Protein AF-A0A850QYX5-F1 (afdb_monomer_lite)

Sequence (648 aa):
SGANASVDVILFKRDSNINGYANWIDTQPAFTATGEQYQINNYFVANPDHVLGEMISTGNFCGKGIQCTNNSNDLIGDIQAAVNSMFPADIYQESNIVCDVQQNYVDAVFPIFTDVSTTDYIEVNGFTVNAKGQVCRRLADNENNEFMFEVCQEIKGKRADRIKAMIPIKQNLAKLLEQERRNSITDAELDVTRLELNNAYDAFVSKFGFISESTNKRAFGCDPAYPNITALESGFEAGVTKDQAKRLGIEPVSPKAEKAAIFSVRVVEPFKLPDVADTALDALWITYSATHTIDLNKISSMCRKPLTEVKSELLGSVIFKDPTSNLYVFADSYLSGDVKTKLEIATEYAKIDDHFLANIEALKKVQPQEIQAVDIKVDMNAGWLPKDVVCQFIGETLNANTVEAEYALGLWNINIYGVPYVNDTQRFGIDKYPSTKIIKRMMQGKNLIVTYTIDGERFVDKDATVQVEGIAAEIRTLWDEWIWKCETRRQELQELYNERFNRFVKPSYDGSMLELPDMNMSIKLRKHQLTCVRRALEQPTLLADISVGGGKTFIIATTCHEWHRLGLKKRTAVVIPNHLVEQMAREWLLLYPTEKLLVLSPDDMSAKNRIATLNRIKTGASIVIIPQSTFKAIPLPLNKEKELLEDE

Foldseek 3Di:
DDDDADDDDDDDDDDPDDDPDDQQVDWDWDAAPVGHIDIDGVVCVVVVVLQQAGFDWDQDPVGTDTHGDHPDPCPVVSVVVSCPVVDPPPPDDDDPDPCDDPPDPDPPPPQPPFQFDPPFDADAQAWGAGPVRFIKGWHQADPVRHITIDGPPVQDDPLSVLSHLCVQLLRLLVVLVVLLQDPPHDVVNSLVSLVSNVVSLVVNCVPPNQCPAPSNCVSGVSHLCSLLSNLQWAPWDYWQDPVNCVVVVHDTGDIDTDGFCSSPDRQAHNDDQQQADQDLVLLQQSVCLQAVFGDLVSSCNRNVHPSVVSCVVCDLNQWHQQPVVRGIDGPLVLLFFQLPVSLVSLVVCCVPPVSSVSVNVSSVVSQFDQDALVNDDDQLLDLLDDQVLNFVLCCVQQVFPGKGWDDDPNFIDIDTHRGDPCSFDPQLHNPQATNRNLSRQSNRVHQQWGWDDDPRDIDTPVVRSVVNVVSSVVSRVSCRCVCCVDPVSSVVVSVSCCVPPSRGGDRDFWQPSHDQHLWGPVDDQDRVLSRLLRCLSPDVDDDDDDDVVNCPLVSVLSNQVSCVSNVVAQADEAEDAQVCQSVSSSVSCSTRVPFNEARDHLCCCPPVNNVVSVVCVVPHHRYYYAHNNRVVSDDDDPVVVVVVVVVD

Structure (mmCIF, N/CA/C/O backbone):
data_AF-A0A850QYX5-F1
#
_entry.id   AF-A0A850QYX5-F1
#
loop_
_atom_site.group_PDB
_atom_site.id
_atom_site.type_symbol
_atom_site.label_atom_id
_atom_site.label_alt_id
_atom_site.label_comp_id
_atom_site.label_asym_id
_atom_site.label_entity_id
_atom_site.label_seq_id
_atom_site.pdbx_PDB_ins_code
_atom_site.Cartn_x
_atom_site.Cartn_y
_atom_site.Cartn_z
_atom_site.occupancy
_atom_site.B_iso_or_equiv
_atom_site.auth_seq_id
_atom_site.auth_comp_id
_atom_site.auth_asym_id
_atom_site.auth_atom_id
_atom_site.pdbx_PDB_model_num
ATOM 1 N N . SER A 1 1 ? 4.759 51.452 11.515 1.00 35.28 1 SER A N 1
ATOM 2 C CA . SER A 1 1 ? 4.327 51.821 12.877 1.00 35.28 1 SER A CA 1
ATOM 3 C C . SER A 1 1 ? 4.301 50.568 13.735 1.00 35.28 1 SER A C 1
ATOM 5 O O . SER A 1 1 ? 3.359 49.793 13.645 1.00 35.28 1 SER A O 1
ATOM 7 N N . GLY A 1 2 ? 5.362 50.328 14.510 1.00 41.62 2 GLY A N 1
ATOM 8 C CA . GLY A 1 2 ? 5.305 49.346 15.597 1.00 41.62 2 GLY A CA 1
ATOM 9 C C . GLY A 1 2 ? 4.534 49.922 16.787 1.00 41.62 2 GLY A C 1
ATOM 10 O O . GLY A 1 2 ? 4.405 51.141 16.896 1.00 41.62 2 GLY A O 1
ATOM 11 N N . ALA A 1 3 ? 4.018 49.061 17.661 1.00 46.19 3 ALA A N 1
ATOM 12 C CA . ALA A 1 3 ? 3.532 49.487 18.968 1.00 46.19 3 ALA A CA 1
ATOM 13 C C . ALA A 1 3 ? 4.720 49.519 19.939 1.00 46.19 3 ALA A C 1
ATOM 15 O O . ALA A 1 3 ? 5.355 48.488 20.160 1.00 46.19 3 ALA A O 1
ATOM 16 N N . ASN A 1 4 ? 5.024 50.686 20.510 1.00 58.16 4 ASN A N 1
ATOM 17 C CA . ASN A 1 4 ? 6.067 50.809 21.526 1.00 58.16 4 ASN A CA 1
ATOM 18 C C . ASN A 1 4 ? 5.534 50.221 22.840 1.00 58.16 4 ASN A C 1
ATOM 20 O O . ASN A 1 4 ? 4.744 50.872 23.519 1.00 58.16 4 ASN A O 1
ATOM 24 N N . ALA A 1 5 ? 5.955 49.007 23.190 1.00 62.72 5 ALA A N 1
ATOM 25 C CA . ALA A 1 5 ? 5.605 48.344 24.444 1.00 62.72 5 ALA A CA 1
ATOM 26 C C . ALA A 1 5 ? 6.845 48.218 25.340 1.00 62.72 5 ALA A C 1
ATOM 28 O O . ALA A 1 5 ? 7.908 47.821 24.866 1.00 62.72 5 ALA A O 1
ATOM 29 N N . SER A 1 6 ? 6.708 48.538 26.628 1.00 72.62 6 SER A N 1
ATOM 30 C CA . SER A 1 6 ? 7.716 48.189 27.638 1.00 72.62 6 SER A CA 1
ATOM 31 C C . SER A 1 6 ? 7.659 46.684 27.926 1.00 72.62 6 SER A C 1
ATOM 33 O O . SER A 1 6 ? 6.582 46.087 27.872 1.00 72.62 6 SER A O 1
ATOM 35 N N . VAL A 1 7 ? 8.810 46.069 28.207 1.00 78.50 7 VAL A N 1
ATOM 36 C CA . VAL A 1 7 ? 8.942 44.623 28.437 1.00 78.50 7 VAL A CA 1
ATOM 37 C C . VAL A 1 7 ? 9.850 44.379 29.638 1.00 78.50 7 VAL A C 1
ATOM 39 O O . VAL A 1 7 ? 11.014 44.773 29.620 1.00 78.50 7 VAL A O 1
ATOM 42 N N . ASP A 1 8 ? 9.325 43.684 30.643 1.00 82.44 8 ASP A N 1
ATOM 43 C CA . ASP A 1 8 ? 10.088 43.209 31.795 1.00 82.44 8 ASP A CA 1
ATOM 44 C C . ASP A 1 8 ? 10.855 41.933 31.409 1.00 82.44 8 ASP A C 1
ATOM 46 O O . ASP A 1 8 ? 10.264 40.963 30.925 1.00 82.44 8 ASP A O 1
ATOM 50 N N . VAL A 1 9 ? 12.171 41.910 31.638 1.00 81.38 9 VAL A N 1
ATOM 51 C CA . VAL A 1 9 ? 13.029 40.738 31.398 1.00 81.38 9 VAL A CA 1
ATOM 52 C C . VAL A 1 9 ? 13.836 40.444 32.658 1.00 81.38 9 VAL A C 1
ATOM 54 O O . VAL A 1 9 ? 14.585 41.294 33.127 1.00 81.38 9 VAL A O 1
ATOM 57 N N . ILE A 1 10 ? 13.707 39.225 33.187 1.00 80.19 10 ILE A N 1
ATOM 58 C CA . ILE A 1 10 ? 14.526 38.724 34.297 1.00 80.19 10 ILE A CA 1
ATOM 59 C C . ILE A 1 10 ? 15.158 37.403 33.851 1.00 80.19 10 ILE A C 1
ATOM 61 O O . ILE A 1 10 ? 14.471 36.514 33.346 1.00 80.19 10 ILE A O 1
ATOM 65 N N . LEU A 1 11 ? 16.478 37.293 34.003 1.00 77.38 11 LEU A N 1
ATOM 66 C CA . LEU A 1 11 ? 17.273 36.145 33.569 1.00 77.38 11 LEU A CA 1
ATOM 67 C C . LEU A 1 11 ? 17.808 35.391 34.791 1.00 77.38 11 LEU A C 1
ATOM 69 O O . LEU A 1 11 ? 18.361 35.993 35.709 1.00 77.38 11 LEU A O 1
ATOM 73 N N . PHE A 1 12 ? 17.668 34.065 34.789 1.00 72.75 12 PHE A N 1
ATOM 74 C CA . PHE A 1 12 ? 18.037 33.205 35.915 1.00 72.75 12 PHE A CA 1
ATOM 75 C C . PHE A 1 12 ? 19.064 32.153 35.499 1.00 72.75 12 PHE A C 1
ATOM 77 O O . PHE A 1 12 ? 18.903 31.486 34.474 1.00 72.75 12 PHE A O 1
ATOM 84 N N . LYS A 1 13 ? 20.083 31.932 36.337 1.00 70.00 13 LYS A N 1
ATOM 85 C CA . LYS A 1 13 ? 20.914 30.727 36.242 1.00 70.00 13 LYS A CA 1
ATOM 86 C C . LYS A 1 13 ? 20.093 29.523 36.711 1.00 70.00 13 LYS A C 1
ATOM 88 O O . LYS A 1 13 ? 19.442 29.582 37.751 1.00 70.00 13 LYS A O 1
ATOM 93 N N . ARG A 1 14 ? 20.153 28.417 35.966 1.00 64.44 14 ARG A N 1
ATOM 94 C CA . ARG A 1 14 ? 19.590 27.133 36.399 1.00 64.44 14 ARG A CA 1
ATOM 95 C C . ARG A 1 14 ? 20.465 26.543 37.509 1.00 64.44 14 ARG A C 1
ATOM 97 O O . ARG A 1 14 ? 21.620 26.208 37.258 1.00 64.44 14 ARG A O 1
ATOM 104 N N . ASP A 1 15 ? 19.893 26.402 38.697 1.00 63.09 15 ASP A N 1
ATOM 105 C CA . ASP A 1 15 ? 20.485 25.751 39.871 1.00 63.09 15 ASP A CA 1
ATOM 106 C C . ASP A 1 15 ? 19.560 24.606 40.330 1.00 63.09 15 ASP A C 1
ATOM 108 O O . ASP A 1 15 ? 18.374 24.589 39.986 1.00 63.09 15 ASP A O 1
ATOM 112 N N . SER A 1 16 ? 20.089 23.634 41.069 1.00 55.94 16 SER A N 1
ATOM 113 C CA . SER A 1 16 ? 19.309 22.555 41.685 1.00 55.94 16 SER A CA 1
ATOM 114 C C . SER A 1 16 ? 18.667 22.968 43.017 1.00 55.94 16 SER A C 1
ATOM 116 O O . SER A 1 16 ? 17.674 22.365 43.419 1.00 55.94 16 SER A O 1
ATOM 118 N N . ASN A 1 17 ? 19.177 24.008 43.685 1.00 57.28 17 ASN A N 1
ATOM 119 C CA . ASN A 1 17 ? 18.678 24.488 44.977 1.00 57.28 17 ASN A CA 1
ATOM 120 C C . ASN A 1 17 ? 17.653 25.628 44.826 1.00 57.28 17 ASN A C 1
ATOM 122 O O . ASN A 1 17 ? 17.931 26.785 45.145 1.00 57.28 17 ASN A O 1
ATOM 126 N N . ILE A 1 18 ? 16.442 25.310 44.359 1.00 56.66 18 ILE A N 1
ATOM 127 C CA . ILE A 1 18 ? 15.343 26.285 44.242 1.00 56.66 18 ILE A CA 1
ATOM 128 C C . ILE A 1 18 ? 14.484 26.268 45.517 1.00 56.66 18 ILE A C 1
ATOM 130 O O . ILE A 1 18 ? 13.719 25.334 45.746 1.00 56.66 18 ILE A O 1
ATOM 134 N N . ASN A 1 19 ? 14.569 27.326 46.332 1.00 54.03 19 ASN A N 1
ATOM 135 C CA . ASN A 1 19 ? 13.659 27.536 47.465 1.00 54.03 19 ASN A CA 1
ATOM 136 C C . ASN A 1 19 ? 12.323 28.146 46.997 1.00 54.03 19 ASN A C 1
ATOM 138 O O . ASN A 1 19 ? 12.292 29.191 46.348 1.00 54.03 19 ASN A O 1
ATOM 142 N N . GLY A 1 20 ? 11.214 27.492 47.349 1.00 57.84 20 GLY A N 1
ATOM 143 C CA . GLY A 1 20 ? 9.881 27.715 46.774 1.00 57.84 20 GLY A CA 1
ATOM 144 C C . GLY A 1 20 ? 9.069 28.915 47.285 1.00 57.84 20 GLY A C 1
ATOM 145 O O . GLY A 1 20 ? 7.918 28.728 47.663 1.00 57.84 20 GLY A O 1
ATOM 146 N N . TYR A 1 21 ? 9.620 30.132 47.262 1.00 57.84 21 TYR A N 1
ATOM 147 C CA . TYR A 1 21 ? 8.849 31.365 47.004 1.00 57.84 21 TYR A CA 1
ATOM 148 C C . TYR A 1 21 ? 9.812 32.482 46.597 1.00 57.84 21 TYR A C 1
ATOM 150 O O . TYR A 1 21 ? 10.815 32.706 47.276 1.00 57.84 21 TYR A O 1
ATOM 158 N N . ALA A 1 22 ? 9.516 33.204 45.517 1.00 68.06 22 ALA A N 1
ATOM 159 C CA . ALA A 1 22 ? 10.407 34.231 44.994 1.00 68.06 22 ALA A CA 1
ATOM 160 C C . ALA A 1 22 ? 9.688 35.576 44.846 1.00 68.06 22 ALA A C 1
ATOM 162 O O . ALA A 1 22 ? 8.731 35.700 44.089 1.00 68.06 22 ALA A O 1
ATOM 163 N N . ASN A 1 23 ? 10.185 36.597 45.550 1.00 72.38 23 ASN A N 1
ATOM 164 C CA . ASN A 1 23 ? 9.556 37.922 45.645 1.00 72.38 23 ASN A CA 1
ATOM 165 C C . ASN A 1 23 ? 9.334 38.606 44.277 1.00 72.38 23 ASN A C 1
ATOM 167 O O . ASN A 1 23 ? 8.427 39.415 44.141 1.00 72.38 23 ASN A O 1
ATOM 171 N N . TRP A 1 24 ? 10.128 38.262 43.255 1.00 75.50 24 TRP A N 1
ATOM 172 C CA . TRP A 1 24 ? 9.989 38.772 41.883 1.00 75.50 24 TRP A CA 1
ATOM 173 C C . TRP A 1 24 ? 8.766 38.234 41.121 1.00 75.50 24 TRP A C 1
ATOM 175 O O . TRP A 1 24 ? 8.535 38.638 39.987 1.00 75.50 24 TRP A O 1
ATOM 185 N N . ILE A 1 25 ? 7.977 37.323 41.694 1.00 79.31 25 ILE A N 1
ATOM 186 C CA . ILE A 1 25 ? 6.693 36.903 41.107 1.00 79.31 25 ILE A CA 1
ATOM 187 C C . ILE A 1 25 ? 5.621 37.991 41.315 1.00 79.31 25 ILE A C 1
ATOM 189 O O . ILE A 1 25 ? 4.713 38.129 40.496 1.00 79.31 25 ILE A O 1
ATOM 193 N N . ASP A 1 26 ? 5.752 38.784 42.380 1.00 83.81 26 ASP A N 1
ATOM 194 C CA . ASP A 1 26 ? 4.789 39.804 42.789 1.00 83.81 26 ASP A CA 1
ATOM 195 C C . ASP A 1 26 ? 5.132 41.208 42.244 1.00 83.81 26 ASP A C 1
ATOM 197 O O . ASP A 1 26 ? 6.279 41.527 41.906 1.00 83.81 26 ASP A O 1
ATOM 201 N N . THR A 1 27 ? 4.121 42.079 42.197 1.00 87.06 27 THR A N 1
ATOM 202 C CA . THR A 1 27 ? 4.248 43.501 41.829 1.00 87.06 27 THR A CA 1
ATOM 203 C C . THR A 1 27 ? 3.850 44.413 42.984 1.00 87.06 27 THR A C 1
ATOM 205 O O . THR A 1 27 ? 2.954 44.073 43.761 1.00 87.06 27 THR A O 1
ATOM 208 N N . GLN A 1 28 ? 4.432 45.610 43.040 1.00 87.00 28 GLN A N 1
ATOM 209 C CA . GLN A 1 28 ? 4.084 46.648 44.009 1.00 87.00 28 GLN A CA 1
ATOM 210 C C . GLN A 1 28 ? 3.777 47.996 43.338 1.00 87.00 28 GLN A C 1
ATOM 212 O O . GLN A 1 28 ? 4.275 48.280 42.242 1.00 87.00 28 GLN A O 1
ATOM 217 N N . PRO A 1 29 ? 2.957 48.842 43.994 1.00 88.69 29 PRO A N 1
ATOM 218 C CA . PRO A 1 29 ? 2.624 50.160 43.485 1.00 88.69 29 PRO A CA 1
ATOM 219 C C . PRO A 1 29 ? 3.806 51.127 43.620 1.00 88.69 29 PRO A C 1
ATOM 221 O O . PRO A 1 29 ? 4.304 51.364 44.720 1.00 88.69 29 PRO A O 1
ATOM 224 N N . ALA A 1 30 ? 4.192 51.741 42.507 1.00 87.19 30 ALA A N 1
ATOM 225 C CA . ALA A 1 30 ? 5.182 52.811 42.431 1.00 87.19 30 ALA A CA 1
ATOM 226 C C . ALA A 1 30 ? 4.556 54.082 41.831 1.00 87.19 30 ALA A C 1
ATOM 228 O O . ALA A 1 30 ? 3.433 54.053 41.325 1.00 87.19 30 ALA A O 1
ATOM 229 N N . PHE A 1 31 ? 5.276 55.204 41.892 1.00 87.75 31 PHE A N 1
ATOM 230 C CA . PHE A 1 31 ? 4.822 56.500 41.381 1.00 87.75 31 PHE A CA 1
ATOM 231 C C . PHE A 1 31 ? 5.844 57.091 40.407 1.00 87.75 31 PHE A C 1
ATOM 233 O O . PHE A 1 31 ? 7.050 56.940 40.599 1.00 87.75 31 PHE A O 1
ATOM 240 N N . THR A 1 32 ? 5.375 57.752 39.348 1.00 83.94 32 THR A N 1
ATOM 241 C CA . THR A 1 32 ? 6.236 58.529 38.442 1.00 83.94 32 THR A CA 1
ATOM 242 C C . THR A 1 32 ? 6.742 59.796 39.139 1.00 83.94 32 THR A C 1
ATOM 244 O O . THR A 1 32 ? 6.165 60.246 40.131 1.00 83.94 32 THR A O 1
ATOM 247 N N . ALA A 1 33 ? 7.751 60.462 38.567 1.00 79.38 33 ALA A N 1
ATOM 248 C CA . ALA A 1 33 ? 8.179 61.792 39.022 1.00 79.38 33 ALA A CA 1
ATOM 249 C C . ALA A 1 33 ? 7.057 62.859 38.961 1.00 79.38 33 ALA A C 1
ATOM 251 O O . ALA A 1 33 ? 7.135 63.882 39.637 1.00 79.38 33 ALA A O 1
ATOM 252 N N . THR A 1 34 ? 5.992 62.614 38.185 1.00 78.31 34 THR A N 1
ATOM 253 C CA . THR A 1 34 ? 4.782 63.455 38.110 1.00 78.31 34 THR A CA 1
ATOM 254 C C . THR A 1 34 ? 3.672 63.038 39.087 1.00 78.31 34 THR A C 1
ATOM 256 O O . THR A 1 34 ? 2.594 63.627 39.059 1.00 78.31 34 THR A O 1
ATOM 259 N N . GLY A 1 35 ? 3.917 62.047 39.953 1.00 80.50 35 GLY A N 1
ATOM 260 C CA . GLY A 1 35 ? 2.984 61.588 40.987 1.00 80.50 35 GLY A CA 1
ATOM 261 C C . GLY A 1 35 ? 1.919 60.591 40.519 1.00 80.50 35 GLY A C 1
ATOM 262 O O . GLY A 1 35 ? 0.931 60.393 41.223 1.00 80.50 35 GLY A O 1
ATOM 263 N N . GLU A 1 36 ? 2.080 59.964 39.351 1.00 83.94 36 GLU A N 1
ATOM 264 C CA . GLU A 1 36 ? 1.091 59.025 38.801 1.00 83.94 36 GLU A CA 1
ATOM 265 C C . GLU A 1 36 ? 1.438 57.575 39.145 1.00 83.94 36 GLU A C 1
ATOM 267 O O . GLU A 1 36 ? 2.587 57.156 39.018 1.00 83.94 36 GLU A O 1
ATOM 272 N N . GLN A 1 37 ? 0.447 56.808 39.605 1.00 85.88 37 GLN A N 1
ATOM 273 C CA . GLN A 1 37 ? 0.655 55.469 40.154 1.00 85.88 37 GLN A CA 1
ATOM 274 C C . GLN A 1 37 ? 0.676 54.386 39.063 1.00 85.88 37 GLN A C 1
ATOM 276 O O . GLN A 1 37 ? -0.237 54.311 38.240 1.00 85.88 37 GLN A O 1
ATOM 281 N N . TYR A 1 38 ? 1.665 53.494 39.115 1.00 86.81 38 TYR A N 1
ATOM 282 C CA . TYR A 1 38 ? 1.759 52.277 38.303 1.00 86.81 38 TYR A CA 1
ATOM 283 C C . TYR A 1 38 ? 2.046 51.048 39.176 1.00 86.81 38 TYR A C 1
ATOM 285 O O . TYR A 1 38 ? 2.323 51.172 40.366 1.00 86.81 38 TYR A O 1
ATOM 293 N N . GLN A 1 39 ? 1.952 49.854 38.589 1.00 87.56 39 GLN A N 1
ATOM 294 C CA . GLN A 1 39 ? 2.444 48.607 39.182 1.00 87.56 39 GLN A CA 1
ATOM 295 C C . GLN A 1 39 ? 3.748 48.222 38.483 1.00 87.56 39 GLN A C 1
ATOM 297 O O . GLN A 1 39 ? 3.847 48.359 37.264 1.00 87.56 39 GLN A O 1
ATOM 302 N N . ILE A 1 40 ? 4.725 47.735 39.240 1.00 88.56 40 ILE A N 1
ATOM 303 C CA . ILE A 1 40 ? 6.023 47.279 38.729 1.00 88.56 40 ILE A CA 1
ATOM 304 C C . ILE A 1 40 ? 6.471 46.035 39.501 1.00 88.56 40 ILE A C 1
ATOM 306 O O . ILE A 1 40 ? 6.112 45.856 40.666 1.00 88.56 40 ILE A O 1
ATOM 310 N N . ASN A 1 41 ? 7.223 45.150 38.844 1.00 89.50 41 ASN A N 1
ATOM 311 C CA . ASN A 1 41 ? 7.758 43.941 39.460 1.00 89.50 41 ASN A CA 1
ATOM 312 C C . ASN A 1 41 ? 8.650 44.267 40.673 1.00 89.50 41 ASN A C 1
ATOM 314 O O . ASN A 1 41 ? 9.523 45.137 40.590 1.00 89.50 41 ASN A O 1
ATOM 318 N N . ASN A 1 42 ? 8.488 43.530 41.776 1.00 89.19 42 ASN A N 1
ATOM 319 C CA . ASN A 1 42 ? 9.263 43.739 43.005 1.00 89.19 42 ASN A CA 1
ATOM 320 C C . ASN A 1 42 ? 10.786 43.633 42.787 1.00 89.19 42 ASN A C 1
ATOM 322 O O . ASN A 1 42 ? 11.550 44.225 43.549 1.00 89.19 42 ASN A O 1
ATOM 326 N N . TYR A 1 43 ? 11.241 42.922 41.748 1.00 87.31 43 TYR A N 1
ATOM 327 C CA . TYR A 1 43 ? 12.648 42.890 41.349 1.00 87.31 43 TYR A CA 1
ATOM 328 C C . TYR A 1 43 ? 13.186 44.278 40.982 1.00 87.31 43 TYR A C 1
ATOM 330 O O . TYR A 1 43 ? 14.232 44.670 41.492 1.00 87.31 43 TYR A O 1
ATOM 338 N N . PHE A 1 44 ? 12.467 45.043 40.156 1.00 89.19 44 PHE A N 1
ATOM 339 C CA . PHE A 1 44 ? 12.887 46.384 39.734 1.00 89.19 44 PHE A CA 1
ATOM 340 C C . PHE A 1 44 ? 12.647 47.444 40.819 1.00 89.19 44 PHE A C 1
ATOM 342 O O . PHE A 1 44 ? 13.376 48.426 40.878 1.00 89.19 44 PHE A O 1
ATOM 349 N N . VAL A 1 45 ? 11.702 47.217 41.743 1.00 86.56 45 VAL A N 1
ATOM 350 C CA . VAL A 1 45 ? 11.590 48.026 42.976 1.00 86.56 45 VAL A CA 1
ATOM 351 C C . VAL A 1 45 ? 12.836 47.860 43.855 1.00 86.56 45 VAL A C 1
ATOM 353 O O . VAL A 1 45 ? 13.327 48.833 44.421 1.00 86.56 45 VAL A O 1
ATOM 356 N N . ALA A 1 46 ? 13.362 46.635 43.959 1.00 85.06 46 ALA A N 1
ATOM 357 C CA . ALA A 1 46 ? 14.574 46.337 44.723 1.00 85.06 46 ALA A CA 1
ATOM 358 C C . ALA A 1 46 ? 15.881 46.680 43.979 1.00 85.06 46 ALA A C 1
ATOM 360 O O . ALA A 1 46 ? 16.908 46.857 44.629 1.00 85.06 46 ALA A O 1
ATOM 361 N N . ASN A 1 47 ? 15.849 46.780 42.645 1.00 86.88 47 ASN A N 1
ATOM 362 C CA . ASN A 1 47 ? 16.998 47.091 41.789 1.00 86.88 47 ASN A CA 1
ATOM 363 C C . ASN A 1 47 ? 16.619 48.181 40.755 1.00 86.88 47 ASN A C 1
ATOM 365 O O . ASN A 1 47 ? 16.481 47.863 39.569 1.00 86.88 47 ASN A O 1
ATOM 369 N N . PRO A 1 48 ? 16.423 49.455 41.160 1.00 86.19 48 PRO A N 1
ATOM 370 C CA . PRO A 1 48 ? 15.989 50.515 40.241 1.00 86.19 48 PRO A CA 1
ATOM 371 C C . PRO A 1 48 ? 16.967 50.751 39.085 1.00 86.19 48 PRO A C 1
ATOM 373 O O . PRO A 1 48 ? 16.541 50.980 37.956 1.00 86.19 48 PRO A O 1
ATOM 376 N N . ASP A 1 49 ? 18.269 50.596 39.343 1.00 83.94 49 ASP A N 1
ATOM 377 C CA . ASP A 1 49 ? 19.347 50.753 38.356 1.00 83.94 49 ASP A CA 1
ATOM 378 C C . ASP A 1 49 ? 19.306 49.701 37.226 1.00 83.94 49 ASP A C 1
ATOM 380 O O . ASP A 1 49 ? 20.037 49.809 36.244 1.00 83.94 49 ASP A O 1
ATOM 384 N N . HIS A 1 50 ? 18.459 48.670 37.344 1.00 85.06 50 HIS A N 1
ATOM 385 C CA . HIS A 1 50 ? 18.242 47.657 36.305 1.00 85.06 50 HIS A CA 1
ATOM 386 C C . HIS A 1 50 ? 17.103 48.034 35.333 1.00 85.06 50 HIS A C 1
ATOM 388 O O . HIS A 1 50 ? 16.819 47.280 34.401 1.00 85.06 50 HIS A O 1
ATOM 394 N N . VAL A 1 51 ? 16.448 49.188 35.520 1.00 88.12 51 VAL A N 1
ATOM 395 C CA . VAL A 1 51 ? 15.435 49.720 34.597 1.00 88.12 51 VAL A CA 1
ATOM 396 C C . VAL A 1 51 ? 16.114 50.617 33.558 1.00 88.12 51 VAL A C 1
ATOM 398 O O . VAL A 1 51 ? 16.564 51.717 33.863 1.00 88.12 51 VAL A O 1
ATOM 401 N N . LEU A 1 52 ? 16.169 50.162 32.303 1.00 85.75 52 LEU A N 1
ATOM 402 C CA . LEU A 1 52 ? 16.868 50.851 31.205 1.00 85.75 52 LEU A CA 1
ATOM 403 C C . LEU A 1 52 ? 16.049 52.010 30.597 1.00 85.75 52 LEU A C 1
ATOM 405 O O . LEU A 1 52 ? 15.846 52.067 29.385 1.00 85.75 52 LEU A O 1
ATOM 409 N N . GLY A 1 53 ? 15.534 52.911 31.437 1.00 86.88 53 GLY A N 1
ATOM 410 C CA . GLY A 1 53 ? 14.740 54.075 31.035 1.00 86.88 53 GLY A CA 1
ATOM 411 C C . GLY A 1 53 ? 13.905 54.667 32.176 1.00 86.88 53 GLY A C 1
ATOM 412 O O . GLY A 1 53 ? 13.800 54.094 33.257 1.00 86.88 53 GLY A O 1
ATOM 413 N N . GLU A 1 54 ? 13.281 55.819 31.932 1.00 86.50 54 GLU A N 1
ATOM 414 C CA . GLU A 1 54 ? 12.430 56.499 32.917 1.00 86.50 54 GLU A CA 1
ATOM 415 C C . GLU A 1 54 ? 10.950 56.131 32.741 1.00 86.50 54 GLU A C 1
ATOM 417 O O . GLU A 1 54 ? 10.435 56.089 31.623 1.00 86.50 54 GLU A O 1
ATOM 422 N N . MET A 1 55 ? 10.237 55.907 33.850 1.00 86.94 55 MET A N 1
ATOM 423 C CA . MET A 1 55 ? 8.785 55.678 33.856 1.00 86.94 55 MET A CA 1
ATOM 424 C C . MET A 1 55 ? 8.023 57.008 33.765 1.00 86.94 55 MET A C 1
ATOM 426 O O . MET A 1 55 ? 7.865 57.716 34.764 1.00 86.94 55 MET A O 1
ATOM 430 N N . ILE A 1 56 ? 7.516 57.332 32.572 1.00 84.94 56 ILE A N 1
ATOM 431 C CA . ILE A 1 56 ? 6.781 58.573 32.292 1.00 84.94 56 ILE A CA 1
ATOM 432 C C . ILE A 1 56 ? 5.302 58.314 31.977 1.00 84.94 56 ILE A C 1
ATOM 434 O O . ILE A 1 56 ? 4.934 57.279 31.424 1.00 84.94 56 ILE A O 1
ATOM 438 N N . SER A 1 57 ? 4.432 59.281 32.286 1.00 82.31 57 SER A N 1
ATOM 439 C CA . SER A 1 57 ? 3.038 59.275 31.820 1.00 82.31 57 SER A CA 1
ATOM 440 C C . SER A 1 57 ? 2.959 59.810 30.386 1.00 82.31 57 SER A C 1
ATOM 442 O O . SER A 1 57 ? 3.194 60.997 30.153 1.00 82.31 57 SER A O 1
ATOM 444 N N . THR A 1 58 ? 2.514 58.976 29.448 1.00 72.50 58 THR A N 1
ATOM 445 C CA . THR A 1 58 ? 2.198 59.371 28.067 1.00 72.50 58 THR A CA 1
ATOM 446 C C . THR A 1 58 ? 0.686 59.543 27.879 1.00 72.50 58 THR A C 1
ATOM 448 O O . THR A 1 58 ? -0.116 58.756 28.382 1.00 72.50 58 THR A O 1
ATOM 451 N N . GLY A 1 59 ? 0.264 60.595 27.172 1.00 67.00 59 GLY A N 1
ATOM 452 C CA . GLY A 1 59 ? -1.148 60.844 26.865 1.00 67.00 59 GLY A CA 1
ATOM 453 C C . GLY A 1 59 ? -1.554 60.200 25.541 1.00 67.00 59 GLY A C 1
ATOM 454 O O . GLY A 1 59 ? -1.143 60.679 24.489 1.00 67.00 59 GLY A O 1
ATOM 455 N N . ASN A 1 60 ? -2.380 59.153 25.585 1.00 58.09 60 ASN A N 1
ATOM 456 C CA . ASN A 1 60 ? -2.873 58.437 24.408 1.00 58.09 60 ASN A CA 1
ATOM 457 C C . ASN A 1 60 ? -4.391 58.622 24.221 1.00 58.09 60 ASN A C 1
ATOM 459 O O . ASN A 1 60 ? -5.101 59.099 25.105 1.00 58.09 60 ASN A O 1
ATOM 463 N N . PHE A 1 61 ? -4.917 58.219 23.058 1.00 50.09 61 PHE A N 1
ATOM 464 C CA . PHE A 1 61 ? -6.321 58.448 22.667 1.00 50.09 61 PHE A CA 1
ATOM 465 C C . PHE A 1 61 ? -7.364 57.782 23.596 1.00 50.09 61 PHE A C 1
ATOM 467 O O . PHE A 1 61 ? -8.522 58.186 23.609 1.00 50.09 61 PHE A O 1
ATOM 474 N N . CYS A 1 62 ? -6.953 56.794 24.399 1.00 49.59 62 CYS A N 1
ATOM 475 C CA . CYS A 1 62 ? -7.796 56.119 25.396 1.00 49.59 62 CYS A CA 1
ATOM 476 C C . CYS A 1 62 ? -7.546 56.586 26.848 1.00 49.59 62 CYS A C 1
ATOM 478 O O . CYS A 1 62 ? -8.101 55.996 27.771 1.00 49.59 62 CYS A O 1
ATOM 480 N N . GLY A 1 63 ? -6.712 57.610 27.064 1.00 60.34 63 GLY A N 1
ATOM 481 C CA . GLY A 1 63 ? -6.314 58.105 28.386 1.00 60.34 63 GLY A CA 1
ATOM 482 C C . GLY A 1 63 ? -4.795 58.152 28.583 1.00 60.34 63 GLY A C 1
ATOM 483 O O . GLY A 1 63 ? -4.017 57.899 27.660 1.00 60.34 63 GLY A O 1
ATOM 484 N N . LYS A 1 64 ? -4.362 58.484 29.803 1.00 65.56 64 LYS A N 1
ATOM 485 C CA . LYS A 1 64 ? -2.946 58.406 30.187 1.00 65.56 64 LYS A CA 1
ATOM 486 C C . LYS A 1 64 ? -2.512 56.948 30.353 1.00 65.56 64 LYS A C 1
ATOM 488 O O . LYS A 1 64 ? -3.250 56.152 30.928 1.00 65.56 64 LYS A O 1
ATOM 493 N N . GLY A 1 65 ? -1.312 56.622 29.884 1.00 72.75 65 GLY A N 1
ATOM 494 C CA . GLY A 1 65 ? -0.655 55.334 30.092 1.00 72.75 65 GLY A CA 1
ATOM 495 C C . GLY A 1 65 ? 0.805 55.543 30.476 1.00 72.75 65 GLY A C 1
ATOM 496 O O . GLY A 1 65 ? 1.500 56.353 29.860 1.00 72.75 65 GLY A O 1
ATOM 497 N N . ILE A 1 66 ? 1.265 54.833 31.504 1.00 79.62 66 ILE A N 1
ATOM 498 C CA . ILE A 1 66 ? 2.651 54.918 31.974 1.00 79.62 66 ILE A CA 1
ATOM 499 C C . ILE A 1 66 ? 3.519 53.969 31.145 1.00 79.62 66 ILE A C 1
ATOM 501 O O . ILE A 1 66 ? 3.127 52.833 30.879 1.00 79.62 66 ILE A O 1
ATOM 505 N N . GLN A 1 67 ? 4.672 54.464 30.705 1.00 83.31 67 GLN A N 1
ATOM 506 C CA . GLN A 1 67 ? 5.603 53.765 29.828 1.00 83.31 67 GLN A CA 1
ATOM 507 C C . GLN A 1 67 ? 7.038 54.010 30.298 1.00 83.31 67 GLN A C 1
ATOM 509 O O . GLN A 1 67 ? 7.396 55.143 30.617 1.00 83.31 67 GLN A O 1
ATOM 514 N N . CYS A 1 68 ? 7.864 52.963 30.293 1.00 85.50 68 CYS A N 1
ATOM 515 C CA . CYS A 1 68 ? 9.309 53.117 30.426 1.00 85.50 68 CYS A CA 1
ATOM 516 C C . CYS A 1 68 ? 9.881 53.592 29.084 1.00 85.50 68 CYS A C 1
ATOM 518 O O . CYS A 1 68 ? 9.717 52.907 28.067 1.00 85.50 68 CYS A O 1
ATOM 520 N N . THR A 1 69 ? 10.521 54.762 29.077 1.00 82.62 69 THR A N 1
ATOM 521 C CA . THR A 1 69 ? 11.153 55.364 27.898 1.00 82.62 69 THR A CA 1
ATOM 522 C C . THR A 1 69 ? 12.640 55.584 28.126 1.00 82.62 69 THR A C 1
ATOM 524 O O . THR A 1 69 ? 13.037 56.284 29.057 1.00 82.62 69 THR A O 1
ATOM 527 N N . ASN A 1 70 ? 13.458 55.026 27.238 1.00 81.62 70 ASN A N 1
ATOM 528 C CA . ASN A 1 70 ? 14.882 55.319 27.155 1.00 81.62 70 ASN A CA 1
ATOM 529 C C . ASN A 1 70 ? 15.111 56.505 26.197 1.00 81.62 70 ASN A C 1
ATOM 531 O O . ASN A 1 70 ? 14.499 56.559 25.131 1.00 81.62 70 ASN A O 1
ATOM 535 N N . ASN A 1 71 ? 15.994 57.432 26.577 1.00 76.81 71 ASN A N 1
ATOM 536 C CA . ASN A 1 71 ? 16.389 58.594 25.771 1.00 76.81 71 ASN A CA 1
ATOM 537 C C . ASN A 1 71 ? 17.702 58.368 24.984 1.00 76.81 71 ASN A C 1
ATOM 539 O O . ASN A 1 71 ? 18.187 59.283 24.319 1.00 76.81 71 ASN A O 1
ATOM 543 N N . SER A 1 72 ? 18.295 57.174 25.074 1.00 79.56 72 SER A N 1
ATOM 544 C CA . SER A 1 72 ? 19.498 56.774 24.341 1.00 79.56 72 SER A CA 1
ATOM 545 C C . SER A 1 72 ? 19.233 56.555 22.850 1.00 79.56 72 SER A C 1
ATOM 547 O O . SER A 1 72 ? 18.183 56.056 22.444 1.00 79.56 72 SER A O 1
ATOM 549 N N . ASN A 1 73 ? 20.236 56.878 22.032 1.00 77.88 73 ASN A N 1
ATOM 550 C CA . ASN A 1 73 ? 20.243 56.582 20.598 1.00 77.88 73 ASN A CA 1
ATOM 551 C C . ASN A 1 73 ? 20.803 55.180 20.276 1.00 77.88 73 ASN A C 1
ATOM 553 O O . ASN A 1 73 ? 20.734 54.767 19.120 1.00 77.88 73 ASN A O 1
ATOM 557 N N . ASP A 1 74 ? 21.346 54.454 21.262 1.00 83.31 74 ASP A N 1
ATOM 558 C CA . ASP A 1 74 ? 21.861 53.088 21.101 1.00 83.31 74 ASP A CA 1
ATOM 559 C C . ASP A 1 74 ? 21.329 52.150 22.197 1.00 83.31 74 ASP A C 1
ATOM 561 O O . ASP A 1 74 ? 22.029 51.730 23.118 1.00 83.31 74 ASP A O 1
ATOM 565 N N . LEU A 1 75 ? 20.057 51.777 22.051 1.00 81.06 75 LEU A N 1
ATOM 566 C CA . LEU A 1 75 ? 19.398 50.796 22.915 1.00 81.06 75 LEU A CA 1
ATOM 567 C C . LEU A 1 75 ? 20.096 49.417 22.898 1.00 81.06 75 LEU A C 1
ATOM 569 O O . LEU A 1 75 ? 19.946 48.647 23.843 1.00 81.06 75 LEU A O 1
ATOM 573 N N . ILE A 1 76 ? 20.849 49.082 21.842 1.00 82.62 76 ILE A N 1
ATOM 574 C CA . ILE A 1 76 ? 21.575 47.806 21.755 1.00 82.62 76 ILE A CA 1
ATOM 575 C C . ILE A 1 76 ? 22.825 47.868 22.638 1.00 82.62 76 ILE A C 1
ATOM 577 O O . ILE A 1 76 ? 23.058 46.940 23.414 1.00 82.62 76 ILE A O 1
ATOM 581 N N . GLY A 1 77 ? 23.580 48.966 22.569 1.00 85.62 77 GLY A N 1
ATOM 582 C CA . GLY A 1 77 ? 24.697 49.261 23.464 1.00 85.62 77 GLY A CA 1
ATOM 583 C C . GLY A 1 77 ? 24.278 49.287 24.936 1.00 85.62 77 GLY A C 1
ATOM 584 O O . GLY A 1 77 ? 24.927 48.641 25.758 1.00 85.62 77 GLY A O 1
ATOM 585 N N . ASP A 1 78 ? 23.153 49.931 25.263 1.00 83.06 78 ASP A N 1
ATOM 586 C CA . ASP A 1 78 ? 22.618 49.971 26.634 1.00 83.06 78 ASP A CA 1
ATOM 587 C C . ASP A 1 78 ? 22.286 48.568 27.169 1.00 83.06 78 ASP A C 1
ATOM 589 O O . ASP A 1 78 ? 22.677 48.209 28.281 1.00 83.06 78 ASP A O 1
ATOM 593 N N . ILE A 1 79 ? 21.600 47.741 26.367 1.00 83.69 79 ILE A N 1
ATOM 594 C CA . ILE A 1 79 ? 21.270 46.355 26.734 1.00 83.69 79 ILE A CA 1
ATOM 595 C C . ILE A 1 79 ? 22.547 45.520 26.900 1.00 83.69 79 ILE A C 1
ATOM 597 O O . ILE A 1 79 ? 22.642 44.737 27.844 1.00 83.69 79 ILE A O 1
ATOM 601 N N . GLN A 1 80 ? 23.549 45.690 26.031 1.00 83.69 80 GLN A N 1
ATOM 602 C CA . GLN A 1 80 ? 24.834 44.998 26.169 1.00 83.69 80 GLN A CA 1
ATOM 603 C C . GLN A 1 80 ? 25.583 45.429 27.436 1.00 83.69 80 GLN A C 1
ATOM 605 O O . GLN A 1 80 ? 26.104 44.573 28.149 1.00 83.69 80 GLN A O 1
ATOM 610 N N . ALA A 1 81 ? 25.604 46.723 27.761 1.00 83.94 81 ALA A N 1
ATOM 611 C CA . ALA A 1 81 ? 26.216 47.232 28.987 1.00 83.94 81 ALA A CA 1
ATOM 612 C C . ALA A 1 81 ? 25.524 46.677 30.245 1.00 83.94 81 ALA A C 1
ATOM 614 O O . ALA A 1 81 ? 26.205 46.245 31.173 1.00 83.94 81 ALA A O 1
ATOM 615 N N . ALA A 1 82 ? 24.189 46.618 30.245 1.00 83.56 82 ALA A N 1
ATOM 616 C CA . ALA A 1 82 ? 23.390 46.061 31.334 1.00 83.56 82 ALA A CA 1
ATOM 617 C C . ALA A 1 82 ? 23.589 44.544 31.509 1.00 83.56 82 ALA A C 1
ATOM 619 O O . ALA A 1 82 ? 23.753 44.057 32.624 1.00 83.56 82 ALA A O 1
ATOM 620 N N . VAL A 1 83 ? 23.639 43.778 30.414 1.00 81.88 83 VAL A N 1
ATOM 621 C CA . VAL A 1 83 ? 23.938 42.337 30.471 1.00 81.88 83 VAL A CA 1
ATOM 622 C C . VAL A 1 83 ? 25.365 42.103 30.983 1.00 81.88 83 VAL A C 1
ATOM 624 O O . VAL A 1 83 ? 25.565 41.262 31.856 1.00 81.88 83 VAL A O 1
ATOM 627 N N . ASN A 1 84 ? 26.344 42.881 30.518 1.00 81.38 84 ASN A N 1
ATOM 628 C CA . ASN A 1 84 ? 27.743 42.751 30.935 1.00 81.38 84 ASN A CA 1
ATOM 629 C C . ASN A 1 84 ? 28.005 43.204 32.386 1.00 81.38 84 ASN A C 1
ATOM 631 O O . ASN A 1 84 ? 29.009 42.796 32.967 1.00 81.38 84 ASN A O 1
ATOM 635 N N . SER A 1 85 ? 27.143 44.038 32.983 1.00 81.31 85 SER A N 1
ATOM 636 C CA . SER A 1 85 ? 27.234 44.392 34.408 1.00 81.31 85 SER A CA 1
ATOM 637 C C . SER A 1 85 ? 26.529 43.379 35.317 1.00 81.31 85 SER A C 1
ATOM 639 O O . SER A 1 85 ? 26.999 43.131 36.426 1.00 81.31 85 SER A O 1
ATOM 641 N N . MET A 1 86 ? 25.442 42.755 34.848 1.00 75.06 86 MET A N 1
ATOM 642 C CA . MET A 1 86 ? 24.700 41.727 35.593 1.00 75.06 86 MET A CA 1
ATOM 643 C C . MET A 1 86 ? 25.362 40.341 35.550 1.00 75.06 86 MET A C 1
ATOM 645 O O . MET A 1 86 ? 25.222 39.568 36.500 1.00 75.06 86 MET A O 1
ATOM 649 N N . PHE A 1 87 ? 26.070 40.008 34.466 1.00 73.81 87 PHE A N 1
ATOM 650 C CA . PHE A 1 87 ? 26.628 38.674 34.231 1.00 73.81 87 PHE A CA 1
ATOM 651 C C . PHE A 1 87 ? 28.150 38.724 34.033 1.00 73.81 87 PHE A C 1
ATOM 653 O O . PHE A 1 87 ? 28.618 39.309 33.056 1.00 73.81 87 PHE A O 1
ATOM 660 N N . PRO A 1 88 ? 28.943 38.076 34.911 1.00 72.75 88 PRO A N 1
ATOM 661 C CA . PRO A 1 88 ? 30.372 37.898 34.679 1.00 72.75 88 PRO A CA 1
ATOM 662 C C . PRO A 1 88 ? 30.649 37.128 33.380 1.00 72.75 88 PRO A C 1
ATOM 664 O O . PRO A 1 88 ? 29.849 36.293 32.953 1.00 72.75 88 PRO A O 1
ATOM 667 N N . ALA A 1 89 ? 31.824 37.358 32.791 1.00 69.06 89 ALA A N 1
ATOM 668 C CA . ALA A 1 89 ? 32.326 36.531 31.697 1.00 69.06 89 ALA A CA 1
ATOM 669 C C . ALA A 1 89 ? 32.500 35.059 32.132 1.00 69.06 89 ALA A C 1
ATOM 671 O O . ALA A 1 89 ? 32.635 34.755 33.318 1.00 69.06 89 ALA A O 1
ATOM 672 N N . ASP A 1 90 ? 32.493 34.150 31.155 1.00 67.81 90 ASP A N 1
ATOM 673 C CA . ASP A 1 90 ? 32.819 32.722 31.306 1.00 67.81 90 ASP A CA 1
ATOM 674 C C . ASP A 1 90 ? 31.973 31.929 32.331 1.00 67.81 90 ASP A C 1
ATOM 676 O O . ASP A 1 90 ? 32.343 30.838 32.765 1.00 67.81 90 ASP A O 1
ATOM 680 N N . ILE A 1 91 ? 30.771 32.415 32.672 1.00 65.81 91 ILE A N 1
ATOM 681 C CA . ILE A 1 91 ? 29.819 31.721 33.566 1.00 65.81 91 ILE A CA 1
ATOM 682 C C . ILE A 1 91 ? 29.183 30.450 32.972 1.00 65.81 91 ILE A C 1
ATOM 684 O O . ILE A 1 91 ? 28.473 29.732 33.685 1.00 65.81 91 ILE A O 1
ATOM 688 N N . TYR A 1 92 ? 29.409 30.161 31.686 1.00 58.06 92 TYR A N 1
ATOM 689 C CA . TYR A 1 92 ? 28.940 28.935 31.042 1.00 58.06 92 TYR A CA 1
ATOM 690 C C . TYR A 1 92 ? 29.888 27.771 31.350 1.00 58.06 92 TYR A C 1
ATOM 692 O O . TYR A 1 92 ? 30.940 27.619 30.736 1.00 58.06 92 TYR A O 1
ATOM 700 N N . GLN A 1 93 ? 29.485 26.920 32.292 1.00 60.50 93 GLN A N 1
ATOM 701 C CA . GLN A 1 93 ? 30.115 25.621 32.511 1.00 60.50 93 GLN A CA 1
ATOM 702 C C . GLN A 1 93 ? 29.356 24.563 31.710 1.00 60.50 93 GLN A C 1
ATOM 704 O O . GLN A 1 93 ? 28.154 24.375 31.908 1.00 60.50 93 GLN A O 1
ATOM 709 N N . GLU A 1 94 ? 30.060 23.877 30.809 1.00 45.91 94 GLU A N 1
ATOM 710 C CA . GLU A 1 94 ? 29.497 22.786 30.015 1.00 45.91 94 GLU A CA 1
ATOM 711 C C . GLU A 1 94 ? 29.029 21.657 30.945 1.00 45.91 94 GLU A C 1
ATOM 713 O O . GLU A 1 94 ? 29.785 21.122 31.762 1.00 45.91 94 GLU A O 1
ATOM 718 N N . SER A 1 95 ? 27.735 21.342 30.890 1.00 44.38 95 SER A N 1
ATOM 719 C CA . SER A 1 95 ? 27.117 20.475 31.886 1.00 44.38 95 SER A CA 1
ATOM 720 C C . SER A 1 95 ? 27.429 19.007 31.602 1.00 44.38 95 SER A C 1
ATOM 722 O O . SER A 1 95 ? 26.825 18.420 30.703 1.00 44.38 95 SER A O 1
ATOM 724 N N . ASN A 1 96 ? 28.286 18.395 32.428 1.00 40.19 96 ASN A N 1
ATOM 725 C CA . ASN A 1 96 ? 28.542 16.944 32.483 1.00 40.19 96 ASN A CA 1
ATOM 726 C C . ASN A 1 96 ? 27.330 16.142 33.012 1.00 40.19 96 ASN A C 1
ATOM 728 O O . ASN A 1 96 ? 27.438 15.306 33.907 1.00 40.19 96 ASN A O 1
ATOM 732 N N . ILE A 1 97 ? 26.150 16.403 32.451 1.00 43.31 97 ILE A N 1
ATOM 733 C CA . ILE A 1 97 ? 24.941 15.616 32.657 1.00 43.31 97 ILE A CA 1
ATOM 734 C C . ILE A 1 97 ? 25.044 14.413 31.720 1.00 43.31 97 ILE A C 1
ATOM 736 O O . ILE A 1 97 ? 24.586 14.436 30.576 1.00 43.31 97 ILE A O 1
ATOM 740 N N . VAL A 1 98 ? 25.627 13.330 32.243 1.00 36.06 98 VAL A N 1
ATOM 741 C CA . VAL A 1 98 ? 25.225 11.983 31.820 1.00 36.06 98 VAL A CA 1
ATOM 742 C C . VAL A 1 98 ? 23.699 11.954 31.862 1.00 36.06 98 VAL A C 1
ATOM 744 O O . VAL A 1 98 ? 23.108 12.452 32.819 1.00 36.06 98 VAL A O 1
ATOM 747 N N . CYS A 1 99 ? 23.056 11.439 30.812 1.00 34.50 99 CYS A N 1
ATOM 748 C CA . CYS A 1 99 ? 21.598 11.423 30.701 1.00 34.50 99 CYS A CA 1
ATOM 749 C C . CYS A 1 99 ? 20.966 10.402 31.657 1.00 34.50 99 CYS A C 1
ATOM 751 O O . CYS A 1 99 ? 20.409 9.394 31.221 1.00 34.50 99 CYS A O 1
ATOM 753 N N . ASP A 1 100 ? 21.043 10.693 32.954 1.00 31.64 100 ASP A N 1
ATOM 754 C CA . ASP A 1 100 ? 20.173 10.105 33.955 1.00 31.64 100 ASP A CA 1
ATOM 755 C C . ASP A 1 100 ? 18.718 10.311 33.534 1.00 31.64 100 ASP A C 1
ATOM 757 O O . ASP A 1 100 ? 18.343 11.328 32.931 1.00 31.64 100 ASP A O 1
ATOM 761 N N . VAL A 1 101 ? 17.900 9.301 33.815 1.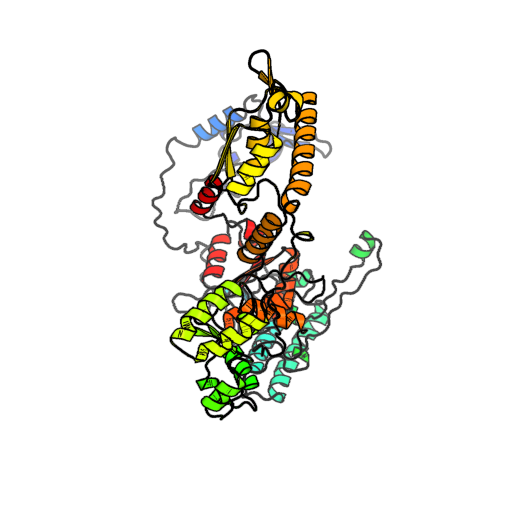00 35.25 101 VAL A N 1
ATOM 762 C CA . VAL A 1 101 ? 16.492 9.294 33.423 1.00 35.25 101 VAL A CA 1
ATOM 763 C C . VAL A 1 101 ? 15.823 10.529 34.017 1.00 35.25 101 VAL A C 1
ATOM 765 O O . VAL A 1 101 ? 15.955 10.788 35.211 1.00 35.25 101 VAL A O 1
ATOM 768 N N . GLN A 1 102 ? 15.084 11.284 33.196 1.00 35.25 102 GLN A N 1
ATOM 769 C CA . GLN A 1 102 ? 14.305 12.429 33.667 1.00 35.25 102 GLN A CA 1
ATOM 770 C C . GLN A 1 102 ? 13.153 11.956 34.565 1.00 35.25 102 GLN A C 1
ATOM 772 O O . GLN A 1 102 ? 11.995 11.894 34.148 1.00 35.25 102 GLN A O 1
ATOM 777 N N . GLN A 1 103 ? 13.474 11.655 35.825 1.00 33.62 103 GLN A N 1
ATOM 778 C CA . GLN A 1 103 ? 12.527 11.753 36.920 1.00 33.62 103 GLN A CA 1
ATOM 779 C C . GLN A 1 103 ? 12.004 13.185 36.903 1.00 33.62 103 GLN A C 1
ATOM 781 O O . GLN A 1 103 ? 12.740 14.150 37.123 1.00 33.62 103 GLN A O 1
ATOM 786 N N . ASN A 1 104 ? 10.731 13.325 36.546 1.00 32.66 104 ASN A N 1
ATOM 787 C CA . ASN A 1 104 ? 10.089 14.622 36.525 1.00 32.66 104 ASN A CA 1
ATOM 788 C C . ASN A 1 104 ? 10.035 15.140 37.962 1.00 32.66 104 ASN A C 1
ATOM 790 O O . ASN A 1 104 ? 9.211 14.671 38.747 1.00 32.66 104 ASN A O 1
ATOM 794 N N . TYR A 1 105 ? 10.826 16.170 38.265 1.00 31.94 105 TYR A N 1
ATOM 795 C CA . TYR A 1 105 ? 10.462 17.144 39.290 1.00 31.94 105 TYR A CA 1
ATOM 796 C C . TYR A 1 105 ? 9.253 17.948 38.787 1.00 31.94 105 TYR A C 1
ATOM 798 O O . TYR A 1 105 ? 9.337 19.119 38.422 1.00 31.94 105 TYR A O 1
ATOM 806 N N . VAL A 1 106 ? 8.112 17.259 38.743 1.00 31.41 106 VAL A N 1
ATOM 807 C CA . VAL A 1 106 ? 6.838 17.847 39.145 1.00 31.41 106 VAL A CA 1
ATOM 808 C C . VAL A 1 106 ? 7.016 18.312 40.595 1.00 31.41 106 VAL A C 1
ATOM 810 O O . VAL A 1 106 ? 7.826 17.737 41.331 1.00 31.41 106 VAL A O 1
ATOM 813 N N . ASP A 1 107 ? 6.242 19.299 41.042 1.00 30.69 107 ASP A N 1
ATOM 814 C CA . ASP A 1 107 ? 6.009 19.470 42.478 1.00 30.69 107 ASP A CA 1
ATOM 815 C C . ASP A 1 107 ? 5.674 18.113 43.113 1.00 30.69 107 ASP A C 1
ATOM 817 O O . ASP A 1 107 ? 5.021 17.284 42.474 1.00 30.69 107 ASP A O 1
ATOM 821 N N . ALA A 1 108 ? 6.103 17.882 44.358 1.00 30.53 108 ALA A N 1
ATOM 822 C CA . ALA A 1 108 ? 6.009 16.586 45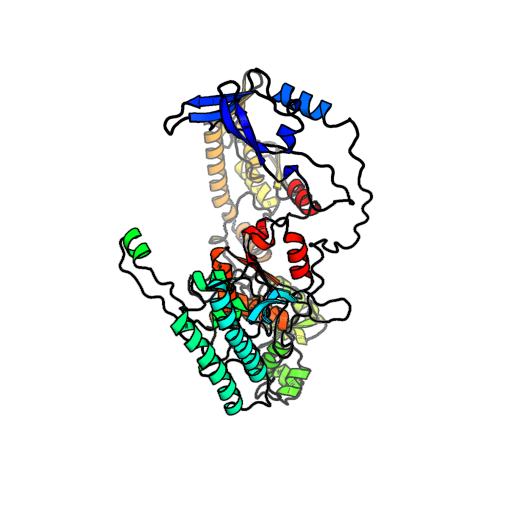.040 1.00 30.53 108 ALA A CA 1
ATOM 823 C C . ALA A 1 108 ? 4.574 16.210 45.477 1.00 30.53 108 ALA A C 1
ATOM 825 O O . ALA A 1 108 ? 4.309 15.831 46.620 1.00 30.53 108 ALA A O 1
ATOM 826 N N . VAL A 1 109 ? 3.639 16.259 44.529 1.00 32.16 109 VAL A N 1
ATOM 827 C CA . VAL A 1 109 ? 2.464 15.401 44.478 1.00 32.16 109 VAL A CA 1
ATOM 828 C C . VAL A 1 109 ? 2.984 13.968 44.398 1.00 32.16 109 VAL A C 1
ATOM 830 O O . VAL A 1 109 ? 3.206 13.423 43.317 1.00 32.16 109 VAL A O 1
ATOM 833 N N . PHE A 1 110 ? 3.187 13.360 45.571 1.00 30.83 110 PHE A N 1
ATOM 834 C CA . PHE A 1 110 ? 3.259 11.908 45.716 1.00 30.83 110 PHE A CA 1
ATOM 835 C C . PHE A 1 110 ? 2.185 11.273 44.825 1.00 30.83 110 PHE A C 1
ATOM 837 O O . PHE A 1 110 ? 1.077 11.821 44.779 1.00 30.83 110 PHE A O 1
ATOM 844 N N . PRO A 1 111 ? 2.458 10.140 44.148 1.00 38.00 111 PRO A N 1
ATOM 845 C CA . PRO A 1 111 ? 1.431 9.448 43.388 1.00 38.00 111 PRO A CA 1
ATOM 846 C C . PRO A 1 111 ? 0.276 9.146 44.336 1.00 38.00 111 PRO A C 1
ATOM 848 O O . PRO A 1 111 ? 0.390 8.324 45.247 1.00 38.00 111 PRO A O 1
ATOM 851 N N . ILE A 1 112 ? -0.815 9.894 44.176 1.00 38.06 112 ILE A N 1
ATOM 852 C CA . ILE A 1 112 ? -1.966 9.756 45.048 1.00 38.06 112 ILE A CA 1
ATOM 853 C C . ILE A 1 112 ? -2.513 8.372 44.733 1.00 38.06 112 ILE A C 1
ATOM 855 O O . ILE A 1 112 ? -2.979 8.144 43.613 1.00 38.06 112 ILE A O 1
ATOM 859 N N . PHE A 1 113 ? -2.473 7.477 45.723 1.00 45.59 113 PHE A N 1
ATOM 860 C CA . PHE A 1 113 ? -3.323 6.294 45.764 1.00 45.59 113 PHE A CA 1
ATOM 861 C C . PHE A 1 113 ? -4.765 6.796 45.696 1.00 45.59 113 PHE A C 1
ATOM 863 O O . PHE A 1 113 ? -5.387 7.167 46.690 1.00 45.59 113 PHE A O 1
ATOM 870 N N . THR A 1 114 ? -5.234 6.963 44.466 1.00 53.75 114 THR A N 1
ATOM 871 C CA . THR A 1 114 ? -6.571 7.417 44.145 1.00 53.75 114 THR A CA 1
ATOM 872 C C . THR A 1 114 ? -7.435 6.180 44.128 1.00 53.75 114 THR A C 1
ATOM 874 O O . THR A 1 114 ? -7.073 5.179 43.516 1.00 53.75 114 THR A O 1
ATOM 877 N N . ASP A 1 115 ? -8.577 6.260 44.802 1.00 67.19 115 ASP A N 1
ATOM 878 C CA . ASP A 1 115 ? -9.546 5.172 44.897 1.00 67.19 115 ASP A CA 1
ATOM 879 C C . ASP A 1 115 ? -10.247 4.966 43.535 1.00 67.19 115 ASP A C 1
ATOM 881 O O . ASP A 1 115 ? -11.413 5.310 43.353 1.00 67.19 115 ASP A O 1
ATOM 885 N N . VAL A 1 116 ? -9.501 4.507 42.532 1.00 72.38 116 VAL A N 1
ATOM 886 C CA . VAL A 1 116 ? -9.942 4.184 41.173 1.00 72.38 116 VAL A CA 1
ATOM 887 C C . VAL A 1 116 ? -10.136 2.676 41.105 1.00 72.38 116 VAL A C 1
ATOM 889 O O . VAL A 1 116 ? -9.237 1.924 41.478 1.00 72.38 116 VAL A O 1
ATOM 892 N N . SER A 1 117 ? -11.286 2.217 40.605 1.00 71.44 117 SER A N 1
ATOM 893 C CA . SER A 1 117 ? -11.478 0.782 40.393 1.00 71.44 117 SER A CA 1
ATOM 894 C C . SER A 1 117 ? -10.585 0.299 39.251 1.00 71.44 117 SER A C 1
ATOM 896 O O . SER A 1 117 ? -10.709 0.755 38.115 1.00 71.44 117 SER A O 1
ATOM 898 N N . THR A 1 118 ? -9.687 -0.637 39.548 1.00 66.19 118 THR A N 1
ATOM 899 C CA . THR A 1 118 ? -8.799 -1.281 38.566 1.00 66.19 118 THR A CA 1
ATOM 900 C C . THR A 1 118 ? -9.440 -2.502 37.894 1.00 66.19 118 THR A C 1
ATOM 902 O O . THR A 1 118 ? -8.791 -3.184 37.106 1.00 66.19 118 THR A O 1
ATOM 905 N N . THR A 1 119 ? -10.724 -2.759 38.173 1.00 62.84 119 THR A N 1
ATOM 906 C CA . THR A 1 119 ? -11.559 -3.791 37.529 1.00 62.84 119 THR A CA 1
ATOM 907 C C . THR A 1 119 ? -11.811 -3.535 36.046 1.00 62.84 119 THR A C 1
ATOM 909 O O . THR A 1 119 ? -12.122 -4.468 35.307 1.00 62.84 119 THR A O 1
ATOM 912 N N . ASP A 1 120 ? -11.711 -2.277 35.621 1.00 68.75 120 ASP A N 1
ATOM 913 C CA . ASP A 1 120 ? -12.207 -1.819 34.330 1.00 68.75 120 ASP A CA 1
ATOM 914 C C . ASP A 1 120 ? -11.053 -1.628 33.336 1.00 68.75 120 ASP A C 1
ATOM 916 O O . ASP A 1 120 ? -9.941 -1.244 33.706 1.00 68.75 120 ASP A O 1
ATOM 920 N N . TYR A 1 121 ? -11.314 -1.832 32.042 1.00 68.38 121 TYR A N 1
ATOM 921 C CA . TYR A 1 121 ? -10.303 -1.621 31.004 1.00 68.38 121 TYR A CA 1
ATOM 922 C C . TYR A 1 121 ? -9.992 -0.122 30.828 1.00 68.38 121 TYR A C 1
ATOM 924 O O . TYR A 1 121 ? -10.761 0.626 30.219 1.00 68.38 121 TYR A O 1
ATOM 932 N N . ILE A 1 122 ? -8.852 0.321 31.367 1.00 82.50 122 ILE A N 1
ATOM 933 C CA . ILE A 1 122 ? -8.361 1.703 31.280 1.00 82.50 122 ILE A CA 1
ATOM 934 C C . ILE A 1 122 ? -6.994 1.695 30.589 1.00 82.50 122 ILE A C 1
ATOM 936 O O . ILE A 1 122 ? -6.026 1.174 31.136 1.00 82.50 122 ILE A O 1
ATOM 940 N N . GLU A 1 123 ? -6.883 2.288 29.402 1.00 81.62 123 GLU A N 1
ATOM 941 C CA . GLU A 1 123 ? -5.609 2.390 28.670 1.00 81.62 123 GLU A CA 1
ATOM 942 C C . GLU A 1 123 ? -4.699 3.508 29.208 1.00 81.62 123 GLU A C 1
ATOM 944 O O . GLU A 1 123 ? -5.158 4.445 29.858 1.00 81.62 123 GLU A O 1
ATOM 949 N N . VAL A 1 124 ? -3.394 3.432 28.927 1.00 82.00 124 VAL A N 1
ATOM 950 C CA . VAL A 1 124 ? -2.404 4.446 29.338 1.00 82.00 124 VAL A CA 1
ATOM 951 C C . VAL A 1 124 ? -2.670 5.775 28.614 1.00 82.00 124 VAL A C 1
ATOM 953 O O . VAL A 1 124 ? -2.699 5.824 27.387 1.00 82.00 124 VAL A O 1
ATOM 956 N N . ASN A 1 125 ? -2.795 6.868 29.373 1.00 83.31 125 ASN A N 1
ATOM 957 C CA . ASN A 1 125 ? -3.378 8.178 29.022 1.00 83.31 125 ASN A CA 1
ATOM 958 C C . ASN A 1 125 ? -4.916 8.241 28.941 1.00 83.31 125 ASN A C 1
ATOM 960 O O . ASN A 1 125 ? -5.455 9.317 28.693 1.00 83.31 125 ASN A O 1
ATOM 964 N N . GLY A 1 126 ? -5.636 7.146 29.187 1.00 87.69 126 GLY A N 1
ATOM 965 C CA . GLY A 1 126 ? -7.097 7.149 29.249 1.00 87.69 126 GLY A CA 1
ATOM 966 C C . GLY A 1 126 ? -7.641 7.800 30.521 1.00 87.69 126 GLY A C 1
ATOM 967 O O . GLY A 1 126 ? -7.067 7.668 31.604 1.00 87.69 126 GLY A O 1
ATOM 968 N N . PHE A 1 127 ? -8.785 8.473 30.394 1.00 92.25 127 PHE A N 1
ATOM 969 C CA . PHE A 1 127 ? -9.541 9.016 31.517 1.00 92.25 127 PHE A CA 1
ATOM 970 C C . PHE A 1 127 ? -10.287 7.921 32.287 1.00 92.25 127 PHE A C 1
ATOM 972 O O . PHE A 1 127 ? -10.758 6.937 31.710 1.00 92.25 127 PHE A O 1
ATOM 979 N N . THR A 1 128 ? -10.434 8.141 33.588 1.00 92.62 128 THR A N 1
ATOM 980 C CA . THR A 1 128 ? -11.224 7.350 34.536 1.00 92.62 128 THR A CA 1
ATOM 981 C C . THR A 1 128 ? -11.784 8.274 35.634 1.00 92.62 128 THR A C 1
ATOM 983 O O . THR A 1 128 ? -11.593 9.494 35.581 1.00 92.62 128 THR A O 1
ATOM 986 N N . VAL A 1 129 ? -12.494 7.729 36.624 1.00 91.00 129 VAL A N 1
ATOM 987 C CA . VAL A 1 129 ? -13.031 8.476 37.773 1.00 91.00 129 VAL A CA 1
ATOM 988 C C . VAL A 1 129 ? -12.625 7.783 39.076 1.00 91.00 129 VAL A C 1
ATOM 990 O O . VAL A 1 129 ? -12.713 6.564 39.175 1.00 91.00 129 VAL A O 1
ATOM 993 N N . ASN A 1 130 ? -12.199 8.551 40.083 1.00 88.75 130 ASN A N 1
ATOM 994 C CA . ASN A 1 130 ? -11.982 8.023 41.437 1.00 88.75 130 ASN A CA 1
ATOM 995 C C . ASN A 1 130 ? -13.288 8.006 42.264 1.00 88.75 130 ASN A C 1
ATOM 997 O O . ASN A 1 130 ? -14.277 8.645 41.898 1.00 88.75 130 ASN A O 1
ATOM 1001 N N . ALA A 1 131 ? -13.284 7.351 43.428 1.00 84.62 131 ALA A N 1
ATOM 1002 C CA . ALA A 1 131 ? -14.439 7.254 44.331 1.00 84.62 131 ALA A CA 1
ATOM 1003 C C . ALA A 1 131 ? -14.972 8.615 44.833 1.00 84.62 131 ALA A C 1
ATOM 1005 O O . ALA A 1 131 ? -16.111 8.711 45.281 1.00 84.62 131 ALA A O 1
ATOM 1006 N N . LYS A 1 132 ? -14.177 9.689 44.723 1.00 84.75 132 LYS A N 1
ATOM 1007 C CA . LYS A 1 132 ? -14.568 11.078 45.039 1.00 84.75 132 LYS A CA 1
ATOM 1008 C C . LYS A 1 132 ? -15.219 11.795 43.846 1.00 84.75 132 LYS A C 1
ATOM 1010 O O . LYS A 1 132 ? -15.497 12.990 43.916 1.00 84.75 132 LYS A O 1
ATOM 1015 N N . GLY A 1 133 ? -15.454 11.095 42.734 1.00 86.19 133 GLY A N 1
ATOM 1016 C CA . GLY A 1 133 ? -16.071 11.646 41.532 1.00 86.19 133 GLY A CA 1
ATOM 1017 C C . GLY A 1 133 ? -15.168 12.611 40.756 1.00 86.19 133 GLY A C 1
ATOM 1018 O O . GLY A 1 133 ? -15.685 13.464 40.029 1.00 86.19 133 GLY A O 1
ATOM 1019 N N . GLN A 1 134 ? -13.844 12.528 40.907 1.00 90.19 134 GLN A N 1
ATOM 1020 C CA . GLN A 1 134 ? -12.878 13.378 40.201 1.00 90.19 134 GLN A CA 1
ATOM 1021 C C . GLN A 1 134 ? -12.347 12.664 38.952 1.00 90.19 134 GLN A C 1
ATOM 1023 O O . GLN A 1 134 ? -12.070 11.466 38.997 1.00 90.19 134 GLN A O 1
ATOM 1028 N N . VAL A 1 135 ? -12.188 13.398 37.845 1.00 91.62 135 VAL A N 1
ATOM 1029 C CA . VAL A 1 135 ? -11.577 12.853 36.621 1.00 91.62 135 VAL A CA 1
ATOM 1030 C C . VAL A 1 135 ? -10.088 12.627 36.867 1.00 91.62 135 VAL A C 1
ATOM 1032 O O . VAL A 1 135 ? -9.383 13.532 37.314 1.00 91.62 135 VAL A O 1
ATOM 1035 N N . CYS A 1 136 ? -9.630 11.418 36.564 1.00 90.94 136 CYS A N 1
ATOM 1036 C CA . CYS A 1 136 ? -8.232 11.014 36.654 1.00 90.94 136 CYS A CA 1
ATOM 1037 C C . CYS A 1 136 ? -7.748 10.516 35.285 1.00 90.94 136 CYS A C 1
ATOM 1039 O O . CYS A 1 136 ? -8.565 10.082 34.471 1.00 90.94 136 CYS A O 1
ATOM 1041 N N . ARG A 1 137 ? -6.438 10.543 35.033 1.00 88.75 137 ARG A N 1
ATOM 1042 C CA . ARG A 1 137 ? -5.802 9.968 33.835 1.00 88.75 137 ARG A CA 1
ATOM 1043 C C . ARG A 1 137 ? -4.837 8.860 34.252 1.00 88.75 137 ARG A C 1
ATOM 1045 O O . ARG A 1 137 ? -4.051 9.059 35.175 1.00 88.75 137 ARG A O 1
ATOM 1052 N N . ARG A 1 138 ? -4.888 7.701 33.584 1.00 86.44 138 ARG A N 1
ATOM 1053 C CA . ARG A 1 138 ? -3.904 6.623 33.785 1.00 86.44 138 ARG A CA 1
ATOM 1054 C C . ARG A 1 138 ? -2.551 7.039 33.205 1.00 86.44 138 ARG A C 1
ATOM 1056 O O . ARG A 1 138 ? -2.488 7.512 32.070 1.00 86.44 138 ARG A O 1
ATOM 1063 N N . LEU A 1 139 ? -1.482 6.838 33.961 1.00 83.38 139 LEU A N 1
ATOM 1064 C CA . LEU A 1 139 ? -0.097 7.057 33.541 1.00 83.38 139 LEU A CA 1
ATOM 1065 C C . LEU A 1 139 ? 0.536 5.744 33.049 1.00 83.38 139 LEU A C 1
ATOM 1067 O O . LEU A 1 139 ? -0.146 4.731 32.911 1.00 83.38 139 LEU A O 1
ATOM 1071 N N . ALA A 1 140 ? 1.829 5.763 32.720 1.00 78.94 140 ALA A N 1
ATOM 1072 C CA . ALA A 1 140 ? 2.573 4.515 32.573 1.00 78.94 140 ALA A CA 1
ATOM 1073 C C . ALA A 1 140 ? 2.645 3.796 33.931 1.00 78.94 140 ALA A C 1
ATOM 1075 O O . ALA A 1 140 ? 2.635 4.450 34.974 1.00 78.94 140 ALA A O 1
ATOM 1076 N N . ASP A 1 141 ? 2.707 2.469 33.907 1.00 80.25 141 ASP A N 1
ATOM 1077 C CA . ASP A 1 141 ? 2.815 1.668 35.126 1.00 80.25 141 ASP A CA 1
ATOM 1078 C C . ASP A 1 141 ? 4.209 1.835 35.749 1.00 80.25 141 ASP A C 1
ATOM 1080 O O . ASP A 1 141 ? 5.178 2.145 35.047 1.00 80.25 141 ASP A O 1
ATOM 1084 N N . ASN A 1 142 ? 4.313 1.667 37.069 1.00 77.50 142 ASN A N 1
ATOM 1085 C CA . ASN A 1 142 ? 5.596 1.799 37.764 1.00 77.50 142 ASN A CA 1
ATOM 1086 C C . ASN A 1 142 ? 6.501 0.566 37.548 1.00 77.50 142 ASN A C 1
ATOM 1088 O O . ASN A 1 142 ? 6.125 -0.405 36.893 1.00 77.50 142 ASN A O 1
ATOM 1092 N N . GLU A 1 143 ? 7.698 0.577 38.140 1.00 76.81 143 GLU A N 1
ATOM 1093 C CA . GLU A 1 143 ? 8.678 -0.518 38.026 1.00 76.81 143 GLU A CA 1
ATOM 1094 C C . GLU A 1 143 ? 8.172 -1.868 38.588 1.00 76.81 143 GLU A C 1
ATOM 1096 O O . GLU A 1 143 ? 8.673 -2.922 38.198 1.00 76.81 143 GLU A O 1
ATOM 1101 N N . ASN A 1 144 ? 7.130 -1.853 39.430 1.00 77.50 144 ASN A N 1
ATOM 1102 C CA . ASN A 1 144 ? 6.445 -3.044 39.946 1.00 77.50 144 ASN A CA 1
ATOM 1103 C C . ASN A 1 144 ? 5.278 -3.517 39.046 1.00 77.50 144 ASN A C 1
ATOM 1105 O O . ASN A 1 144 ? 4.660 -4.539 39.338 1.00 77.50 144 ASN A O 1
ATOM 1109 N N . ASN A 1 145 ? 4.987 -2.815 37.942 1.00 75.94 145 ASN A N 1
ATOM 1110 C CA . ASN A 1 145 ? 3.797 -2.951 37.084 1.00 75.94 145 ASN A CA 1
ATOM 1111 C C . ASN A 1 145 ? 2.465 -2.544 37.755 1.00 75.94 145 ASN A C 1
ATOM 1113 O O . ASN A 1 145 ? 1.394 -2.997 37.348 1.00 75.94 145 ASN A O 1
ATOM 1117 N N . GLU A 1 146 ? 2.502 -1.678 38.770 1.00 78.31 146 GLU A N 1
ATOM 1118 C CA . GLU A 1 146 ? 1.299 -1.135 39.413 1.00 78.31 146 GLU A CA 1
ATOM 1119 C C . GLU A 1 146 ? 0.732 0.045 38.602 1.00 78.31 146 GLU A C 1
ATOM 1121 O O . GLU A 1 146 ? 1.475 0.920 38.142 1.00 78.31 146 GLU A O 1
ATOM 1126 N N . PHE A 1 147 ? -0.596 0.091 38.440 1.00 81.38 147 PHE A N 1
ATOM 1127 C CA . PHE A 1 147 ? -1.274 1.141 37.674 1.00 81.38 147 PHE A CA 1
ATOM 1128 C C . PHE A 1 147 ? -1.182 2.501 38.379 1.00 81.38 147 PHE A C 1
ATOM 1130 O O . PHE A 1 147 ? -1.763 2.705 39.446 1.00 81.38 147 PHE A O 1
ATOM 1137 N N . MET A 1 148 ? -0.510 3.463 37.746 1.00 81.12 148 MET A N 1
ATOM 1138 C CA . MET A 1 148 ? -0.426 4.840 38.235 1.00 81.12 148 MET A CA 1
ATOM 1139 C C . MET A 1 148 ? -1.544 5.722 37.659 1.00 81.12 148 MET A C 1
ATOM 1141 O O . MET A 1 148 ? -1.905 5.608 36.485 1.00 81.12 148 MET A O 1
ATOM 1145 N N . PHE A 1 149 ? -2.045 6.663 38.463 1.00 85.62 149 PHE A N 1
ATOM 1146 C CA . PHE A 1 149 ? -3.071 7.631 38.064 1.00 85.62 149 PHE A CA 1
ATOM 1147 C C . PHE A 1 149 ? -2.751 9.036 38.593 1.00 85.62 149 PHE A C 1
ATOM 1149 O O . PHE A 1 149 ? -2.271 9.196 39.713 1.00 85.62 149 PHE A O 1
ATOM 1156 N N . GLU A 1 150 ? -3.077 10.061 37.808 1.00 86.44 150 GLU A N 1
ATOM 1157 C CA . GLU A 1 150 ? -3.063 11.472 38.218 1.00 86.44 150 GLU A CA 1
ATOM 1158 C C . GLU A 1 150 ? -4.492 12.040 38.258 1.00 86.44 150 GLU A C 1
ATOM 1160 O O . GLU A 1 150 ? -5.342 11.649 37.456 1.00 86.44 150 GLU A O 1
ATOM 1165 N N . VAL A 1 151 ? -4.770 12.988 39.160 1.00 87.44 151 VAL A N 1
ATOM 1166 C CA . VAL A 1 151 ? -6.049 13.725 39.181 1.00 87.44 151 VAL A CA 1
ATOM 1167 C C . VAL A 1 151 ? -5.942 14.930 38.250 1.00 87.44 151 VAL A C 1
ATOM 1169 O O . VAL A 1 151 ? -5.135 15.827 38.495 1.00 87.44 151 VAL A O 1
ATOM 1172 N N . CYS A 1 152 ? -6.790 14.998 37.223 1.00 86.56 152 CYS A N 1
ATOM 1173 C CA . CYS A 1 152 ? -6.803 16.093 36.250 1.00 86.56 152 CYS A CA 1
ATOM 1174 C C . CYS A 1 152 ? -7.488 17.332 36.851 1.00 86.56 152 CYS A C 1
ATOM 1176 O O . CYS A 1 152 ? -8.671 17.596 36.615 1.00 86.56 152 CYS A O 1
ATOM 1178 N N . GLN A 1 153 ? -6.766 18.069 37.700 1.00 85.62 153 GLN A N 1
ATOM 1179 C CA . GLN A 1 153 ? -7.310 19.192 38.472 1.00 85.62 153 GLN A CA 1
ATOM 1180 C C . GLN A 1 153 ? -7.873 20.322 37.595 1.00 85.62 153 GLN A C 1
ATOM 1182 O O . GLN A 1 153 ? -8.733 21.077 38.046 1.00 85.62 153 GLN A O 1
ATOM 1187 N N . GLU A 1 154 ? -7.429 20.442 36.347 1.00 85.50 154 GLU A N 1
ATOM 1188 C CA . GLU A 1 154 ? -7.904 21.402 35.350 1.00 85.50 154 GLU A CA 1
ATOM 1189 C C . GLU A 1 154 ? -9.253 21.010 34.710 1.00 85.50 154 GLU A C 1
ATOM 1191 O O . GLU A 1 154 ? -9.917 21.835 34.074 1.00 85.50 154 GLU A O 1
ATOM 1196 N N . ILE A 1 155 ? -9.708 19.766 34.895 1.00 89.25 155 ILE A N 1
ATOM 1197 C CA . ILE A 1 155 ? -10.961 19.241 34.340 1.00 89.25 155 ILE A CA 1
ATOM 1198 C C . ILE A 1 155 ? -12.111 19.471 35.331 1.00 89.25 155 ILE A C 1
ATOM 1200 O O . ILE A 1 155 ? -12.407 18.649 36.198 1.00 89.25 155 ILE A O 1
ATOM 1204 N N . LYS A 1 156 ? -12.797 20.613 35.183 1.00 89.19 156 LYS A N 1
ATOM 1205 C CA . LYS A 1 156 ? -13.925 21.030 36.041 1.00 89.19 156 LYS A CA 1
ATOM 1206 C C . LYS A 1 156 ? -15.219 21.283 35.249 1.00 89.19 156 LYS A C 1
ATOM 1208 O O . LYS A 1 156 ? -15.201 21.493 34.033 1.00 89.19 156 LYS A O 1
ATOM 1213 N N . GLY A 1 157 ? -16.355 21.273 35.954 1.00 93.12 157 GLY A N 1
ATOM 1214 C CA . GLY A 1 157 ? -17.686 21.601 35.421 1.00 93.12 157 GLY A CA 1
ATOM 1215 C C . GLY A 1 157 ? -18.083 20.789 34.181 1.00 93.12 157 GLY A C 1
ATOM 1216 O O . GLY A 1 157 ? -17.736 19.616 34.061 1.00 93.12 157 GLY A O 1
ATOM 1217 N N . LYS A 1 158 ? -18.740 21.442 33.210 1.00 92.94 158 LYS A N 1
ATOM 1218 C CA . LYS A 1 158 ? -19.296 20.799 31.999 1.00 92.94 158 LYS A CA 1
ATOM 1219 C C . LYS A 1 158 ? -18.291 19.970 31.179 1.00 92.94 158 LYS A C 1
ATOM 1221 O O . LYS A 1 158 ? -18.723 19.098 30.429 1.00 92.94 158 LYS A O 1
ATOM 1226 N N . ARG A 1 159 ? -16.974 20.219 31.286 1.00 93.69 159 ARG A N 1
ATOM 1227 C CA . ARG A 1 159 ? -15.942 19.365 30.662 1.00 93.69 159 ARG A CA 1
ATOM 1228 C C . ARG A 1 159 ? -15.839 18.023 31.391 1.00 93.69 159 ARG A C 1
ATOM 1230 O O . ARG A 1 159 ? -15.882 16.982 30.742 1.00 93.69 159 ARG A O 1
ATOM 1237 N N . ALA A 1 160 ? -15.765 18.056 32.722 1.00 94.12 160 ALA A N 1
ATOM 1238 C CA . ALA A 1 160 ? -15.764 16.862 33.562 1.00 94.12 160 ALA A CA 1
ATOM 1239 C C . ALA A 1 160 ? -17.049 16.043 33.378 1.00 94.12 160 ALA A C 1
ATOM 1241 O O . ALA A 1 160 ? -16.976 14.825 33.260 1.00 94.12 160 ALA A O 1
ATOM 1242 N N . ASP A 1 161 ? -18.210 16.699 33.288 1.00 95.44 161 ASP A N 1
ATOM 1243 C CA . ASP A 1 161 ? -19.501 16.013 33.138 1.00 95.44 161 ASP A CA 1
ATOM 1244 C C . ASP A 1 161 ? -19.610 15.234 31.814 1.00 95.44 161 ASP A C 1
ATOM 1246 O O . ASP A 1 161 ? -20.131 14.119 31.805 1.00 95.44 161 ASP A O 1
ATOM 1250 N N . ARG A 1 162 ? -19.078 15.787 30.710 1.00 96.31 162 ARG A N 1
ATOM 1251 C CA . ARG A 1 162 ? -18.986 15.090 29.413 1.00 96.31 162 ARG A CA 1
ATOM 1252 C C . ARG A 1 162 ? -18.033 13.893 29.487 1.00 96.31 162 ARG A C 1
ATOM 1254 O O . ARG A 1 162 ? -18.401 12.806 29.061 1.00 96.31 162 ARG A O 1
ATOM 1261 N N . ILE A 1 163 ? -16.845 14.067 30.078 1.00 95.19 163 ILE A N 1
ATOM 1262 C CA . ILE A 1 163 ? -15.848 12.988 30.226 1.00 95.19 163 ILE A CA 1
ATOM 1263 C C . ILE A 1 163 ? -16.405 11.833 31.068 1.00 95.19 163 ILE A C 1
ATOM 1265 O O . ILE A 1 163 ? -16.352 10.682 30.643 1.00 95.19 163 ILE A O 1
ATOM 1269 N N . LYS A 1 164 ? -17.013 12.139 32.221 1.00 94.81 164 LYS A N 1
ATOM 1270 C CA . LYS A 1 164 ? -17.661 11.153 33.102 1.00 94.81 164 LYS A CA 1
ATOM 1271 C C . LYS A 1 164 ? -18.730 10.330 32.390 1.00 94.81 164 LYS A C 1
ATOM 1273 O O . LYS A 1 164 ? -18.849 9.146 32.666 1.00 94.81 164 LYS A O 1
ATOM 1278 N N . ALA A 1 165 ? -19.493 10.942 31.486 1.00 95.88 165 ALA A N 1
ATOM 1279 C CA . ALA A 1 165 ? -20.544 10.252 30.747 1.00 95.88 165 ALA A CA 1
ATOM 1280 C C . ALA A 1 165 ? -20.018 9.426 29.553 1.00 95.88 165 ALA A C 1
ATOM 1282 O O . ALA A 1 165 ? -20.686 8.484 29.143 1.00 95.88 165 ALA A O 1
ATOM 1283 N N . MET A 1 166 ? -18.819 9.718 29.028 1.00 95.88 166 MET A N 1
ATOM 1284 C CA . MET A 1 166 ? -18.160 8.882 28.010 1.00 95.88 166 MET A CA 1
ATOM 1285 C C . MET A 1 166 ? -17.422 7.666 28.586 1.00 95.88 166 MET A C 1
ATOM 1287 O O . MET A 1 166 ? -17.239 6.678 27.875 1.00 95.88 166 MET A O 1
ATOM 1291 N N . ILE A 1 167 ? -16.999 7.710 29.854 1.00 94.19 167 ILE A N 1
ATOM 1292 C CA . ILE A 1 167 ? -16.246 6.614 30.489 1.00 94.19 167 ILE A C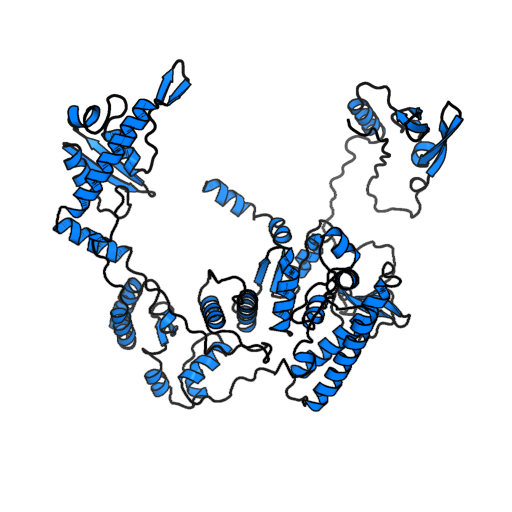A 1
ATOM 1293 C C . ILE A 1 167 ? -17.028 5.280 30.463 1.00 94.19 167 ILE A C 1
ATOM 1295 O O . ILE A 1 167 ? -16.481 4.321 29.915 1.00 94.19 167 ILE A O 1
ATOM 1299 N N . PRO A 1 168 ? -18.312 5.211 30.882 1.00 94.12 168 PRO A N 1
ATOM 1300 C CA . PRO A 1 168 ? -19.123 3.999 30.740 1.00 94.12 168 PRO A CA 1
ATOM 1301 C C . PRO A 1 168 ? -19.285 3.521 29.291 1.00 94.12 168 PRO A C 1
ATOM 1303 O O . PRO A 1 168 ? -19.321 2.320 29.049 1.00 94.12 168 PRO A O 1
ATOM 1306 N N . ILE A 1 169 ? -19.337 4.433 28.310 1.00 95.88 169 ILE A N 1
ATOM 1307 C CA . ILE A 1 169 ? -19.457 4.060 26.890 1.00 95.88 169 ILE A CA 1
ATOM 1308 C C . ILE A 1 169 ? -18.207 3.304 26.436 1.00 95.88 169 ILE A C 1
ATOM 1310 O O . ILE A 1 169 ? -18.333 2.219 25.875 1.00 95.88 169 ILE A O 1
ATOM 1314 N N . LYS A 1 170 ? -16.998 3.824 26.708 1.00 93.12 170 LYS A N 1
ATOM 1315 C CA . LYS A 1 170 ? -15.764 3.116 26.318 1.00 93.12 170 LYS A CA 1
ATOM 1316 C C . LYS A 1 170 ? -15.551 1.818 27.104 1.00 93.12 170 LYS A C 1
ATOM 1318 O O . LYS A 1 170 ? -15.035 0.861 26.538 1.00 93.12 170 LYS A O 1
ATOM 1323 N N . GLN A 1 171 ? -15.976 1.763 28.369 1.00 92.50 171 GLN A N 1
ATOM 1324 C CA . GLN A 1 171 ? -15.893 0.556 29.198 1.00 92.50 171 GLN A CA 1
ATOM 1325 C C . GLN A 1 171 ? -16.830 -0.542 28.676 1.00 92.50 171 GLN A C 1
ATOM 1327 O O . GLN A 1 171 ? -16.377 -1.659 28.428 1.00 92.50 171 GLN A O 1
ATOM 1332 N N . ASN A 1 172 ? -18.101 -0.215 28.417 1.00 94.44 172 ASN A N 1
ATOM 1333 C CA . ASN A 1 172 ? -19.078 -1.158 27.868 1.00 94.44 172 ASN A CA 1
ATOM 1334 C C . ASN A 1 172 ? -18.711 -1.583 26.437 1.00 94.44 172 ASN A C 1
ATOM 1336 O O . ASN A 1 172 ? -18.868 -2.751 26.095 1.00 94.44 172 ASN A O 1
ATOM 1340 N N . LEU A 1 173 ? -18.152 -0.678 25.623 1.00 94.06 173 LEU A N 1
ATOM 1341 C CA . LEU A 1 173 ? -17.633 -0.999 24.289 1.00 94.06 173 LEU A CA 1
ATOM 1342 C C . LEU A 1 173 ? -16.451 -1.978 24.353 1.00 94.06 173 LEU A C 1
ATOM 1344 O O . LEU A 1 173 ? -16.456 -2.980 23.645 1.00 94.06 173 LEU A O 1
ATOM 1348 N N . ALA A 1 174 ? -15.461 -1.730 25.217 1.00 91.12 174 ALA A N 1
ATOM 1349 C CA . ALA A 1 174 ? -14.322 -2.632 25.393 1.00 91.12 174 ALA A CA 1
ATOM 1350 C C . ALA A 1 174 ? -14.759 -4.012 25.922 1.00 91.12 174 ALA A C 1
ATOM 1352 O O . ALA A 1 174 ? -14.315 -5.036 25.405 1.00 91.12 174 ALA A O 1
ATOM 1353 N N . LYS A 1 175 ? -15.679 -4.039 26.899 1.00 91.62 175 LYS A N 1
ATOM 1354 C CA . LYS A 1 175 ? -16.299 -5.260 27.438 1.00 91.62 175 LYS A CA 1
ATOM 1355 C C . LYS A 1 175 ? -17.033 -6.051 26.348 1.00 91.62 175 LYS A C 1
ATOM 1357 O O . LYS A 1 175 ? -16.812 -7.253 26.236 1.00 91.62 175 LYS A O 1
ATOM 1362 N N . LEU A 1 176 ? -17.860 -5.389 25.534 1.00 92.88 176 LEU A N 1
ATOM 1363 C CA . LEU A 1 176 ? -18.614 -6.030 24.454 1.00 92.88 176 LEU A CA 1
ATOM 1364 C C . LEU A 1 176 ? -17.684 -6.587 23.371 1.00 92.88 176 LEU A C 1
ATOM 1366 O O . LEU A 1 176 ? -17.817 -7.749 23.010 1.00 92.88 176 LEU A O 1
ATOM 1370 N N . LEU A 1 177 ? -16.701 -5.810 22.906 1.00 90.75 177 LEU A N 1
ATOM 1371 C CA . LEU A 1 177 ? -15.735 -6.267 21.898 1.00 90.75 177 LEU A CA 1
ATOM 1372 C C . LEU A 1 177 ? -14.907 -7.469 22.379 1.00 90.75 177 LEU A C 1
ATOM 1374 O O . LEU A 1 177 ? -14.634 -8.376 21.598 1.00 90.75 177 LEU A O 1
ATOM 1378 N N . GLU A 1 178 ? -14.533 -7.512 23.659 1.00 88.56 178 GLU A N 1
ATOM 1379 C CA . GLU A 1 178 ? -13.832 -8.659 24.247 1.00 88.56 178 GLU A CA 1
ATOM 1380 C C . GLU A 1 178 ? -14.739 -9.892 24.419 1.00 88.56 178 GLU A C 1
ATOM 1382 O O . GLU A 1 178 ? -14.269 -11.023 24.301 1.00 88.56 178 GLU A O 1
ATOM 1387 N N . GLN A 1 179 ? -16.042 -9.709 24.653 1.00 89.94 179 GLN A N 1
ATOM 1388 C CA . GLN A 1 179 ? -17.009 -10.811 24.653 1.00 89.94 179 GLN A CA 1
ATOM 1389 C C . GLN A 1 179 ? -17.306 -11.320 23.233 1.00 89.94 179 GLN A C 1
ATOM 1391 O O . GLN A 1 179 ? -17.371 -12.529 23.024 1.00 89.94 179 GLN A O 1
ATOM 1396 N N . GLU A 1 180 ? -17.424 -10.431 22.243 1.00 88.06 180 GLU A N 1
ATOM 1397 C CA . GLU A 1 180 ? -17.621 -10.799 20.835 1.00 88.06 180 GLU A CA 1
ATOM 1398 C C . GLU A 1 180 ? -16.432 -11.610 20.279 1.00 88.06 180 GLU A C 1
ATOM 1400 O O . GLU A 1 180 ? -16.634 -12.532 19.487 1.00 88.06 180 GLU A O 1
ATOM 1405 N N . ARG A 1 181 ? -15.209 -11.396 20.794 1.00 84.31 181 ARG A N 1
ATOM 1406 C CA . ARG A 1 181 ? -14.028 -12.246 20.532 1.00 84.31 181 ARG A CA 1
ATOM 1407 C C . ARG A 1 181 ? -14.053 -13.644 21.187 1.00 84.31 181 ARG A C 1
ATOM 1409 O O . ARG A 1 181 ? -13.050 -14.357 21.116 1.00 84.31 181 ARG A O 1
ATOM 1416 N N . ARG A 1 182 ? -15.146 -14.091 21.817 1.00 84.88 182 ARG A N 1
ATOM 1417 C CA . ARG A 1 182 ? -15.191 -15.386 22.527 1.00 84.88 182 ARG A CA 1
ATOM 1418 C C . ARG A 1 182 ? -16.270 -16.322 21.975 1.00 84.88 182 ARG A C 1
ATOM 1420 O O . ARG A 1 182 ? -17.459 -16.017 22.004 1.00 84.88 182 ARG A O 1
ATOM 1427 N N . ASN A 1 183 ? -15.849 -17.521 21.563 1.00 77.06 183 ASN A N 1
ATOM 1428 C CA . ASN A 1 183 ? -16.739 -18.613 21.127 1.00 77.06 183 ASN A CA 1
ATOM 1429 C C . ASN A 1 183 ? -17.550 -19.239 22.277 1.00 77.06 183 ASN A C 1
ATOM 1431 O O . ASN A 1 183 ? -18.448 -20.036 22.035 1.00 77.06 183 ASN A O 1
ATOM 1435 N N . SER A 1 184 ? -17.213 -18.917 23.529 1.00 82.38 184 SER A N 1
ATOM 1436 C CA . SER A 1 184 ? -17.898 -19.415 24.726 1.00 82.38 184 SER A CA 1
ATOM 1437 C C . SER A 1 184 ? -19.040 -18.518 25.210 1.00 82.38 184 SER A C 1
ATOM 1439 O O . SER A 1 184 ? -19.651 -18.853 26.218 1.00 82.38 184 SER A O 1
ATOM 1441 N N . ILE A 1 185 ? -19.267 -17.364 24.573 1.00 84.81 185 ILE A N 1
ATOM 1442 C CA . ILE A 1 185 ? -20.306 -16.399 24.952 1.00 84.81 185 ILE A CA 1
ATOM 1443 C C . ILE A 1 185 ? -21.439 -16.484 23.930 1.00 84.81 185 ILE A C 1
ATOM 1445 O O . ILE A 1 185 ? -21.204 -16.391 22.722 1.00 84.81 185 ILE A O 1
ATOM 1449 N N . THR A 1 186 ? -22.660 -16.672 24.420 1.00 86.25 186 THR A N 1
ATOM 1450 C CA . THR A 1 186 ? -23.873 -16.741 23.598 1.00 86.25 186 THR A CA 1
ATOM 1451 C C . THR A 1 186 ? -24.371 -15.348 23.215 1.00 86.25 186 THR A C 1
ATOM 1453 O O . THR A 1 186 ? -24.145 -14.374 23.935 1.00 86.25 186 THR A O 1
ATOM 1456 N N . ASP A 1 187 ? -25.111 -15.232 22.110 1.00 85.31 187 ASP A N 1
ATOM 1457 C CA . ASP A 1 187 ? -25.639 -13.931 21.672 1.00 85.31 187 ASP A CA 1
ATOM 1458 C C . ASP A 1 187 ? -26.587 -13.297 22.708 1.00 85.31 187 ASP A C 1
ATOM 1460 O O . ASP A 1 187 ? -26.592 -12.080 22.865 1.00 85.31 187 ASP A O 1
ATOM 1464 N N . ALA A 1 188 ? -27.290 -14.112 23.504 1.00 87.94 188 ALA A N 1
ATOM 1465 C CA . ALA A 1 188 ? -28.119 -13.643 24.617 1.00 87.94 188 ALA A CA 1
ATOM 1466 C C . ALA A 1 188 ? -27.302 -13.011 25.765 1.00 87.94 188 ALA A C 1
ATOM 1468 O O . ALA A 1 188 ? -27.782 -12.095 26.430 1.00 87.94 188 ALA A O 1
ATOM 1469 N N . GLU A 1 189 ? -26.067 -13.464 25.999 1.00 89.12 189 GLU A N 1
ATOM 1470 C CA . GLU A 1 189 ? -25.142 -12.838 26.956 1.00 89.12 189 GLU A CA 1
ATOM 1471 C C . GLU A 1 189 ? -24.500 -11.571 26.370 1.00 89.12 189 GLU A C 1
ATOM 1473 O O . GLU A 1 189 ? -24.308 -10.591 27.094 1.00 89.12 189 GLU A O 1
ATOM 1478 N N . LEU A 1 190 ? -24.224 -11.555 25.057 1.00 91.12 190 LEU A N 1
ATOM 1479 C CA . LEU A 1 190 ? -23.796 -10.345 24.345 1.00 91.12 190 LEU A CA 1
ATOM 1480 C C . LEU A 1 190 ? -24.875 -9.258 24.399 1.00 91.12 190 LEU A C 1
ATOM 1482 O O . LEU A 1 190 ? -24.549 -8.095 24.629 1.00 91.12 190 LEU A O 1
ATOM 1486 N N . ASP A 1 191 ? -26.150 -9.622 24.240 1.00 92.62 191 ASP A N 1
ATOM 1487 C CA . ASP A 1 191 ? -27.274 -8.682 24.243 1.00 92.62 191 ASP A CA 1
ATOM 1488 C C . ASP A 1 191 ? -27.445 -7.941 25.577 1.00 92.62 191 ASP A C 1
ATOM 1490 O O . ASP A 1 191 ? -27.845 -6.775 25.576 1.00 92.62 191 ASP A O 1
ATOM 1494 N N . VAL A 1 192 ? -27.059 -8.542 26.709 1.00 94.06 192 VAL A N 1
ATOM 1495 C CA . VAL A 1 192 ? -27.029 -7.844 28.008 1.00 94.06 192 VAL A CA 1
ATOM 1496 C C . VAL A 1 192 ? -26.013 -6.696 27.979 1.00 94.06 192 VAL A C 1
ATOM 1498 O O . VAL A 1 192 ? -26.368 -5.550 28.260 1.00 94.06 192 VAL A O 1
ATOM 1501 N N . THR A 1 193 ? -24.767 -6.958 27.574 1.00 93.31 193 THR A N 1
ATOM 1502 C CA . THR A 1 193 ? -23.728 -5.915 27.473 1.00 93.31 193 THR A CA 1
ATOM 1503 C C . THR A 1 193 ? -24.023 -4.912 26.347 1.00 93.31 193 THR A C 1
ATOM 1505 O O . THR A 1 193 ? -23.751 -3.717 26.473 1.00 93.31 193 THR A O 1
ATOM 1508 N N . ARG A 1 194 ? -24.639 -5.360 25.249 1.00 95.88 194 ARG A N 1
ATOM 1509 C CA . ARG A 1 194 ? -25.108 -4.508 24.145 1.00 95.88 194 ARG A CA 1
ATOM 1510 C C . ARG A 1 194 ? -26.223 -3.564 24.599 1.00 95.88 194 ARG A C 1
ATOM 1512 O O . ARG A 1 194 ? -26.254 -2.411 24.165 1.00 95.88 194 ARG A O 1
ATOM 1519 N N . LEU A 1 195 ? -27.092 -3.995 25.514 1.00 96.69 195 LEU A N 1
ATOM 1520 C CA . LEU A 1 195 ? -28.095 -3.143 26.156 1.00 96.69 195 LEU A CA 1
ATOM 1521 C C . LEU A 1 195 ? -27.455 -2.138 27.132 1.00 96.69 195 LEU A C 1
ATOM 1523 O O . LEU A 1 195 ? -27.825 -0.965 27.116 1.00 96.69 195 LEU A O 1
ATOM 1527 N N . GLU A 1 196 ? -26.455 -2.543 27.923 1.00 96.25 196 GLU A N 1
ATOM 1528 C CA . GLU A 1 196 ? -25.660 -1.616 28.752 1.00 96.25 196 GLU A CA 1
ATOM 1529 C C . GLU A 1 196 ? -24.969 -0.529 27.901 1.00 96.25 196 GLU A C 1
ATOM 1531 O O . GLU A 1 196 ? -24.962 0.647 28.277 1.00 96.25 196 GLU A O 1
ATOM 1536 N N . LEU A 1 197 ? -24.410 -0.894 26.739 1.00 96.81 197 LEU A N 1
ATOM 1537 C CA . LEU A 1 197 ? -23.790 0.041 25.793 1.00 96.81 197 LEU A CA 1
ATOM 1538 C C . LEU A 1 197 ? -24.821 0.986 25.150 1.00 96.81 197 LEU A C 1
ATOM 1540 O O . LEU A 1 197 ? -24.590 2.195 25.117 1.00 96.81 197 LEU A O 1
ATOM 1544 N N . ASN A 1 198 ? -25.965 0.463 24.688 1.00 97.94 198 ASN A N 1
ATOM 1545 C CA . ASN A 1 198 ? -27.072 1.273 24.162 1.00 97.94 198 ASN A CA 1
ATOM 1546 C C . ASN A 1 198 ? -27.542 2.310 25.193 1.00 97.94 198 ASN A C 1
ATOM 1548 O O . ASN A 1 198 ? -27.563 3.503 24.897 1.00 97.94 198 ASN A O 1
ATOM 1552 N N . ASN A 1 199 ? -27.841 1.873 26.420 1.00 97.94 199 ASN A N 1
ATOM 1553 C CA . ASN A 1 199 ? -28.333 2.744 27.489 1.00 97.94 199 ASN A CA 1
ATOM 1554 C C . ASN A 1 199 ? -27.324 3.847 27.854 1.00 97.94 199 ASN A C 1
ATOM 1556 O O . ASN A 1 199 ? -27.716 5.000 28.034 1.00 97.94 199 ASN A O 1
ATOM 1560 N N . ALA A 1 200 ? -26.027 3.521 27.929 1.00 97.25 200 ALA A N 1
ATOM 1561 C CA . ALA A 1 200 ? -24.974 4.503 28.195 1.00 97.25 200 ALA A CA 1
ATOM 1562 C C . ALA A 1 200 ? -24.847 5.541 27.063 1.00 97.25 200 ALA A C 1
ATOM 1564 O O . ALA A 1 200 ? -24.714 6.737 27.332 1.00 97.25 200 ALA A O 1
ATOM 1565 N N . TYR A 1 201 ? -24.931 5.100 25.805 1.00 98.00 201 TYR A N 1
ATOM 1566 C CA . TYR A 1 201 ? -24.881 5.973 24.633 1.00 98.00 201 TYR A CA 1
ATOM 1567 C C . TYR A 1 201 ? -26.119 6.878 24.522 1.00 98.00 201 TYR A C 1
ATOM 1569 O O . TYR A 1 201 ? -25.979 8.090 24.366 1.00 98.00 201 TYR A O 1
ATOM 1577 N N . ASP A 1 202 ? -27.331 6.343 24.676 1.00 97.94 202 ASP A N 1
ATOM 1578 C CA . ASP A 1 202 ? -28.565 7.129 24.539 1.00 97.94 202 ASP A CA 1
ATOM 1579 C C . ASP A 1 202 ? -28.723 8.152 25.683 1.00 97.94 202 ASP A C 1
ATOM 1581 O O . ASP A 1 202 ? -29.138 9.295 25.454 1.00 97.94 202 ASP A O 1
ATOM 1585 N N . ALA A 1 203 ? -28.298 7.802 26.904 1.00 97.69 203 ALA A N 1
ATOM 1586 C CA . ALA A 1 203 ? -28.202 8.733 28.033 1.00 97.69 203 ALA A CA 1
ATOM 1587 C C . ALA A 1 203 ? -27.131 9.826 27.832 1.00 97.69 203 ALA A C 1
ATOM 1589 O O . ALA A 1 203 ? -27.251 10.924 28.384 1.00 97.69 203 ALA A O 1
ATOM 1590 N N . PHE A 1 204 ? -26.093 9.555 27.035 1.00 97.75 204 PHE A N 1
ATOM 1591 C CA . PHE A 1 204 ? -25.113 10.561 26.636 1.00 97.75 204 PHE A CA 1
ATOM 1592 C C . PHE A 1 204 ? -25.676 11.497 25.564 1.00 97.75 204 PHE A C 1
ATOM 1594 O O . PHE A 1 204 ? -25.713 12.710 25.782 1.00 97.75 204 PHE A O 1
ATOM 1601 N N . VAL A 1 205 ? -26.159 10.959 24.439 1.00 96.88 205 VAL A N 1
ATOM 1602 C CA . VAL A 1 205 ? -26.609 11.757 23.284 1.00 96.88 205 VAL A CA 1
ATOM 1603 C C . VAL A 1 205 ? -27.766 12.681 23.661 1.00 96.88 205 VAL A C 1
ATOM 1605 O O . VAL A 1 205 ? -27.724 13.871 23.348 1.00 96.88 205 VAL A O 1
ATOM 1608 N N . SER A 1 206 ? -28.742 12.184 24.429 1.00 96.44 206 SER A N 1
ATOM 1609 C CA . SER A 1 206 ? -29.875 12.983 24.926 1.00 96.44 206 SER A CA 1
ATOM 1610 C C . SER A 1 206 ? -29.475 14.166 25.825 1.00 96.44 206 SER A C 1
ATOM 1612 O O . SER A 1 206 ? -30.229 15.133 25.935 1.00 96.44 206 SER A O 1
ATOM 1614 N N . LYS A 1 207 ? -28.288 14.125 26.447 1.00 96.50 207 LYS A N 1
ATOM 1615 C CA . LYS A 1 207 ? -27.776 15.165 27.357 1.00 96.50 207 LYS A CA 1
ATOM 1616 C C . LYS A 1 207 ? -26.695 16.056 26.735 1.00 96.50 207 LYS A C 1
ATOM 1618 O O . LYS A 1 207 ? -26.540 17.208 27.148 1.00 96.50 207 LYS A O 1
ATOM 1623 N N . PHE A 1 208 ? -25.919 15.528 25.791 1.00 96.06 208 PHE A N 1
ATOM 1624 C CA . PHE A 1 208 ? -24.659 16.126 25.343 1.00 96.06 208 PHE A CA 1
ATOM 1625 C C . PHE A 1 208 ? -24.486 16.242 23.823 1.00 96.06 208 PHE A C 1
ATOM 1627 O O . PHE A 1 208 ? -23.495 16.856 23.412 1.00 96.06 208 PHE A O 1
ATOM 1634 N N . GLY A 1 209 ? -25.418 15.731 23.014 1.00 94.88 209 GLY A N 1
ATOM 1635 C CA . GLY A 1 209 ? -25.256 15.628 21.560 1.00 94.88 209 GLY A CA 1
ATOM 1636 C C . GLY A 1 209 ? -24.365 14.450 21.155 1.00 94.88 209 GLY A C 1
ATOM 1637 O O . GLY A 1 209 ? -23.931 13.673 22.006 1.00 94.88 209 GLY A O 1
ATOM 1638 N N . PHE A 1 210 ? -24.081 14.317 19.862 1.00 96.56 210 PHE A N 1
ATOM 1639 C CA . PHE A 1 210 ? -23.283 13.206 19.328 1.00 96.56 210 PHE A CA 1
ATOM 1640 C C . PHE A 1 210 ? -21.821 13.274 19.813 1.00 96.56 210 PHE A C 1
ATOM 1642 O O . PHE A 1 210 ? -21.238 14.356 19.933 1.00 96.56 210 PHE A O 1
ATOM 1649 N N . ILE A 1 211 ? -21.205 12.124 20.092 1.00 95.81 211 ILE A N 1
ATOM 1650 C CA . ILE A 1 211 ? -19.814 11.949 20.552 1.00 95.81 211 ILE A CA 1
ATOM 1651 C C . ILE A 1 211 ? -18.836 12.684 19.621 1.00 95.81 211 ILE A C 1
ATOM 1653 O O . ILE A 1 211 ? -17.907 13.343 20.091 1.00 95.81 211 ILE A O 1
ATOM 1657 N N . SER A 1 212 ? -19.099 12.637 18.315 1.00 93.06 212 SER A N 1
ATOM 1658 C CA . SER A 1 212 ? -18.329 13.286 17.249 1.00 93.06 212 SER A CA 1
ATOM 1659 C C . SER A 1 212 ? -18.381 14.817 17.240 1.00 93.06 212 SER A C 1
ATOM 1661 O O . SER A 1 212 ? -17.601 15.449 16.524 1.00 93.06 212 SER A O 1
ATOM 1663 N N . GLU A 1 213 ? -19.292 15.450 17.987 1.00 92.69 213 GLU A N 1
ATOM 1664 C CA . GLU A 1 213 ? -19.414 16.907 17.993 1.00 92.69 213 GLU A CA 1
ATOM 1665 C C . GLU A 1 213 ? -18.174 17.599 18.571 1.00 92.69 213 GLU A C 1
ATOM 1667 O O . GLU A 1 213 ? -17.573 17.168 19.555 1.00 92.69 213 GLU A O 1
ATOM 1672 N N . SER A 1 214 ? -17.836 18.768 18.021 1.00 89.50 214 SER A N 1
ATOM 1673 C CA . SER A 1 214 ? -16.630 19.526 18.394 1.00 89.50 214 SER A CA 1
ATOM 1674 C C . SER A 1 214 ? -16.500 19.854 19.894 1.00 89.50 214 SER A C 1
ATOM 1676 O O . SER A 1 214 ? -15.382 20.006 20.392 1.00 89.50 214 SER A O 1
ATOM 1678 N N . THR A 1 215 ? -17.613 19.943 20.634 1.00 92.31 215 THR A N 1
ATOM 1679 C CA . THR A 1 215 ? -17.600 20.177 22.092 1.00 92.31 215 THR A CA 1
ATOM 1680 C C . THR A 1 215 ? -17.307 18.911 22.900 1.00 92.31 215 THR A C 1
ATOM 1682 O O . THR A 1 215 ? -16.663 18.993 23.946 1.00 92.31 215 THR A O 1
ATOM 1685 N N . ASN A 1 216 ? -17.718 17.750 22.387 1.00 94.94 216 ASN A N 1
ATOM 1686 C CA . ASN A 1 216 ? -17.454 16.427 22.944 1.00 94.94 216 ASN A CA 1
ATOM 1687 C C . ASN A 1 216 ? -16.017 15.993 22.639 1.00 94.94 216 ASN A C 1
ATOM 1689 O O . ASN A 1 216 ? -15.257 15.698 23.564 1.00 94.94 216 ASN A O 1
ATOM 1693 N N . LYS A 1 217 ? -15.588 16.157 21.382 1.00 90.62 217 LYS A N 1
ATOM 1694 C CA . LYS A 1 217 ? -14.185 16.080 20.955 1.00 90.62 217 LYS A CA 1
ATOM 1695 C C . LYS A 1 217 ? -13.244 16.890 21.853 1.00 90.62 217 LYS A C 1
ATOM 1697 O O . LYS A 1 217 ? -12.237 16.371 22.314 1.00 90.62 217 LYS A O 1
ATOM 1702 N N . ARG A 1 218 ? -13.560 18.159 22.150 1.00 89.88 218 ARG A N 1
ATOM 1703 C CA . ARG A 1 218 ? -12.709 19.007 23.014 1.00 89.88 218 ARG A CA 1
ATOM 1704 C C . ARG A 1 218 ? -12.683 18.549 24.479 1.00 89.88 218 ARG A C 1
ATOM 1706 O O . ARG A 1 218 ? -11.756 18.891 25.209 1.00 89.88 218 ARG A O 1
ATOM 1713 N N . ALA A 1 219 ? -13.690 17.805 24.931 1.00 92.44 219 ALA A N 1
ATOM 1714 C CA . ALA A 1 219 ? -13.696 17.241 26.274 1.00 92.44 219 ALA A CA 1
ATOM 1715 C C . ALA A 1 219 ? -12.796 15.996 26.359 1.00 92.44 219 ALA A C 1
ATOM 1717 O O . ALA A 1 219 ? -11.923 15.960 27.226 1.00 92.44 219 ALA A O 1
ATOM 1718 N N . PHE A 1 220 ? -12.988 15.032 25.450 1.00 92.62 220 PHE A N 1
ATOM 1719 C CA . PHE A 1 220 ? -12.477 13.658 25.572 1.00 92.62 220 PHE A CA 1
ATOM 1720 C C . PHE A 1 220 ? -11.430 13.252 24.519 1.00 92.62 220 PHE A C 1
ATOM 1722 O O . PHE A 1 220 ? -10.804 12.213 24.667 1.00 92.62 220 PHE A O 1
ATOM 1729 N N . GLY A 1 221 ? -11.188 14.053 23.478 1.00 86.12 221 GLY A N 1
ATOM 1730 C CA . GLY A 1 221 ? -10.381 13.678 22.303 1.00 86.12 221 GLY A CA 1
ATOM 1731 C C . GLY A 1 221 ? -8.886 13.417 22.528 1.00 86.12 221 GLY A C 1
ATOM 1732 O O . GLY A 1 221 ? -8.185 13.107 21.572 1.00 86.12 221 GLY A O 1
ATOM 1733 N N . CYS A 1 222 ? -8.395 13.542 23.764 1.00 83.25 222 CYS A N 1
ATOM 1734 C CA . CYS A 1 222 ? -7.051 13.113 24.168 1.00 83.25 222 CYS A CA 1
ATOM 1735 C C . CYS A 1 222 ? -7.029 11.688 24.762 1.00 83.25 222 CYS A C 1
ATOM 1737 O O . CYS A 1 222 ? -5.953 11.182 25.071 1.00 83.25 222 CYS A O 1
ATOM 1739 N N . ASP A 1 223 ? -8.193 11.059 24.958 1.00 88.50 223 ASP A N 1
ATOM 1740 C CA . ASP A 1 223 ? -8.321 9.679 25.428 1.00 88.50 223 ASP A CA 1
ATOM 1741 C C . ASP A 1 223 ? -7.974 8.695 24.292 1.00 88.50 223 ASP A C 1
ATOM 1743 O O . ASP A 1 223 ? -8.518 8.846 23.193 1.00 88.50 223 ASP A O 1
ATOM 1747 N N . PRO A 1 224 ? -7.134 7.668 24.527 1.00 85.06 224 PRO A N 1
ATOM 1748 C CA . PRO A 1 224 ? -6.798 6.660 23.520 1.00 85.06 224 PRO A CA 1
ATOM 1749 C C . PRO A 1 224 ? -8.012 5.973 22.885 1.00 85.06 224 PRO A C 1
ATOM 1751 O O . PRO A 1 224 ? -7.971 5.665 21.699 1.00 85.06 224 PRO A O 1
ATOM 1754 N N . ALA A 1 225 ? -9.108 5.797 23.636 1.00 88.81 225 ALA A N 1
ATOM 1755 C CA . ALA A 1 225 ? -10.322 5.138 23.157 1.00 88.81 225 ALA A CA 1
ATOM 1756 C C . ALA A 1 225 ? -11.323 6.092 22.470 1.00 88.81 225 ALA A C 1
ATOM 1758 O O . ALA A 1 225 ? -12.393 5.648 22.043 1.00 88.81 225 ALA A O 1
ATOM 1759 N N . TYR A 1 226 ? -11.017 7.395 22.349 1.00 91.44 226 TYR A N 1
ATOM 1760 C CA . TYR A 1 226 ? -11.892 8.353 21.657 1.00 91.44 226 TYR A CA 1
ATOM 1761 C C . TYR A 1 226 ? -12.206 7.938 20.201 1.00 91.44 226 TYR A C 1
ATOM 1763 O O . TYR A 1 226 ? -13.385 7.959 19.837 1.00 91.44 226 TYR A O 1
ATOM 1771 N N . PRO A 1 227 ? -11.236 7.484 19.377 1.00 89.75 227 PRO A N 1
ATOM 1772 C CA . PRO A 1 227 ? -11.521 6.964 18.041 1.00 89.75 227 PRO A CA 1
ATOM 1773 C C . PRO A 1 227 ? -12.545 5.817 18.044 1.00 89.75 227 PRO A C 1
ATOM 1775 O O . PRO A 1 227 ? -13.511 5.882 17.282 1.00 89.75 227 PRO A O 1
ATOM 1778 N N . ASN A 1 228 ? -12.413 4.833 18.946 1.00 90.88 228 ASN A N 1
ATOM 1779 C CA . ASN A 1 228 ? -13.338 3.696 19.053 1.00 90.88 228 ASN A CA 1
ATOM 1780 C C . ASN A 1 228 ? -14.766 4.154 19.389 1.00 90.88 228 ASN A C 1
ATOM 1782 O O . ASN A 1 228 ? -15.709 3.729 18.725 1.00 90.88 228 ASN A O 1
ATOM 1786 N N . ILE A 1 229 ? -14.949 5.066 20.354 1.00 93.94 229 ILE A N 1
ATOM 1787 C CA . ILE A 1 229 ? -16.299 5.568 20.670 1.00 93.94 229 ILE A CA 1
ATOM 1788 C C . ILE A 1 229 ? -16.866 6.506 19.593 1.00 93.94 229 ILE A C 1
ATOM 1790 O O . ILE A 1 229 ? -18.082 6.596 19.476 1.00 93.94 229 ILE A O 1
ATOM 1794 N N . THR A 1 230 ? -16.045 7.147 18.749 1.00 93.62 230 THR A N 1
ATOM 1795 C CA . THR A 1 230 ? -16.564 7.837 17.545 1.00 93.62 230 THR A CA 1
ATOM 1796 C C . THR A 1 230 ? -16.941 6.883 16.409 1.00 93.62 230 THR A C 1
ATOM 1798 O O . THR A 1 230 ? -17.741 7.258 15.555 1.00 93.62 230 THR A O 1
ATOM 1801 N N . ALA A 1 231 ? -16.413 5.653 16.385 1.00 93.94 231 ALA A N 1
ATOM 1802 C CA . ALA A 1 231 ? -16.808 4.629 15.412 1.00 93.94 231 ALA A CA 1
ATOM 1803 C C . ALA A 1 231 ? -18.203 4.037 15.698 1.00 93.94 231 ALA A C 1
ATOM 1805 O O . ALA A 1 231 ? -18.777 3.382 14.833 1.00 93.94 231 ALA A O 1
ATOM 1806 N N . LEU A 1 232 ? -18.787 4.338 16.867 1.00 95.69 232 LEU A N 1
ATOM 1807 C CA . LEU A 1 232 ? -20.201 4.093 17.178 1.00 95.69 232 LEU A CA 1
ATOM 1808 C C . LEU A 1 232 ? -21.164 4.947 16.329 1.00 95.69 232 LEU A C 1
ATOM 1810 O O . LEU A 1 232 ? -22.347 4.620 16.239 1.00 95.69 232 LEU A O 1
ATOM 1814 N N . GLU A 1 233 ? -20.666 6.024 15.714 1.00 94.88 233 GLU A N 1
ATOM 1815 C CA . GLU A 1 233 ? -21.445 7.016 14.968 1.00 94.88 233 GLU A CA 1
ATOM 1816 C C . GLU A 1 233 ? -21.120 6.946 13.472 1.00 94.88 233 GLU A C 1
ATOM 1818 O O . GLU A 1 233 ? -20.222 7.627 12.957 1.00 94.88 233 GLU A O 1
ATOM 1823 N N . SER A 1 234 ? -21.880 6.102 12.773 1.00 87.50 234 SER A N 1
ATOM 1824 C CA . SER A 1 234 ? -21.845 5.977 11.318 1.00 87.50 234 SER A CA 1
ATOM 1825 C C . SER A 1 234 ? -22.429 7.231 10.659 1.00 87.50 234 SER A C 1
ATOM 1827 O O . SER A 1 234 ? -23.380 7.827 11.166 1.00 87.50 234 SER A O 1
ATOM 1829 N N . GLY A 1 235 ? -21.858 7.641 9.523 1.00 84.38 235 GLY A N 1
ATOM 1830 C CA . GLY A 1 235 ? -22.408 8.721 8.695 1.00 84.38 235 GLY A CA 1
ATOM 1831 C C . GLY A 1 235 ? -22.556 10.080 9.393 1.00 84.38 235 GLY A C 1
ATOM 1832 O O . GLY A 1 235 ? -23.480 10.815 9.058 1.00 84.38 235 GLY A O 1
ATOM 1833 N N . PHE A 1 236 ? -21.703 10.415 10.373 1.00 90.25 236 PHE A N 1
ATOM 1834 C CA . PHE A 1 236 ? -21.849 11.659 11.140 1.00 90.25 236 PHE A CA 1
ATOM 1835 C C . PHE A 1 236 ? -21.766 12.922 10.259 1.00 90.25 236 PHE A C 1
ATOM 1837 O O . PHE A 1 236 ? -20.696 13.285 9.763 1.00 90.25 236 PHE A O 1
ATOM 1844 N N . GLU A 1 237 ? -22.887 13.633 10.143 1.00 88.75 237 GLU A N 1
ATOM 1845 C CA . GLU A 1 237 ? -22.992 14.958 9.534 1.00 88.75 237 GLU A CA 1
ATOM 1846 C C . GLU A 1 237 ? -22.945 16.031 10.632 1.00 88.75 237 GLU A C 1
ATOM 1848 O O . GLU A 1 237 ? -23.818 16.102 11.504 1.00 88.75 237 GLU A O 1
ATOM 1853 N N . ALA A 1 238 ? -21.934 16.902 10.580 1.00 87.81 238 ALA A N 1
ATOM 1854 C CA . ALA A 1 238 ? -21.808 18.014 11.514 1.00 87.81 238 ALA A CA 1
ATOM 1855 C C . ALA A 1 238 ? -22.887 19.080 11.250 1.00 87.81 238 ALA A C 1
ATOM 1857 O O . ALA A 1 238 ? -22.935 19.685 10.180 1.00 87.81 238 ALA A O 1
ATOM 1858 N N . GLY A 1 239 ? -23.729 19.333 12.252 1.00 86.88 239 GLY A N 1
ATOM 1859 C CA . GLY A 1 239 ? -24.790 20.334 12.173 1.00 86.88 239 GLY A CA 1
ATOM 1860 C C . GLY A 1 239 ? -24.277 21.777 12.129 1.00 86.88 239 GLY A C 1
ATOM 1861 O O . GLY A 1 239 ? -23.233 22.106 12.694 1.00 86.88 239 GLY A O 1
ATOM 1862 N N . VAL A 1 240 ? -25.063 22.651 11.502 1.00 86.00 240 VAL A N 1
ATOM 1863 C CA . VAL A 1 240 ? -24.834 24.099 11.424 1.00 86.00 240 VAL A CA 1
ATOM 1864 C C . VAL A 1 240 ? -25.704 24.790 12.472 1.00 86.00 240 VAL A C 1
ATOM 1866 O O . VAL A 1 240 ? -26.933 24.789 12.370 1.00 86.00 240 VAL A O 1
ATOM 1869 N N . THR A 1 241 ? -25.089 25.408 13.484 1.00 86.38 241 THR A N 1
ATOM 1870 C CA . THR A 1 241 ? -25.843 26.118 14.535 1.00 86.38 241 THR A CA 1
ATOM 1871 C C . THR A 1 241 ? -26.522 27.377 13.988 1.00 86.38 241 THR A C 1
ATOM 1873 O O . THR A 1 241 ? -26.070 27.948 13.000 1.00 86.38 241 THR A O 1
ATOM 1876 N N . LYS A 1 242 ? -27.570 27.881 14.658 1.00 86.00 242 LYS A N 1
ATOM 1877 C CA . LYS A 1 242 ? -28.282 29.110 14.238 1.00 86.00 242 LYS A CA 1
ATOM 1878 C C . LYS A 1 242 ? -27.355 30.324 14.057 1.00 86.00 242 LYS A C 1
ATOM 1880 O O . LYS A 1 242 ? -27.565 31.122 13.147 1.00 86.00 242 LYS A O 1
ATOM 1885 N N . ASP A 1 243 ? -26.301 30.434 14.865 1.00 84.38 243 ASP A N 1
ATOM 1886 C CA . ASP A 1 243 ? -25.309 31.511 14.754 1.00 84.38 243 ASP A CA 1
ATOM 1887 C C . ASP A 1 243 ? -24.327 31.313 13.590 1.00 84.38 243 ASP A C 1
ATOM 1889 O O . ASP A 1 243 ? -23.877 32.290 12.995 1.00 84.38 243 ASP A O 1
ATOM 1893 N N . GLN A 1 244 ? -23.992 30.065 13.244 1.00 84.12 244 GLN A N 1
ATOM 1894 C CA . GLN A 1 244 ? -23.180 29.744 12.064 1.00 84.12 244 GLN A CA 1
ATOM 1895 C C . GLN A 1 244 ? -23.991 29.927 10.778 1.00 84.12 244 GLN A C 1
ATOM 1897 O O . GLN A 1 244 ? -23.533 30.603 9.864 1.00 84.12 244 GLN A O 1
ATOM 1902 N N . ALA A 1 245 ? -25.220 29.412 10.757 1.00 87.44 245 ALA A N 1
ATOM 1903 C CA . ALA A 1 245 ? -26.214 29.571 9.700 1.00 87.44 245 ALA A CA 1
ATOM 1904 C C . ALA A 1 245 ? -26.378 31.051 9.311 1.00 87.44 245 ALA A C 1
ATOM 1906 O O . ALA A 1 245 ? -26.116 31.441 8.173 1.00 87.44 245 ALA A O 1
ATOM 1907 N N . LYS A 1 246 ? -26.640 31.910 10.308 1.00 88.56 246 LYS A N 1
ATOM 1908 C CA . LYS A 1 246 ? -26.750 33.368 10.140 1.00 88.56 246 LYS A CA 1
ATOM 1909 C C . LYS A 1 246 ? -25.470 34.045 9.622 1.00 88.56 246 LYS A C 1
ATOM 1911 O O . LYS A 1 246 ? -25.569 35.076 8.964 1.00 88.56 246 LYS A O 1
ATOM 1916 N N . ARG A 1 247 ? -24.278 33.508 9.914 1.00 88.88 247 ARG A N 1
ATOM 1917 C CA . ARG A 1 247 ? -22.991 34.028 9.400 1.00 88.88 247 ARG A CA 1
ATOM 1918 C C . ARG A 1 247 ? -22.677 33.560 7.978 1.00 88.88 247 ARG A C 1
ATOM 1920 O O . ARG A 1 247 ? -21.961 34.257 7.271 1.00 88.88 247 ARG A O 1
ATOM 1927 N N . LEU A 1 248 ? -23.173 32.385 7.592 1.00 88.06 248 LEU A N 1
ATOM 1928 C CA . LEU A 1 248 ? -22.902 31.737 6.306 1.00 88.06 248 LEU A CA 1
ATOM 1929 C C . LEU A 1 248 ? -24.006 31.973 5.260 1.00 88.06 248 LEU A C 1
ATOM 1931 O O . LEU A 1 248 ? -23.808 31.640 4.098 1.00 88.06 248 LEU A O 1
ATOM 1935 N N . GLY A 1 249 ? -25.149 32.546 5.652 1.00 89.81 249 GLY A N 1
ATOM 1936 C CA . GLY A 1 249 ? -26.276 32.810 4.748 1.00 89.81 249 GLY A CA 1
ATOM 1937 C C . GLY A 1 249 ? -27.083 31.560 4.379 1.00 89.81 249 GLY A C 1
ATOM 1938 O O . GLY A 1 249 ? -27.701 31.528 3.320 1.00 89.81 249 GLY A O 1
ATOM 1939 N N . ILE A 1 250 ? -27.060 30.534 5.235 1.00 91.81 250 ILE A N 1
ATOM 1940 C CA . ILE A 1 250 ? -27.736 29.242 5.036 1.00 91.81 250 ILE A CA 1
ATOM 1941 C C . ILE A 1 250 ? -28.702 28.956 6.190 1.00 91.81 250 ILE A C 1
ATOM 1943 O O . ILE A 1 250 ? -28.579 29.551 7.259 1.00 91.81 250 ILE A O 1
ATOM 1947 N N . GLU A 1 251 ? -29.641 28.030 5.996 1.00 88.62 251 GLU A N 1
ATOM 1948 C CA . GLU A 1 251 ? -30.510 27.536 7.073 1.00 88.62 251 GLU A CA 1
ATOM 1949 C C . GLU A 1 251 ? -29.724 26.688 8.100 1.00 88.62 251 GLU A C 1
ATOM 1951 O O . GLU A 1 251 ? -28.726 26.050 7.747 1.00 88.62 251 GLU A O 1
ATOM 1956 N N . PRO A 1 252 ? -30.140 26.652 9.382 1.00 88.00 252 PRO A N 1
ATOM 1957 C CA . PRO A 1 252 ? -29.513 25.814 10.394 1.00 88.00 252 PRO A CA 1
ATOM 1958 C C . PRO A 1 252 ? -29.862 24.339 10.180 1.00 88.00 252 PRO A C 1
ATOM 1960 O O . PRO A 1 252 ? -31.025 23.970 10.020 1.00 88.00 252 PRO A O 1
ATOM 1963 N N . VAL A 1 253 ? -28.846 23.483 10.247 1.00 90.56 253 VAL A N 1
ATOM 1964 C CA . VAL A 1 253 ? -28.962 22.036 10.024 1.00 90.56 253 VAL A CA 1
ATOM 1965 C C . VAL A 1 253 ? -28.664 21.319 11.335 1.00 90.56 253 VAL A C 1
ATOM 1967 O O . VAL A 1 253 ? -27.595 21.511 11.909 1.00 90.56 253 VAL A O 1
ATOM 1970 N N . SER A 1 254 ? -29.585 20.489 11.827 1.00 88.88 254 SER A N 1
ATOM 1971 C CA . SER A 1 254 ? -29.311 19.628 12.987 1.00 88.88 254 SER A CA 1
ATOM 1972 C C . SER A 1 254 ? -28.225 18.597 12.652 1.00 88.88 254 SER A C 1
ATOM 1974 O O . SER A 1 254 ? -28.248 18.063 11.540 1.00 88.88 254 SER A O 1
ATOM 1976 N N . PRO A 1 255 ? -27.300 18.278 13.580 1.00 92.44 255 PRO A N 1
ATOM 1977 C CA . PRO A 1 255 ? -26.348 17.192 13.371 1.00 92.44 255 PRO A CA 1
ATOM 1978 C C . PRO A 1 255 ? -27.082 15.855 13.231 1.00 92.44 255 PRO A C 1
ATOM 1980 O O . PRO A 1 255 ? -28.184 15.686 13.764 1.00 92.44 255 PRO A O 1
ATOM 1983 N N . LYS A 1 256 ? -26.459 14.898 12.544 1.00 92.94 256 LYS A N 1
ATOM 1984 C CA . LYS A 1 256 ? -26.978 13.533 12.385 1.00 92.94 256 LYS A CA 1
ATOM 1985 C C . LYS A 1 256 ? -25.856 12.518 12.550 1.00 92.94 256 LYS A C 1
ATOM 1987 O O . LYS A 1 256 ? -24.729 12.798 12.162 1.00 92.94 256 LYS A O 1
ATOM 1992 N N . ALA A 1 257 ? -26.190 11.336 13.048 1.00 92.94 257 ALA A N 1
ATOM 1993 C CA . ALA A 1 257 ? -25.418 10.108 12.895 1.00 92.94 257 ALA A CA 1
ATOM 1994 C C . ALA A 1 257 ? -26.364 8.910 13.014 1.00 92.94 257 ALA A C 1
ATOM 1996 O O . ALA A 1 257 ? -27.441 9.016 13.606 1.00 92.94 257 ALA A O 1
ATOM 1997 N N . GLU A 1 258 ? -25.931 7.769 12.496 1.00 93.75 258 GLU A N 1
ATOM 1998 C CA . GLU A 1 258 ? -26.590 6.479 12.669 1.00 93.75 258 GLU A CA 1
ATOM 1999 C C . GLU A 1 258 ? -25.802 5.622 13.669 1.00 93.75 258 GLU A C 1
ATOM 2001 O O . GLU A 1 258 ? -24.569 5.653 13.702 1.00 93.75 258 GLU A O 1
ATOM 2006 N N . LYS A 1 259 ? -26.511 4.834 14.486 1.00 95.38 259 LYS A N 1
ATOM 2007 C CA . LYS A 1 259 ? -25.886 3.849 15.380 1.00 95.38 259 LYS A CA 1
ATOM 2008 C C . LYS A 1 259 ? -25.150 2.792 14.549 1.00 95.38 259 LYS A C 1
ATOM 2010 O O . LYS A 1 259 ? -25.749 2.166 13.678 1.00 95.38 259 LYS A O 1
ATOM 2015 N N . ALA A 1 260 ? -23.868 2.571 14.835 1.00 93.75 260 ALA A N 1
ATOM 2016 C CA . ALA A 1 260 ? -23.089 1.500 14.217 1.00 93.75 260 ALA A CA 1
ATOM 2017 C C . ALA A 1 260 ? -23.652 0.101 14.546 1.00 93.75 260 ALA A C 1
ATOM 2019 O O . ALA A 1 260 ? -24.286 -0.106 15.580 1.00 93.75 260 ALA A O 1
ATOM 2020 N N . ALA A 1 261 ? -23.370 -0.880 13.682 1.00 93.12 261 ALA A N 1
ATOM 2021 C CA . ALA A 1 261 ? -23.972 -2.218 13.733 1.00 93.12 261 ALA A CA 1
ATOM 2022 C C . ALA A 1 261 ? -23.830 -2.945 15.090 1.00 93.12 261 ALA A C 1
ATOM 2024 O O . ALA A 1 261 ? -24.735 -3.682 15.475 1.00 93.12 261 ALA A O 1
ATOM 2025 N N . ILE A 1 262 ? -22.762 -2.673 15.849 1.00 92.75 262 ILE A N 1
ATOM 2026 C CA . ILE A 1 262 ? -22.494 -3.249 17.180 1.00 92.75 262 ILE A CA 1
ATOM 2027 C C . ILE A 1 262 ? -23.622 -3.026 18.205 1.00 92.75 262 ILE A C 1
ATOM 2029 O O . ILE A 1 262 ? -23.788 -3.822 19.127 1.00 92.75 262 ILE A O 1
ATOM 2033 N N . PHE A 1 263 ? -24.438 -1.978 18.038 1.00 95.19 263 PHE A N 1
ATOM 2034 C CA . PHE A 1 263 ? -25.607 -1.732 18.888 1.00 95.19 263 PHE A CA 1
ATOM 2035 C C . PHE A 1 263 ? -26.766 -2.718 18.660 1.00 95.19 263 PHE A C 1
ATOM 2037 O O . PHE A 1 263 ? -27.677 -2.744 19.490 1.00 95.19 263 PHE A O 1
ATOM 2044 N N . SER A 1 264 ? -26.741 -3.508 17.579 1.00 92.94 264 SER A N 1
ATOM 2045 C CA . SER A 1 264 ? -27.869 -4.348 17.137 1.00 92.94 264 SER A CA 1
ATOM 2046 C C . SER A 1 264 ? -27.488 -5.767 16.699 1.00 92.94 264 SER A C 1
ATOM 2048 O O . SER A 1 264 ? -28.356 -6.633 16.671 1.00 92.94 264 SER A O 1
ATOM 2050 N N . VAL A 1 265 ? -26.229 -6.019 16.327 1.00 90.25 265 VAL A N 1
ATOM 2051 C CA . VAL A 1 265 ? -25.715 -7.340 15.926 1.00 90.25 265 VAL A CA 1
ATOM 2052 C C . VAL A 1 265 ? -24.296 -7.551 16.451 1.00 90.25 265 VAL A C 1
ATOM 2054 O O . VAL A 1 265 ? -23.595 -6.591 16.771 1.00 90.25 265 VAL A O 1
ATOM 2057 N N . ARG A 1 266 ? -23.860 -8.814 16.488 1.00 88.56 266 ARG A N 1
ATOM 2058 C CA . ARG A 1 266 ? -22.447 -9.181 16.631 1.00 88.56 266 ARG A CA 1
ATOM 2059 C C . ARG A 1 266 ? -21.675 -8.679 15.407 1.00 88.56 266 ARG A C 1
ATOM 2061 O O . ARG A 1 266 ? -22.034 -9.015 14.280 1.00 88.56 266 ARG A O 1
ATOM 2068 N N . VAL A 1 267 ? -20.647 -7.860 15.619 1.00 88.44 267 VAL A N 1
ATOM 2069 C CA . VAL A 1 267 ? -19.788 -7.324 14.547 1.00 88.44 267 VAL A CA 1
ATOM 2070 C C . VAL A 1 267 ? -18.466 -8.075 14.439 1.00 88.44 267 VAL A C 1
ATOM 2072 O O . VAL A 1 267 ? -17.908 -8.153 13.346 1.00 88.44 267 VAL A O 1
ATOM 2075 N N . VAL A 1 268 ? -17.994 -8.660 15.541 1.00 83.06 268 VAL A N 1
ATOM 2076 C CA . VAL A 1 268 ? -16.779 -9.479 15.605 1.00 83.06 268 VAL A CA 1
ATOM 2077 C C . VAL A 1 268 ? -17.151 -10.921 15.940 1.00 83.06 268 VAL A C 1
ATOM 2079 O O . VAL A 1 268 ? -17.825 -11.199 16.930 1.00 83.06 268 VAL A O 1
ATOM 2082 N N . GLU A 1 269 ? -16.668 -11.862 15.139 1.00 72.94 269 GLU A N 1
ATOM 2083 C CA . GLU A 1 269 ? -16.679 -13.284 15.474 1.00 72.94 269 GLU A CA 1
ATOM 2084 C C . GLU A 1 269 ? -15.240 -13.817 15.421 1.00 72.94 269 GLU A C 1
ATOM 2086 O O . GLU A 1 269 ? -14.458 -13.360 14.579 1.00 72.94 269 GLU A O 1
ATOM 2091 N N . PRO A 1 270 ? -14.831 -14.734 16.317 1.00 67.62 270 PRO A N 1
ATOM 2092 C CA . PRO A 1 270 ? -13.472 -15.259 16.317 1.00 67.62 270 PRO A CA 1
ATOM 2093 C C . PRO A 1 270 ? -13.225 -16.061 15.048 1.00 67.62 270 PRO A C 1
ATOM 2095 O O . PRO A 1 270 ? -13.793 -17.138 14.870 1.00 67.62 270 PRO A O 1
ATOM 2098 N N . PHE A 1 271 ? -12.357 -15.547 14.175 1.00 68.56 271 PHE A N 1
ATOM 2099 C CA . PHE A 1 271 ? -12.026 -16.213 12.922 1.00 68.56 271 PHE A CA 1
ATOM 2100 C C . PHE A 1 271 ? -11.423 -17.596 13.191 1.00 68.56 271 PHE A C 1
ATOM 2102 O O . PHE A 1 271 ? -10.244 -17.740 13.528 1.00 68.56 271 PHE A O 1
ATOM 2109 N N . LYS A 1 272 ? -12.253 -18.628 13.033 1.00 70.50 272 LYS A N 1
ATOM 2110 C CA . LYS A 1 272 ? -11.818 -20.014 13.046 1.00 70.50 272 LYS A CA 1
ATOM 2111 C C . LYS A 1 272 ? -11.562 -20.446 11.607 1.00 70.50 272 LYS A C 1
ATOM 2113 O O . LYS A 1 272 ? -12.496 -20.540 10.818 1.00 70.50 272 LYS A O 1
ATOM 2118 N N . LEU A 1 273 ? -10.306 -20.769 11.305 1.00 70.06 273 LEU A N 1
ATOM 2119 C CA . LEU A 1 273 ? -9.954 -21.449 10.060 1.00 70.06 273 LEU A CA 1
ATOM 2120 C C . LEU A 1 273 ? -10.811 -22.718 9.889 1.00 70.06 273 LEU A C 1
ATOM 2122 O O . LEU A 1 273 ? -10.879 -23.516 10.832 1.00 70.06 273 LEU A O 1
ATOM 2126 N N . PRO A 1 274 ? -11.431 -22.931 8.714 1.00 79.38 274 PRO A N 1
ATOM 2127 C CA . PRO A 1 274 ? -12.071 -24.196 8.380 1.00 79.38 274 PRO A CA 1
ATOM 2128 C C . PRO A 1 274 ? -11.099 -25.370 8.561 1.00 79.38 274 PRO A C 1
ATOM 2130 O O . PRO A 1 274 ? -9.988 -25.351 8.034 1.00 79.38 274 PRO A O 1
ATOM 2133 N N . ASP A 1 275 ? -11.506 -26.413 9.293 1.00 79.62 275 ASP A N 1
ATOM 2134 C CA . ASP A 1 275 ? -10.670 -27.614 9.480 1.00 79.62 275 ASP A CA 1
ATOM 2135 C C . ASP A 1 275 ? -10.633 -28.506 8.216 1.00 79.62 275 ASP A C 1
ATOM 2137 O O . ASP A 1 275 ? -9.889 -29.486 8.158 1.00 79.62 275 ASP A O 1
ATOM 2141 N N . VAL A 1 276 ? -11.487 -28.204 7.231 1.00 87.12 276 VAL A N 1
ATOM 2142 C CA . VAL A 1 276 ? -11.721 -28.951 5.986 1.00 87.12 276 VAL A CA 1
ATOM 2143 C C . VAL A 1 276 ? -12.131 -27.958 4.894 1.00 87.12 276 VAL A C 1
ATOM 2145 O O . VAL A 1 276 ? -12.775 -26.957 5.201 1.00 87.12 276 VAL A O 1
ATOM 2148 N N . ALA A 1 277 ? -11.820 -28.259 3.634 1.00 90.38 277 ALA A N 1
ATOM 2149 C CA . ALA A 1 277 ? -12.353 -27.554 2.468 1.00 90.38 277 ALA A CA 1
ATOM 2150 C C . ALA A 1 277 ? -12.788 -28.553 1.380 1.00 90.38 277 ALA A C 1
ATOM 2152 O O . ALA A 1 277 ? -12.207 -29.634 1.281 1.00 90.38 277 ALA A O 1
ATOM 2153 N N . ASP A 1 278 ? -13.784 -28.202 0.563 1.00 89.31 278 ASP A N 1
ATOM 2154 C CA . ASP A 1 278 ? -14.361 -29.129 -0.424 1.00 89.31 278 ASP A CA 1
ATOM 2155 C C . ASP A 1 278 ? -13.490 -29.302 -1.683 1.00 89.31 278 ASP A C 1
ATOM 2157 O O . ASP A 1 278 ? -13.488 -30.374 -2.293 1.00 89.31 278 ASP A O 1
ATOM 2161 N N . THR A 1 279 ? -12.707 -28.285 -2.067 1.00 93.38 279 THR A N 1
ATOM 2162 C CA . THR A 1 279 ? -11.779 -28.360 -3.209 1.00 93.38 279 THR A CA 1
ATOM 2163 C C . THR A 1 279 ? -10.344 -27.976 -2.839 1.00 93.38 279 THR A C 1
ATOM 2165 O O . THR A 1 279 ? -10.084 -27.305 -1.835 1.00 93.38 279 THR A O 1
ATOM 2168 N N . ALA A 1 280 ? -9.383 -28.367 -3.684 1.00 94.81 280 ALA A N 1
ATOM 2169 C CA . ALA A 1 280 ? -7.993 -27.933 -3.551 1.00 94.81 280 ALA A CA 1
ATOM 2170 C C . ALA A 1 280 ? -7.820 -26.414 -3.760 1.00 94.81 280 ALA A C 1
ATOM 2172 O O . ALA A 1 280 ? -6.884 -25.832 -3.212 1.00 94.81 280 ALA A O 1
ATOM 2173 N N . LEU A 1 281 ? -8.719 -25.763 -4.513 1.00 93.38 281 LEU A N 1
ATOM 2174 C CA . LEU A 1 281 ? -8.713 -24.312 -4.718 1.00 93.38 281 LEU A CA 1
ATOM 2175 C C . LEU A 1 281 ? -9.155 -23.571 -3.451 1.00 93.38 281 LEU A C 1
ATOM 2177 O O . LEU A 1 281 ? -8.496 -22.618 -3.045 1.00 93.38 281 LEU A O 1
ATOM 2181 N N . ASP A 1 282 ? -10.214 -24.037 -2.791 1.00 91.88 282 ASP A N 1
ATOM 2182 C CA . ASP A 1 282 ? -10.683 -23.441 -1.534 1.00 91.88 282 ASP A CA 1
ATOM 2183 C C . ASP A 1 282 ? -9.633 -23.642 -0.433 1.00 91.88 282 ASP A C 1
ATOM 2185 O O . ASP A 1 282 ? -9.246 -22.691 0.245 1.00 91.88 282 ASP A O 1
ATOM 2189 N N . ALA A 1 283 ? -9.065 -24.852 -0.333 1.00 93.31 283 ALA A N 1
ATOM 2190 C CA . ALA A 1 283 ? -7.947 -25.138 0.565 1.00 93.31 283 ALA A CA 1
ATOM 2191 C C . ALA A 1 283 ? -6.718 -24.249 0.289 1.00 93.31 283 ALA A C 1
ATOM 2193 O O . ALA A 1 283 ? -6.057 -23.812 1.233 1.00 93.31 283 ALA A O 1
ATOM 2194 N N . LEU A 1 284 ? -6.405 -23.943 -0.977 1.00 94.00 284 LEU A N 1
ATOM 2195 C CA . LEU A 1 284 ? -5.348 -22.993 -1.345 1.00 94.00 284 LEU A CA 1
ATOM 2196 C C . LEU A 1 284 ? -5.645 -21.585 -0.811 1.00 94.00 284 LEU A C 1
ATOM 2198 O O . LEU A 1 284 ? -4.766 -20.985 -0.196 1.00 94.00 284 LEU A O 1
ATOM 2202 N N . TRP A 1 285 ? -6.860 -21.064 -0.994 1.00 90.81 285 TRP A N 1
ATOM 2203 C CA . TRP A 1 285 ? -7.212 -19.719 -0.523 1.00 90.81 285 TRP A CA 1
ATOM 2204 C C . TRP A 1 285 ? -7.281 -19.619 1.004 1.00 90.81 285 TRP A C 1
ATOM 2206 O O . TRP A 1 285 ? -6.660 -18.719 1.566 1.00 90.81 285 TRP A O 1
ATOM 2216 N N . ILE A 1 286 ? -7.912 -20.581 1.683 1.00 89.25 286 ILE A N 1
ATOM 2217 C CA . ILE A 1 286 ? -7.988 -20.643 3.154 1.00 89.25 286 ILE A CA 1
ATOM 2218 C C . ILE A 1 286 ? -6.580 -20.737 3.766 1.00 89.25 286 ILE A C 1
ATOM 2220 O O . ILE A 1 286 ? -6.230 -20.000 4.692 1.00 89.25 286 ILE A O 1
ATOM 2224 N N . THR A 1 287 ? -5.717 -21.617 3.240 1.00 90.31 287 THR A N 1
ATOM 2225 C CA . THR A 1 287 ? -4.342 -21.739 3.757 1.00 90.31 287 THR A CA 1
ATOM 2226 C C . THR A 1 287 ? -3.483 -20.515 3.442 1.00 90.31 287 THR A C 1
ATOM 2228 O O . THR A 1 287 ? -2.695 -20.112 4.299 1.00 90.31 287 THR A O 1
ATOM 2231 N N . TYR A 1 288 ? -3.673 -19.870 2.288 1.00 90.19 288 TYR A N 1
ATOM 2232 C CA . TYR A 1 288 ? -2.971 -18.638 1.935 1.00 90.19 288 TYR A CA 1
ATOM 2233 C C . TYR A 1 288 ? -3.416 -17.441 2.791 1.00 90.19 288 TYR A C 1
ATOM 2235 O O . TYR A 1 288 ? -2.554 -16.757 3.341 1.00 90.19 288 TYR A O 1
ATOM 2243 N N . SER A 1 289 ? -4.720 -17.236 3.023 1.00 86.62 289 SER A N 1
ATOM 2244 C CA . SER A 1 289 ? -5.218 -16.234 3.986 1.00 86.62 289 SER A CA 1
ATOM 2245 C C . SER A 1 289 ? -4.763 -16.522 5.428 1.00 86.62 289 SER A C 1
ATOM 2247 O O . SER A 1 289 ? -4.709 -15.604 6.249 1.00 86.62 289 SER A O 1
ATOM 2249 N N . ALA A 1 290 ? -4.369 -17.758 5.758 1.00 84.88 290 ALA A N 1
ATOM 2250 C CA . ALA A 1 290 ? -3.773 -18.087 7.053 1.00 84.88 290 ALA A CA 1
ATOM 2251 C C . ALA A 1 290 ? -2.280 -17.722 7.174 1.00 84.88 290 ALA A C 1
ATOM 2253 O O . ALA A 1 290 ? -1.863 -17.270 8.238 1.00 84.88 290 ALA A O 1
ATOM 2254 N N . THR A 1 291 ? -1.457 -17.984 6.146 1.00 85.81 291 THR A N 1
ATOM 2255 C CA . THR A 1 291 ? 0.022 -17.963 6.272 1.00 85.81 291 THR A CA 1
ATOM 2256 C C . THR A 1 291 ? 0.779 -17.223 5.165 1.00 85.81 291 THR A C 1
ATOM 2258 O O . THR A 1 291 ? 2.009 -17.274 5.150 1.00 85.81 291 THR A O 1
ATOM 2261 N N . HIS A 1 292 ? 0.084 -16.577 4.223 1.00 88.94 292 HIS A N 1
ATOM 2262 C CA . HIS A 1 292 ? 0.637 -15.902 3.033 1.00 88.94 292 HIS A CA 1
ATOM 2263 C C . HIS A 1 292 ? 1.594 -16.761 2.184 1.00 88.94 292 HIS A C 1
ATOM 2265 O O . HIS A 1 292 ? 2.475 -16.262 1.485 1.00 88.94 292 HIS A O 1
ATOM 2271 N N . THR A 1 293 ? 1.455 -18.083 2.279 1.00 89.31 293 THR A N 1
ATOM 2272 C CA . THR A 1 293 ? 2.370 -19.078 1.707 1.00 89.31 293 THR A CA 1
ATOM 2273 C C . THR A 1 293 ? 1.585 -20.260 1.151 1.00 89.31 293 THR A C 1
ATOM 2275 O O . THR A 1 293 ? 0.544 -20.633 1.688 1.00 89.31 293 THR A O 1
ATOM 2278 N N . ILE A 1 294 ? 2.084 -20.850 0.063 1.00 94.75 294 ILE A N 1
ATOM 2279 C CA . ILE A 1 294 ? 1.435 -21.960 -0.641 1.00 94.75 294 ILE A CA 1
ATOM 2280 C C . ILE A 1 294 ? 2.131 -23.270 -0.249 1.00 94.75 294 ILE A C 1
ATOM 2282 O O . ILE A 1 294 ? 3.151 -23.643 -0.831 1.00 94.75 294 ILE A O 1
ATOM 2286 N N . ASP A 1 295 ? 1.585 -23.965 0.751 1.00 94.25 295 ASP A N 1
ATOM 2287 C CA . ASP A 1 295 ? 2.042 -25.298 1.167 1.00 94.25 295 ASP A CA 1
ATOM 2288 C C . ASP A 1 295 ? 1.076 -26.384 0.676 1.00 94.25 295 ASP A C 1
ATOM 2290 O O . ASP A 1 295 ? -0.014 -26.582 1.220 1.00 94.25 295 ASP A O 1
ATOM 2294 N N . LEU A 1 296 ? 1.511 -27.132 -0.341 1.00 95.31 296 LEU A N 1
ATOM 2295 C CA . LEU A 1 296 ? 0.728 -28.208 -0.947 1.00 95.31 296 LEU A CA 1
ATOM 2296 C C . LEU A 1 296 ? 0.401 -29.347 0.032 1.00 95.31 296 LEU A C 1
ATOM 2298 O O . LEU A 1 296 ? -0.603 -30.030 -0.159 1.00 95.31 296 LEU A O 1
ATOM 2302 N N . ASN A 1 297 ? 1.207 -29.553 1.079 1.00 95.12 297 ASN A N 1
ATOM 2303 C CA . ASN A 1 297 ? 0.948 -30.580 2.091 1.00 95.12 297 ASN A CA 1
ATOM 2304 C C . ASN A 1 297 ? -0.219 -30.157 2.992 1.00 95.12 297 ASN A C 1
ATOM 2306 O O . ASN A 1 297 ? -1.139 -30.939 3.231 1.00 95.12 297 ASN A O 1
ATOM 2310 N N . LYS A 1 298 ? -0.226 -28.890 3.427 1.00 93.31 298 LYS A N 1
ATOM 2311 C CA . LYS A 1 298 ? -1.328 -28.297 4.192 1.00 93.31 298 LYS A CA 1
ATOM 2312 C C . LYS A 1 298 ? -2.623 -28.290 3.375 1.00 93.31 298 LYS A C 1
ATOM 2314 O O . LYS A 1 298 ? -3.650 -28.742 3.877 1.00 93.31 298 LYS A O 1
ATOM 2319 N N . ILE A 1 299 ? -2.554 -27.893 2.101 1.00 95.56 299 ILE A N 1
ATOM 2320 C CA . ILE A 1 299 ? -3.681 -27.934 1.151 1.00 95.56 299 ILE A CA 1
ATOM 2321 C C . ILE A 1 299 ? -4.215 -29.368 1.007 1.00 95.56 299 ILE A C 1
ATOM 2323 O O . ILE A 1 299 ? -5.406 -29.595 1.208 1.00 95.56 299 ILE A O 1
ATOM 2327 N N . SER A 1 300 ? -3.338 -30.347 0.752 1.00 96.00 300 SER A N 1
ATOM 2328 C CA . SER A 1 300 ? -3.671 -31.781 0.676 1.00 96.00 300 SER A CA 1
ATOM 2329 C C . SER A 1 300 ? -4.344 -32.306 1.946 1.00 96.00 300 SER A C 1
ATOM 2331 O O . SER A 1 300 ? -5.351 -33.008 1.855 1.00 96.00 300 SER A O 1
ATOM 2333 N N . SER A 1 301 ? -3.871 -31.908 3.130 1.00 93.94 301 SER A N 1
ATOM 2334 C CA . SER A 1 301 ? -4.502 -32.301 4.396 1.00 93.94 301 SER A CA 1
ATOM 2335 C C . SER A 1 301 ? -5.900 -31.694 4.589 1.00 93.94 301 SER A C 1
ATOM 2337 O O . SER A 1 301 ? -6.797 -32.376 5.082 1.00 93.94 301 SER A O 1
ATOM 2339 N N . MET A 1 302 ? -6.108 -30.447 4.147 1.00 93.25 302 MET A N 1
ATOM 2340 C CA . MET A 1 302 ? -7.360 -29.703 4.320 1.00 93.25 302 MET A CA 1
ATOM 2341 C C . MET A 1 302 ? -8.461 -30.158 3.352 1.00 93.25 302 MET A C 1
ATOM 2343 O O . MET A 1 302 ? -9.598 -30.348 3.775 1.00 93.25 302 MET A O 1
ATOM 2347 N N . CYS A 1 303 ? -8.134 -30.398 2.076 1.00 94.75 303 CYS A N 1
ATOM 2348 C CA . CYS A 1 303 ? -9.084 -30.965 1.106 1.00 94.75 303 CYS A CA 1
ATOM 2349 C C . CYS A 1 303 ? -9.152 -32.504 1.124 1.00 94.75 303 CYS A C 1
ATOM 2351 O O . CYS A 1 303 ? -9.922 -33.099 0.376 1.00 94.75 303 CYS A O 1
ATOM 2353 N N . ARG A 1 304 ? -8.352 -33.164 1.978 1.00 94.75 304 ARG A N 1
ATOM 2354 C CA . ARG A 1 304 ? -8.283 -34.631 2.153 1.00 94.75 304 ARG A CA 1
ATOM 2355 C C . ARG A 1 304 ? -7.919 -35.423 0.882 1.00 94.75 304 ARG A C 1
ATOM 2357 O O . ARG A 1 304 ? -8.086 -36.642 0.854 1.00 94.75 304 ARG A O 1
ATOM 2364 N N . LYS A 1 305 ? -7.387 -34.753 -0.146 1.00 95.06 305 LYS A N 1
ATOM 2365 C CA . LYS A 1 305 ? -6.915 -35.348 -1.407 1.00 95.06 305 LYS A CA 1
ATOM 2366 C C . LYS A 1 305 ? -5.431 -35.729 -1.323 1.00 95.06 305 LYS A C 1
ATOM 2368 O O . LYS A 1 305 ? -4.662 -35.001 -0.688 1.00 95.06 305 LYS A O 1
ATOM 2373 N N . PRO A 1 306 ? -4.970 -36.798 -1.999 1.00 96.19 306 PRO A N 1
ATOM 2374 C CA . PRO A 1 306 ? -3.546 -37.091 -2.152 1.00 96.19 306 PRO A CA 1
ATOM 2375 C C . PRO A 1 306 ? -2.767 -35.918 -2.766 1.00 96.19 306 PRO A C 1
ATOM 2377 O O . PRO A 1 306 ? -3.245 -35.247 -3.680 1.00 96.19 306 PRO A O 1
ATOM 2380 N N . LEU A 1 307 ? -1.520 -35.714 -2.331 1.00 95.62 307 LEU A N 1
ATOM 2381 C CA . LEU A 1 307 ? -0.646 -34.641 -2.832 1.00 95.62 307 LEU A CA 1
ATOM 2382 C C . LEU A 1 307 ? -0.443 -34.678 -4.363 1.00 95.62 307 LEU A C 1
ATOM 2384 O O . LEU 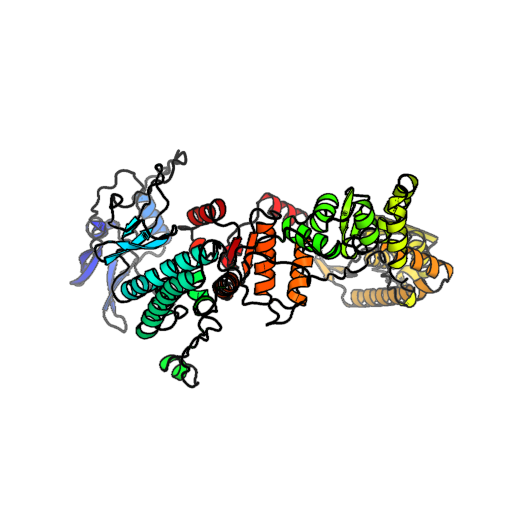A 1 307 ? -0.229 -33.639 -4.984 1.00 95.62 307 LEU A O 1
ATOM 2388 N N . THR A 1 308 ? -0.517 -35.859 -4.981 1.00 94.62 308 THR A N 1
ATOM 2389 C CA . THR A 1 308 ? -0.470 -36.034 -6.443 1.00 94.62 308 THR A CA 1
ATOM 2390 C C . THR A 1 308 ? -1.693 -35.444 -7.145 1.00 94.62 308 THR A C 1
ATOM 2392 O O . THR A 1 308 ? -1.538 -34.792 -8.172 1.00 94.62 308 THR A O 1
ATOM 2395 N N . GLU A 1 309 ? -2.884 -35.619 -6.570 1.00 95.00 309 GLU A N 1
ATOM 2396 C CA . GLU A 1 309 ? -4.147 -35.086 -7.092 1.00 95.00 309 GLU A CA 1
ATOM 2397 C C . GLU A 1 309 ? -4.168 -33.556 -6.973 1.00 95.00 309 GLU A C 1
ATOM 2399 O O . GLU A 1 309 ? -4.348 -32.859 -7.969 1.00 95.00 309 GLU A O 1
ATOM 2404 N N . VAL A 1 310 ? -3.822 -33.025 -5.793 1.00 95.38 310 VAL A N 1
ATOM 2405 C CA . VAL A 1 310 ? -3.686 -31.574 -5.546 1.00 95.38 310 VAL A CA 1
ATOM 2406 C C . VAL A 1 310 ? -2.686 -30.919 -6.503 1.00 95.38 310 VAL A C 1
ATOM 2408 O O . VAL A 1 310 ? -2.945 -29.833 -7.021 1.00 95.38 310 VAL A O 1
ATOM 2411 N N . LYS A 1 311 ? -1.553 -31.580 -6.782 1.00 93.75 311 LYS A N 1
ATOM 2412 C CA . LYS A 1 311 ? -0.604 -31.111 -7.800 1.00 93.75 311 LYS A CA 1
ATOM 2413 C C . LYS A 1 311 ? -1.234 -31.080 -9.192 1.00 93.75 311 LYS A C 1
ATOM 2415 O O . LYS A 1 311 ? -1.072 -30.075 -9.870 1.00 93.75 311 LYS A O 1
ATOM 2420 N N . SER A 1 312 ? -1.954 -32.125 -9.606 1.00 92.00 312 SER A N 1
ATOM 2421 C CA . SER A 1 312 ? -2.604 -32.156 -10.927 1.00 92.00 312 SER A CA 1
ATOM 2422 C C . SER A 1 312 ? -3.758 -31.158 -11.089 1.00 92.00 312 SER A C 1
ATOM 2424 O O . SER A 1 312 ? -4.043 -30.754 -12.211 1.00 92.00 312 SER A O 1
ATOM 2426 N N . GLU A 1 313 ? -4.401 -30.732 -9.997 1.00 93.75 313 GLU A N 1
ATOM 2427 C CA . GLU A 1 313 ? -5.465 -29.719 -10.034 1.00 93.75 313 GLU A CA 1
ATOM 2428 C C . GLU A 1 313 ? -4.916 -28.283 -10.085 1.00 93.75 313 GLU A C 1
ATOM 2430 O O . GLU A 1 313 ? -5.449 -27.447 -10.818 1.00 93.75 313 GLU A O 1
ATOM 2435 N N . LEU A 1 314 ? -3.854 -27.986 -9.323 1.00 94.94 314 LEU A N 1
ATOM 2436 C CA . LEU A 1 314 ? -3.379 -26.611 -9.106 1.00 94.94 314 LEU A CA 1
ATOM 2437 C C . LEU A 1 314 ? -2.118 -26.225 -9.900 1.00 94.94 314 LEU A C 1
ATOM 2439 O O . LEU A 1 314 ? -1.968 -25.054 -10.262 1.00 94.94 314 LEU A O 1
ATOM 2443 N N . LEU A 1 315 ? -1.177 -27.150 -10.122 1.00 93.44 315 LEU A N 1
ATOM 2444 C CA . LEU A 1 315 ? 0.145 -26.824 -10.667 1.00 93.44 315 LEU A CA 1
ATOM 2445 C C . LEU A 1 315 ? 0.099 -26.697 -12.195 1.00 93.44 315 LEU A C 1
ATOM 2447 O O . LEU A 1 315 ? -0.328 -27.611 -12.893 1.00 93.44 315 LEU A O 1
ATOM 2451 N N . GLY A 1 316 ? 0.570 -25.564 -12.717 1.00 89.19 316 GLY A N 1
ATOM 2452 C CA . GLY A 1 316 ? 0.484 -25.232 -14.143 1.00 89.19 316 GLY A CA 1
ATOM 2453 C C . GLY A 1 316 ? -0.845 -24.584 -14.557 1.00 89.19 316 GLY A C 1
ATOM 2454 O O . GLY A 1 316 ? -0.992 -24.196 -15.715 1.00 89.19 316 GLY A O 1
ATOM 2455 N N . SER A 1 317 ? -1.795 -24.444 -13.625 1.00 90.62 317 SER A N 1
ATOM 2456 C CA . SER A 1 317 ? -3.126 -23.860 -13.841 1.00 90.62 317 SER A CA 1
ATOM 2457 C C . SER A 1 317 ? -3.356 -22.632 -12.949 1.00 90.62 317 SER A C 1
ATOM 2459 O O . SER A 1 317 ? -3.458 -21.512 -13.444 1.00 90.62 317 SER A O 1
ATOM 2461 N N . VAL A 1 318 ? -3.403 -22.836 -11.630 1.00 93.38 318 VAL A N 1
ATOM 2462 C CA . VAL A 1 318 ? -3.670 -21.810 -10.605 1.00 93.38 318 VAL A CA 1
ATOM 2463 C C . VAL A 1 318 ? -2.372 -21.302 -9.982 1.00 93.38 318 VAL A C 1
ATOM 2465 O O . VAL A 1 318 ? -2.256 -20.121 -9.651 1.00 93.38 318 VAL A O 1
ATOM 2468 N N . ILE A 1 319 ? -1.387 -22.190 -9.834 1.00 95.50 319 ILE A N 1
ATOM 2469 C CA . ILE A 1 319 ? -0.082 -21.903 -9.236 1.00 95.50 319 ILE A CA 1
ATOM 2470 C C . ILE A 1 319 ? 1.051 -22.437 -10.113 1.00 95.50 319 ILE A C 1
ATOM 2472 O O . ILE A 1 319 ? 0.906 -23.427 -10.830 1.00 95.50 319 ILE A O 1
ATOM 2476 N N . PHE A 1 320 ? 2.213 -21.806 -10.005 1.00 96.00 320 PHE A N 1
ATOM 2477 C CA . PHE A 1 320 ? 3.458 -22.233 -10.633 1.00 96.00 320 PHE A CA 1
ATOM 2478 C C . PHE A 1 320 ? 4.554 -22.317 -9.577 1.00 96.00 320 PHE A C 1
ATOM 2480 O O . PHE A 1 320 ? 4.540 -21.585 -8.587 1.00 96.00 320 PHE A O 1
ATOM 2487 N N . LYS A 1 321 ? 5.521 -23.207 -9.791 1.00 95.00 321 LYS A N 1
ATOM 2488 C CA . LYS A 1 321 ? 6.763 -23.218 -9.020 1.00 95.00 321 LYS A CA 1
ATOM 2489 C C . LYS A 1 321 ? 7.735 -22.254 -9.696 1.00 95.00 321 LYS A C 1
ATOM 2491 O O . LYS A 1 321 ? 8.092 -22.481 -10.848 1.00 95.00 321 LYS A O 1
ATOM 2496 N N . ASP A 1 322 ? 8.152 -21.188 -9.024 1.00 94.81 322 ASP A N 1
ATOM 2497 C CA . ASP A 1 322 ? 9.174 -20.283 -9.556 1.00 94.81 322 ASP A CA 1
ATOM 2498 C C . ASP A 1 322 ? 10.561 -20.953 -9.461 1.00 94.81 322 ASP A C 1
ATOM 2500 O O . ASP A 1 322 ? 10.963 -21.331 -8.357 1.00 94.81 322 ASP A O 1
ATOM 2504 N N . PRO A 1 323 ? 11.316 -21.102 -10.570 1.00 93.50 323 PRO A N 1
ATOM 2505 C CA . PRO A 1 323 ? 12.669 -21.656 -10.520 1.00 93.50 323 PRO A CA 1
ATOM 2506 C C . PRO A 1 323 ? 13.633 -20.823 -9.660 1.00 93.50 323 PRO A C 1
ATOM 2508 O O . PRO A 1 323 ? 14.564 -21.372 -9.080 1.00 93.50 323 PRO A O 1
ATOM 2511 N N . THR A 1 324 ? 13.403 -19.508 -9.563 1.00 92.44 324 THR A N 1
ATOM 2512 C CA . THR A 1 324 ? 14.334 -18.541 -8.957 1.00 92.44 324 THR A CA 1
ATOM 2513 C C . THR A 1 324 ? 14.316 -18.589 -7.429 1.00 92.44 324 THR A C 1
ATOM 2515 O O . THR A 1 324 ? 15.361 -18.664 -6.789 1.00 92.44 324 THR A O 1
ATOM 2518 N N . SER A 1 325 ? 13.121 -18.551 -6.834 1.00 91.19 325 SER A N 1
ATOM 2519 C CA . SER A 1 325 ? 12.903 -18.649 -5.384 1.00 91.19 325 SER A CA 1
ATOM 2520 C C . SER A 1 325 ? 12.676 -20.082 -4.894 1.00 91.19 325 SER A C 1
ATOM 2522 O O . SER A 1 325 ? 12.716 -20.322 -3.688 1.00 91.19 325 SER A O 1
ATOM 2524 N N . ASN A 1 326 ? 12.420 -21.034 -5.804 1.00 90.44 326 ASN A N 1
ATOM 2525 C CA . ASN A 1 326 ? 12.000 -22.411 -5.510 1.00 90.44 326 ASN A CA 1
ATOM 2526 C C . ASN A 1 326 ? 10.672 -22.501 -4.711 1.00 90.44 326 ASN A C 1
ATOM 2528 O O . ASN A 1 326 ? 10.346 -23.556 -4.163 1.00 90.44 326 ASN A O 1
ATOM 2532 N N . LEU A 1 327 ? 9.889 -21.414 -4.664 1.00 92.75 327 LEU A N 1
ATOM 2533 C CA . LEU A 1 327 ? 8.580 -21.330 -4.007 1.00 92.75 327 LEU A CA 1
ATOM 2534 C C . LEU A 1 327 ? 7.427 -21.537 -5.000 1.00 92.75 327 LEU A C 1
ATOM 2536 O O . LEU A 1 327 ? 7.575 -21.340 -6.207 1.00 92.75 327 LEU A O 1
ATOM 2540 N N . TYR A 1 328 ? 6.249 -21.889 -4.481 1.00 95.25 328 TYR A N 1
ATOM 2541 C CA . TYR A 1 328 ? 5.002 -21.836 -5.246 1.00 95.25 328 TYR A CA 1
ATOM 2542 C C . TYR A 1 328 ? 4.390 -20.431 -5.166 1.00 95.25 328 TYR A C 1
ATOM 2544 O O . TYR A 1 328 ? 4.294 -19.845 -4.087 1.00 95.25 328 TYR A O 1
ATOM 2552 N N . VAL A 1 329 ? 3.957 -19.916 -6.313 1.00 94.12 329 VAL A N 1
ATOM 2553 C CA . VAL A 1 329 ? 3.343 -18.594 -6.513 1.00 94.12 329 VAL A CA 1
ATOM 2554 C C . VAL A 1 329 ? 2.088 -18.730 -7.379 1.00 94.12 329 VAL A C 1
ATOM 2556 O O . VAL A 1 329 ? 1.942 -19.717 -8.098 1.00 94.12 329 VAL A O 1
ATOM 2559 N N . PHE A 1 330 ? 1.170 -17.762 -7.332 1.00 94.06 330 PHE A N 1
ATOM 2560 C CA . PHE A 1 330 ? -0.041 -17.796 -8.160 1.00 94.06 330 PHE A CA 1
ATOM 2561 C C . PHE A 1 330 ? 0.265 -17.493 -9.637 1.00 94.06 330 PHE A C 1
ATOM 2563 O O . PHE A 1 330 ? 1.284 -16.884 -9.974 1.00 94.06 330 PHE A O 1
ATOM 2570 N N . ALA A 1 331 ? -0.617 -17.940 -10.532 1.00 94.25 331 ALA A N 1
ATOM 2571 C CA . ALA A 1 331 ? -0.472 -17.774 -11.976 1.00 94.25 331 ALA A CA 1
ATOM 2572 C C . ALA A 1 331 ? -0.446 -16.304 -12.426 1.00 94.25 331 ALA A C 1
ATOM 2574 O O . ALA A 1 331 ? 0.333 -15.954 -13.308 1.00 94.25 331 ALA A O 1
ATOM 2575 N N . ASP A 1 332 ? -1.229 -15.427 -11.798 1.00 92.31 332 ASP A N 1
ATOM 2576 C CA . ASP A 1 332 ? -1.234 -13.983 -12.062 1.00 92.31 332 ASP A CA 1
ATOM 2577 C C . ASP A 1 332 ? 0.063 -13.291 -11.596 1.00 92.31 332 ASP A C 1
ATOM 2579 O O . ASP A 1 332 ? 0.554 -12.388 -12.279 1.00 92.31 332 ASP A O 1
ATOM 2583 N N . SER A 1 333 ? 0.682 -13.755 -10.505 1.00 91.62 333 SER A N 1
ATOM 2584 C CA . SER A 1 333 ? 2.030 -13.347 -10.070 1.00 91.62 333 SER A CA 1
ATOM 2585 C C . SER A 1 333 ? 3.137 -13.879 -10.997 1.00 91.62 333 SER A C 1
ATOM 2587 O O . SER A 1 333 ? 4.124 -13.191 -11.280 1.00 91.62 333 SER A O 1
ATOM 2589 N N . TYR A 1 334 ? 3.014 -15.128 -11.458 1.00 95.00 334 TYR A N 1
ATOM 2590 C CA . TYR A 1 334 ? 4.064 -15.792 -12.232 1.00 95.00 334 TYR A CA 1
ATOM 2591 C C . TYR A 1 334 ? 4.074 -15.372 -13.703 1.00 95.00 334 TYR A C 1
ATOM 2593 O O . TYR A 1 334 ? 5.137 -15.056 -14.232 1.00 95.00 334 TYR A O 1
ATOM 2601 N N . LEU A 1 335 ? 2.909 -15.283 -14.343 1.00 95.94 335 LEU A N 1
ATOM 2602 C CA . LEU A 1 335 ? 2.745 -14.987 -15.771 1.00 95.94 335 LEU A CA 1
ATOM 2603 C C . LEU A 1 335 ? 2.679 -13.475 -16.074 1.00 95.94 335 LEU A C 1
ATOM 2605 O O . LEU A 1 335 ? 2.173 -13.063 -17.114 1.00 95.94 335 LEU A O 1
ATOM 2609 N N . SER A 1 336 ? 3.189 -12.644 -15.163 1.00 94.50 336 SER A N 1
ATOM 2610 C CA . SER A 1 336 ? 3.257 -11.183 -15.276 1.00 94.50 336 SER A CA 1
ATOM 2611 C C . SER A 1 336 ? 4.655 -10.635 -14.966 1.00 94.50 336 SER A C 1
ATOM 2613 O O . SER A 1 336 ? 5.552 -11.371 -14.548 1.00 94.50 336 SER A O 1
ATOM 2615 N N . GLY A 1 337 ? 4.871 -9.335 -15.171 1.00 93.69 337 GLY A N 1
ATOM 2616 C CA . GLY A 1 337 ? 6.208 -8.740 -15.138 1.00 93.69 337 GLY A CA 1
ATOM 2617 C C . GLY A 1 337 ? 7.008 -9.139 -16.379 1.00 93.69 337 GLY A C 1
ATOM 2618 O O . GLY A 1 337 ? 6.417 -9.353 -17.434 1.00 93.69 337 GLY A O 1
ATOM 2619 N N . ASP A 1 338 ? 8.333 -9.229 -16.260 1.00 95.94 338 ASP A N 1
ATOM 2620 C CA . ASP A 1 338 ? 9.212 -9.665 -17.351 1.00 95.94 338 ASP A CA 1
ATOM 2621 C C . ASP A 1 338 ? 9.020 -11.165 -17.646 1.00 95.94 338 ASP A C 1
ATOM 2623 O O . ASP A 1 338 ? 9.573 -12.030 -16.960 1.00 95.94 338 ASP A O 1
ATOM 2627 N N . VAL A 1 339 ? 8.203 -11.477 -18.656 1.00 96.94 339 VAL A N 1
ATOM 2628 C CA . VAL A 1 339 ? 7.899 -12.860 -19.059 1.00 96.94 339 VAL A CA 1
ATOM 2629 C C . VAL A 1 339 ? 8.924 -13.444 -20.032 1.00 96.94 339 VAL A C 1
ATOM 2631 O O . VAL A 1 339 ? 8.891 -14.653 -20.264 1.00 96.94 339 VAL A O 1
ATOM 2634 N N . LYS A 1 340 ? 9.841 -12.630 -20.574 1.00 96.00 340 LYS A N 1
ATOM 2635 C CA . LYS A 1 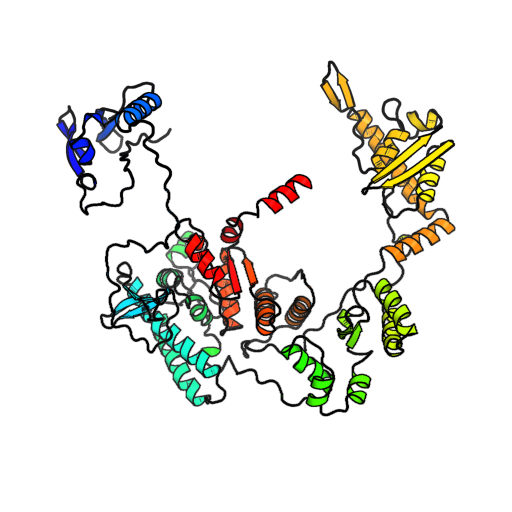340 ? 10.950 -13.105 -21.416 1.00 96.00 340 LYS A CA 1
ATOM 2636 C C . LYS A 1 340 ? 12.051 -13.702 -20.547 1.00 96.00 340 LYS A C 1
ATOM 2638 O O . LYS A 1 340 ? 12.297 -14.902 -20.633 1.00 96.00 340 LYS A O 1
ATOM 2643 N N . THR A 1 341 ? 12.548 -12.939 -19.572 1.00 96.19 341 THR A N 1
ATOM 2644 C CA . THR A 1 341 ? 13.537 -13.419 -18.589 1.00 96.19 341 THR A CA 1
ATOM 2645 C C . THR A 1 341 ? 13.022 -14.651 -17.831 1.00 96.19 341 THR A C 1
ATOM 2647 O O . THR A 1 341 ? 13.754 -15.616 -17.617 1.00 96.19 341 THR A O 1
ATOM 2650 N N . LYS A 1 342 ? 11.729 -14.682 -17.468 1.00 96.88 342 LYS A N 1
ATOM 2651 C CA . LYS A 1 342 ? 11.111 -15.866 -16.842 1.00 96.88 342 LYS A CA 1
ATOM 2652 C C . LYS A 1 342 ? 11.064 -17.086 -17.769 1.00 96.88 342 LYS A C 1
ATOM 2654 O O . LYS A 1 342 ? 11.237 -18.202 -17.284 1.00 96.88 342 LYS A O 1
ATOM 2659 N N . LEU A 1 343 ? 10.832 -16.897 -19.072 1.00 97.06 343 LEU A N 1
ATOM 2660 C CA . LEU A 1 343 ? 10.804 -17.980 -20.061 1.00 97.06 343 LEU A CA 1
ATOM 2661 C C . LEU A 1 343 ? 12.208 -18.537 -20.324 1.00 97.06 343 LEU A C 1
ATOM 2663 O O . LEU A 1 343 ? 12.362 -19.755 -20.398 1.00 97.06 343 LEU A O 1
ATOM 2667 N N . GLU A 1 344 ? 13.221 -17.672 -20.400 1.00 96.25 344 GLU A N 1
ATOM 2668 C CA . GLU A 1 344 ? 14.639 -18.050 -20.467 1.00 96.25 344 GLU A CA 1
ATOM 2669 C C . GLU A 1 344 ? 15.017 -18.930 -19.261 1.00 96.25 344 GLU A C 1
ATOM 2671 O O . GLU A 1 344 ? 15.427 -20.080 -19.431 1.00 96.25 344 GLU A O 1
ATOM 2676 N N . ILE A 1 345 ? 14.771 -18.444 -18.036 1.00 96.38 345 ILE A N 1
ATOM 2677 C CA . ILE A 1 345 ? 15.066 -19.172 -16.790 1.00 96.38 345 ILE A CA 1
ATOM 2678 C C . ILE A 1 345 ? 14.303 -20.506 -16.729 1.00 96.38 345 ILE A C 1
ATOM 2680 O O . ILE A 1 345 ? 14.904 -21.542 -16.445 1.00 96.38 345 ILE A O 1
ATOM 2684 N N . ALA A 1 346 ? 13.000 -20.523 -17.029 1.00 96.06 346 ALA A N 1
ATOM 2685 C CA . ALA A 1 346 ? 12.221 -21.764 -17.044 1.00 96.06 346 ALA A CA 1
ATOM 2686 C C . ALA A 1 346 ? 12.754 -22.777 -18.077 1.00 96.06 346 ALA A C 1
ATOM 2688 O O . ALA A 1 346 ? 12.763 -23.977 -17.804 1.00 96.06 346 ALA A O 1
ATOM 2689 N N . THR A 1 347 ? 13.246 -22.302 -19.227 1.00 96.38 347 THR A N 1
ATOM 2690 C CA . THR A 1 347 ? 13.830 -23.139 -20.290 1.00 96.38 347 THR A CA 1
ATOM 2691 C C . THR A 1 347 ? 15.166 -23.755 -19.883 1.00 96.38 347 THR A C 1
ATOM 2693 O O . THR A 1 347 ? 15.417 -24.912 -20.214 1.00 96.38 347 THR A O 1
ATOM 2696 N N . GLU A 1 348 ? 16.006 -23.045 -19.126 1.00 96.06 348 GLU A N 1
ATOM 2697 C CA . GLU A 1 348 ? 17.239 -23.623 -18.577 1.00 96.06 348 GLU A CA 1
ATOM 2698 C C . GLU A 1 348 ? 16.956 -24.665 -17.484 1.00 96.06 348 GLU A C 1
ATOM 2700 O O . GLU A 1 348 ? 17.523 -25.757 -17.515 1.00 96.06 348 GLU A O 1
ATOM 2705 N N . TYR A 1 349 ? 16.032 -24.385 -16.558 1.00 94.25 349 TYR A N 1
ATOM 2706 C CA . TYR A 1 349 ? 15.698 -25.316 -15.471 1.00 94.25 349 TYR A CA 1
ATOM 2707 C C . TYR A 1 349 ? 14.969 -26.582 -15.957 1.00 94.25 349 TYR A C 1
ATOM 2709 O O . TYR A 1 349 ? 15.200 -27.665 -15.414 1.00 94.25 349 TYR A O 1
ATOM 2717 N N . ALA A 1 350 ? 14.160 -26.497 -17.018 1.00 94.00 350 ALA A N 1
ATOM 2718 C CA . ALA A 1 350 ? 13.502 -27.664 -17.616 1.00 94.00 350 ALA A CA 1
ATOM 2719 C C . ALA A 1 350 ? 14.466 -28.662 -18.289 1.00 94.00 350 ALA A C 1
ATOM 2721 O O . ALA A 1 350 ? 14.057 -29.768 -18.618 1.00 94.00 350 ALA A O 1
ATOM 2722 N N . LYS A 1 351 ? 15.753 -28.321 -18.464 1.00 93.81 351 LYS A N 1
ATOM 2723 C CA . LYS A 1 351 ? 16.795 -29.285 -18.881 1.00 93.81 351 LYS A CA 1
ATOM 2724 C C . LYS A 1 351 ? 17.204 -30.246 -17.754 1.00 93.81 351 LYS A C 1
ATOM 2726 O O . LYS A 1 351 ? 17.968 -31.176 -18.001 1.00 93.81 351 LYS A O 1
ATOM 2731 N N . ILE A 1 352 ? 16.761 -29.975 -16.523 1.00 92.56 352 ILE A N 1
ATOM 2732 C CA . ILE A 1 352 ? 17.140 -30.686 -15.293 1.00 92.56 352 ILE A CA 1
ATOM 2733 C C . ILE A 1 352 ? 15.900 -31.262 -14.586 1.00 92.56 352 ILE A C 1
ATOM 2735 O O . ILE A 1 352 ? 15.978 -32.352 -14.024 1.00 92.56 352 ILE A O 1
ATOM 2739 N N . ASP A 1 353 ? 14.768 -30.549 -14.611 1.00 89.44 353 ASP A N 1
ATOM 2740 C CA . ASP A 1 353 ? 13.516 -30.948 -13.956 1.00 89.44 353 ASP A CA 1
ATOM 2741 C C . ASP A 1 353 ? 12.297 -30.690 -14.867 1.00 89.44 353 ASP A C 1
ATOM 2743 O O . ASP A 1 353 ? 11.865 -29.547 -15.051 1.00 89.44 353 ASP A O 1
ATOM 2747 N N . ASP A 1 354 ? 11.716 -31.769 -15.408 1.00 88.62 354 ASP A N 1
ATOM 2748 C CA . ASP A 1 354 ? 10.565 -31.746 -16.329 1.00 88.62 354 ASP A CA 1
ATOM 2749 C C . ASP A 1 354 ? 9.326 -31.025 -15.759 1.00 88.62 354 ASP A C 1
ATOM 2751 O O . ASP A 1 354 ? 8.465 -30.579 -16.522 1.00 88.62 354 ASP A O 1
ATOM 2755 N N . HIS A 1 355 ? 9.219 -30.840 -14.434 1.00 85.38 355 HIS A N 1
ATOM 2756 C CA . HIS A 1 355 ? 8.110 -30.085 -13.834 1.00 85.38 355 HIS A CA 1
ATOM 2757 C C . HIS A 1 355 ? 8.019 -28.637 -14.357 1.00 85.38 355 HIS A C 1
ATOM 2759 O O . HIS A 1 355 ? 6.932 -28.057 -14.353 1.00 85.38 355 HIS A O 1
ATOM 2765 N N . PHE A 1 356 ? 9.122 -28.053 -14.843 1.00 92.62 356 PHE A N 1
ATOM 2766 C CA . PHE A 1 356 ? 9.133 -26.700 -15.408 1.00 92.62 356 PHE A CA 1
ATOM 2767 C C . PHE A 1 356 ? 8.637 -26.618 -16.866 1.00 92.62 356 PHE A C 1
ATOM 2769 O O . PHE A 1 356 ? 8.444 -25.513 -17.377 1.00 92.62 356 PHE A O 1
ATOM 2776 N N . LEU A 1 357 ? 8.338 -27.741 -17.534 1.00 92.75 357 LEU A N 1
ATOM 2777 C CA . LEU A 1 357 ? 7.729 -27.731 -18.874 1.00 92.75 357 LEU A CA 1
ATOM 2778 C C . LEU A 1 357 ? 6.366 -27.009 -18.879 1.00 92.75 357 LEU A C 1
ATOM 2780 O O . LEU A 1 357 ? 6.076 -26.239 -19.796 1.00 92.75 357 LEU A O 1
ATOM 2784 N N . ALA A 1 358 ? 5.575 -27.164 -17.810 1.00 92.88 358 ALA A N 1
ATOM 2785 C CA . ALA A 1 358 ? 4.312 -26.444 -17.628 1.00 92.88 358 ALA A CA 1
ATOM 2786 C C . ALA A 1 358 ? 4.514 -24.917 -17.544 1.00 92.88 358 ALA A C 1
ATOM 2788 O O . ALA A 1 358 ? 3.742 -24.154 -18.131 1.00 92.88 358 ALA A O 1
ATOM 2789 N N . ASN A 1 359 ? 5.581 -24.459 -16.876 1.00 96.06 359 ASN A N 1
ATOM 2790 C CA . ASN A 1 359 ? 5.947 -23.041 -16.821 1.00 96.06 359 ASN A CA 1
ATOM 2791 C C . ASN A 1 359 ? 6.251 -22.496 -18.224 1.00 96.06 359 ASN A C 1
ATOM 2793 O O . ASN A 1 359 ? 5.758 -21.429 -18.578 1.00 96.06 359 ASN A O 1
ATOM 2797 N N . ILE A 1 360 ? 7.028 -23.232 -19.027 1.00 96.69 360 ILE A N 1
ATOM 2798 C CA . ILE A 1 360 ? 7.392 -22.849 -20.402 1.00 96.69 360 ILE A CA 1
ATOM 2799 C C . ILE A 1 360 ? 6.146 -22.739 -21.282 1.00 96.69 360 ILE A C 1
ATOM 2801 O O . ILE A 1 360 ? 5.993 -21.767 -22.021 1.00 96.69 360 ILE A O 1
ATOM 2805 N N . GLU A 1 361 ? 5.244 -23.718 -21.206 1.00 95.81 361 GLU A N 1
ATOM 2806 C CA . GLU A 1 361 ? 3.987 -23.695 -21.950 1.00 95.81 361 GLU A CA 1
ATOM 2807 C C . GLU A 1 361 ? 3.112 -22.488 -21.606 1.00 95.81 361 GLU A C 1
ATOM 2809 O O . GLU A 1 361 ? 2.545 -21.867 -22.506 1.00 95.81 361 GLU A O 1
ATOM 2814 N N . ALA A 1 362 ? 2.986 -22.158 -20.322 1.00 96.44 362 ALA A N 1
ATOM 2815 C CA . ALA A 1 362 ? 2.196 -21.019 -19.875 1.00 96.44 362 ALA A CA 1
ATOM 2816 C C . ALA A 1 362 ? 2.858 -19.685 -20.255 1.00 96.44 362 ALA A C 1
ATOM 2818 O O . ALA A 1 362 ? 2.198 -18.812 -20.816 1.00 96.44 362 ALA A O 1
ATOM 2819 N N . LEU A 1 363 ? 4.171 -19.551 -20.042 1.00 97.19 363 LEU A N 1
ATOM 2820 C CA . LEU A 1 363 ? 4.932 -18.346 -20.384 1.00 97.19 363 LEU A CA 1
ATOM 2821 C C . LEU A 1 363 ? 4.939 -18.064 -21.891 1.00 97.19 363 LEU A C 1
ATOM 2823 O O . LEU A 1 363 ? 4.840 -16.903 -22.282 1.00 97.19 363 LEU A O 1
ATOM 2827 N N . LYS A 1 364 ? 4.971 -19.093 -22.749 1.00 96.62 364 LYS A N 1
ATOM 2828 C CA . LYS A 1 364 ? 4.811 -18.934 -24.209 1.00 96.62 364 LYS A CA 1
ATOM 2829 C C . LYS A 1 364 ? 3.432 -18.396 -24.609 1.00 96.62 364 LYS A C 1
ATOM 2831 O O . LYS A 1 364 ? 3.344 -17.650 -25.576 1.00 96.62 364 LYS A O 1
ATOM 2836 N N . LYS A 1 365 ? 2.369 -18.742 -23.871 1.00 95.75 365 LYS A N 1
ATOM 2837 C CA . LYS A 1 365 ? 0.984 -18.307 -24.148 1.00 95.75 365 LYS A CA 1
ATOM 2838 C C . LYS A 1 365 ? 0.709 -16.854 -23.729 1.00 95.75 365 LYS A C 1
ATOM 2840 O O . LYS A 1 365 ? -0.263 -16.280 -24.208 1.00 95.75 365 LYS A O 1
ATOM 2845 N N . VAL A 1 366 ? 1.541 -16.264 -22.863 1.00 95.94 366 VAL A N 1
ATOM 2846 C CA . VAL A 1 366 ? 1.375 -14.885 -22.354 1.00 95.94 366 VAL A CA 1
ATOM 2847 C C . VAL A 1 366 ? 2.405 -13.884 -22.885 1.00 95.94 366 VAL A C 1
ATOM 2849 O O . VAL A 1 366 ? 2.422 -12.752 -22.413 1.00 95.94 366 VAL A O 1
ATOM 2852 N N . GLN A 1 367 ? 3.272 -14.257 -23.834 1.00 95.56 367 GLN A N 1
ATOM 2853 C CA . GLN A 1 367 ? 4.230 -13.302 -24.409 1.00 95.56 367 GLN A CA 1
ATOM 2854 C C . GLN A 1 367 ? 3.494 -12.072 -24.977 1.00 95.56 367 GLN A C 1
ATOM 2856 O O . GLN A 1 367 ? 2.447 -12.234 -25.613 1.00 95.56 367 GLN A O 1
ATOM 2861 N N . PRO A 1 368 ? 3.996 -10.846 -24.744 1.00 95.12 368 PRO A N 1
ATOM 2862 C CA . PRO A 1 368 ? 3.339 -9.646 -25.240 1.00 95.12 368 PRO A CA 1
ATOM 2863 C C . PRO A 1 368 ? 3.374 -9.611 -26.773 1.00 95.12 368 PRO A C 1
ATOM 2865 O O . PRO A 1 368 ? 4.349 -10.027 -27.397 1.00 95.12 368 PRO A O 1
ATOM 2868 N N . GLN A 1 369 ? 2.302 -9.102 -27.384 1.00 94.50 369 GLN A N 1
ATOM 2869 C CA . GLN A 1 369 ? 2.218 -8.954 -28.836 1.00 94.50 369 GLN A CA 1
ATOM 2870 C C . GLN A 1 369 ? 3.310 -8.002 -29.341 1.00 94.50 369 GLN A C 1
ATOM 2872 O O . GLN A 1 369 ? 3.501 -6.927 -28.772 1.00 94.50 369 GLN A O 1
ATOM 2877 N N . GLU A 1 370 ? 3.996 -8.378 -30.423 1.00 94.44 370 GLU A N 1
ATOM 2878 C CA . GLU A 1 370 ? 5.062 -7.565 -31.010 1.00 94.44 370 GLU A CA 1
ATOM 2879 C C . GLU A 1 370 ? 4.558 -6.205 -31.505 1.00 94.44 370 GLU A C 1
ATOM 2881 O O . GLU A 1 370 ? 3.675 -6.112 -32.366 1.00 94.44 370 GLU A O 1
ATOM 2886 N N . ILE A 1 371 ? 5.180 -5.148 -30.987 1.00 95.56 371 ILE A N 1
ATOM 2887 C CA . ILE A 1 371 ? 4.959 -3.766 -31.403 1.00 95.56 371 ILE A CA 1
ATOM 2888 C C . ILE A 1 371 ? 5.633 -3.591 -32.766 1.00 95.56 371 ILE A C 1
ATOM 2890 O O . ILE A 1 371 ? 6.824 -3.878 -32.911 1.00 95.56 371 ILE A O 1
ATOM 2894 N N . GLN A 1 372 ? 4.879 -3.147 -33.768 1.00 95.44 372 GLN A N 1
ATOM 2895 C CA . GLN A 1 372 ? 5.391 -2.982 -35.127 1.00 95.44 372 GLN A CA 1
ATOM 2896 C C . GLN A 1 372 ? 6.195 -1.683 -35.245 1.00 95.44 372 GLN A C 1
ATOM 2898 O O . GLN A 1 372 ? 5.911 -0.712 -34.551 1.00 95.44 372 GLN A O 1
ATOM 2903 N N . ALA A 1 373 ? 7.165 -1.625 -36.160 1.00 93.00 373 ALA A N 1
ATOM 2904 C CA . ALA A 1 373 ? 8.039 -0.462 -36.354 1.00 93.00 373 ALA A CA 1
ATOM 2905 C C . ALA A 1 373 ? 7.291 0.874 -36.536 1.00 93.00 373 ALA A C 1
ATOM 2907 O O . ALA A 1 373 ? 7.790 1.918 -36.131 1.00 93.00 373 ALA A O 1
ATOM 2908 N N . VAL A 1 374 ? 6.080 0.844 -37.104 1.00 92.19 374 VAL A N 1
ATOM 2909 C CA . VAL A 1 374 ? 5.222 2.030 -37.284 1.00 92.19 374 VAL A CA 1
ATOM 2910 C C . VAL A 1 374 ? 4.689 2.616 -35.970 1.00 92.19 374 VAL A C 1
ATOM 2912 O O . VAL A 1 374 ? 4.395 3.806 -35.920 1.00 92.19 374 VAL A O 1
ATOM 2915 N N . ASP A 1 375 ? 4.604 1.806 -34.913 1.00 94.75 375 ASP A N 1
ATOM 2916 C CA . ASP A 1 375 ? 4.156 2.199 -33.572 1.00 94.75 375 ASP A CA 1
ATOM 2917 C C . ASP A 1 375 ? 5.338 2.549 -32.641 1.00 94.75 375 ASP A C 1
ATOM 2919 O O . ASP A 1 375 ? 5.143 3.031 -31.522 1.00 94.75 375 ASP A O 1
ATOM 2923 N N . ILE A 1 376 ? 6.581 2.319 -33.087 1.00 94.69 376 ILE A N 1
ATOM 2924 C CA . ILE A 1 376 ? 7.800 2.590 -32.319 1.00 94.69 376 ILE A CA 1
ATOM 2925 C C . ILE A 1 376 ? 8.318 3.992 -32.666 1.00 94.69 376 ILE A C 1
ATOM 2927 O O . ILE A 1 376 ? 8.843 4.239 -33.753 1.00 94.69 376 ILE A O 1
ATOM 2931 N N . LYS A 1 377 ? 8.263 4.916 -31.701 1.00 94.44 377 LYS A N 1
ATOM 2932 C CA . LYS A 1 377 ? 9.024 6.171 -31.779 1.00 94.44 377 LYS A CA 1
ATOM 2933 C C . LYS A 1 377 ? 10.454 5.947 -31.286 1.00 94.44 377 LYS A C 1
ATOM 2935 O O . LYS A 1 377 ? 10.659 5.473 -30.169 1.00 94.44 377 LYS A O 1
ATOM 2940 N N . VAL A 1 378 ? 11.437 6.337 -32.096 1.00 95.31 378 VAL A N 1
ATOM 2941 C CA . VAL A 1 378 ? 12.866 6.250 -31.763 1.00 95.31 378 VAL A CA 1
ATOM 2942 C C . VAL A 1 378 ? 13.455 7.653 -31.750 1.00 95.31 378 VAL A C 1
ATOM 2944 O O . VAL A 1 378 ? 13.673 8.235 -32.804 1.00 95.31 378 VAL A O 1
ATOM 2947 N N . ASP A 1 379 ? 13.722 8.213 -30.574 1.00 94.50 379 ASP A N 1
ATOM 2948 C CA . ASP A 1 379 ? 14.452 9.480 -30.483 1.00 94.50 379 ASP A CA 1
ATOM 2949 C C . ASP A 1 379 ? 15.927 9.291 -30.873 1.00 94.50 379 ASP A C 1
ATOM 2951 O O . ASP A 1 379 ? 16.561 8.311 -30.486 1.00 94.50 379 ASP A O 1
ATOM 2955 N N . MET A 1 380 ? 16.487 10.244 -31.625 1.00 93.62 380 MET A N 1
ATOM 2956 C CA . MET A 1 380 ? 17.839 10.157 -32.204 1.00 93.62 380 MET A CA 1
ATOM 2957 C C . MET A 1 380 ? 18.938 9.874 -31.164 1.00 93.62 380 MET A C 1
ATOM 2959 O O . MET A 1 380 ? 19.903 9.176 -31.451 1.00 93.62 380 MET A O 1
ATOM 2963 N N . ASN A 1 381 ? 18.777 10.371 -29.933 1.00 94.25 381 ASN A N 1
ATOM 2964 C CA . ASN A 1 381 ? 19.708 10.176 -28.821 1.00 94.25 381 ASN A CA 1
ATOM 2965 C C . ASN A 1 381 ? 19.431 8.916 -27.971 1.00 94.25 381 ASN A C 1
ATOM 2967 O O . ASN A 1 381 ? 20.020 8.772 -26.899 1.00 94.25 381 ASN A O 1
ATOM 2971 N N . ALA A 1 382 ? 18.541 8.013 -28.394 1.00 95.25 382 ALA A N 1
ATOM 2972 C CA . ALA A 1 382 ? 18.154 6.849 -27.600 1.00 95.25 382 ALA A CA 1
ATOM 2973 C C . ALA A 1 382 ? 19.338 5.897 -27.339 1.00 95.25 382 ALA A C 1
ATOM 2975 O O . ALA A 1 382 ? 19.981 5.388 -28.256 1.00 95.25 382 ALA A O 1
ATOM 2976 N N . GLY A 1 383 ? 19.606 5.607 -26.064 1.00 94.25 383 GLY A N 1
ATOM 2977 C CA . GLY A 1 383 ? 20.756 4.805 -25.618 1.00 94.25 383 GLY A CA 1
ATOM 2978 C C . GLY A 1 383 ? 20.731 3.311 -25.952 1.00 94.25 383 GLY A C 1
ATOM 2979 O O . GLY A 1 383 ? 21.617 2.572 -25.529 1.00 94.25 383 GLY A O 1
ATOM 2980 N N . TRP A 1 384 ? 19.705 2.838 -26.662 1.00 94.88 384 TRP A N 1
ATOM 2981 C CA . TRP A 1 384 ? 19.595 1.448 -27.108 1.00 94.88 384 TRP A CA 1
ATOM 2982 C C . TRP A 1 384 ? 19.939 1.247 -28.586 1.00 94.88 384 TRP A C 1
ATOM 2984 O O . TRP A 1 384 ? 20.070 0.099 -29.005 1.00 94.88 384 TRP A O 1
ATOM 2994 N N . LEU A 1 385 ? 20.105 2.333 -29.348 1.00 96.25 385 LEU A N 1
ATOM 2995 C CA . LEU A 1 385 ? 20.486 2.292 -30.758 1.00 96.25 385 LEU A CA 1
ATOM 2996 C C . LEU A 1 385 ? 21.842 1.582 -30.954 1.00 96.25 385 LEU A C 1
ATOM 2998 O O . LEU A 1 385 ? 22.782 1.848 -30.197 1.00 96.25 385 LEU A O 1
ATOM 3002 N N . PRO A 1 386 ? 21.992 0.725 -31.982 1.00 96.56 386 PRO A N 1
ATOM 3003 C CA . PRO A 1 386 ? 23.298 0.216 -32.391 1.00 96.56 386 PRO A CA 1
ATOM 3004 C C . PRO A 1 386 ? 24.242 1.362 -32.781 1.00 96.56 386 PRO A C 1
ATOM 3006 O O . PRO A 1 386 ? 23.823 2.314 -33.448 1.00 96.56 386 PRO A O 1
ATOM 3009 N N . LYS A 1 387 ? 25.530 1.256 -32.413 1.00 96.38 387 LYS A N 1
ATOM 3010 C CA . LYS A 1 387 ? 26.558 2.262 -32.753 1.00 96.38 387 LYS A CA 1
ATOM 3011 C C . LYS A 1 387 ? 26.595 2.530 -34.264 1.00 96.38 387 LYS A C 1
ATOM 3013 O O . LYS A 1 387 ? 26.640 3.685 -34.679 1.00 96.38 387 LYS A O 1
ATOM 3018 N N . ASP A 1 388 ? 26.487 1.477 -35.071 1.00 96.19 388 ASP A N 1
ATOM 3019 C CA . ASP A 1 388 ? 26.568 1.554 -36.532 1.00 96.19 388 ASP A CA 1
ATOM 3020 C C . ASP A 1 388 ? 25.387 2.313 -37.150 1.00 96.19 388 ASP A C 1
ATOM 3022 O O . ASP A 1 388 ? 25.587 3.091 -38.077 1.00 96.19 388 ASP A O 1
ATOM 3026 N N . VAL A 1 389 ? 24.177 2.188 -36.588 1.00 96.94 389 VAL A N 1
ATOM 3027 C CA . VAL A 1 389 ? 22.993 2.957 -37.021 1.00 96.94 389 VAL A CA 1
ATOM 3028 C C . VAL A 1 389 ? 23.189 4.455 -36.766 1.00 96.94 389 VAL A C 1
ATOM 3030 O O . VAL A 1 389 ? 22.869 5.276 -37.627 1.00 96.94 389 VAL A O 1
ATOM 3033 N N . VAL A 1 390 ? 23.766 4.821 -35.617 1.00 97.06 390 VAL A N 1
ATOM 3034 C CA . VAL A 1 390 ? 24.095 6.218 -35.287 1.00 97.06 390 VAL A CA 1
ATOM 3035 C C . VAL A 1 390 ? 25.184 6.762 -36.218 1.00 97.06 390 VAL A C 1
ATOM 3037 O O . VAL A 1 390 ? 25.024 7.847 -36.782 1.00 97.06 390 VAL A O 1
ATOM 3040 N N . CYS A 1 391 ? 26.266 6.006 -36.430 1.00 97.50 391 CYS A N 1
ATOM 3041 C CA . CYS A 1 391 ? 27.337 6.395 -37.349 1.00 97.50 391 CYS A CA 1
ATOM 3042 C C . CYS A 1 391 ? 26.838 6.536 -38.794 1.00 97.50 391 CYS A C 1
ATOM 3044 O O . CYS A 1 391 ? 27.187 7.511 -39.460 1.00 97.50 391 CYS A O 1
ATOM 3046 N N . GLN A 1 392 ? 25.995 5.611 -39.264 1.00 97.31 392 GLN A N 1
ATOM 3047 C CA . GLN A 1 392 ? 25.435 5.625 -40.614 1.00 97.31 392 GLN A CA 1
ATOM 3048 C C . GLN A 1 392 ? 24.555 6.862 -40.844 1.00 97.31 392 GLN A C 1
ATOM 3050 O O . GLN A 1 392 ? 24.746 7.550 -41.844 1.00 97.31 392 GLN A O 1
ATOM 3055 N N . PHE A 1 393 ? 23.646 7.197 -39.917 1.00 97.62 393 PHE A N 1
ATOM 3056 C CA . PHE A 1 393 ? 22.791 8.384 -40.058 1.00 97.62 393 PHE A CA 1
ATOM 3057 C C . PHE A 1 393 ? 23.607 9.671 -40.188 1.00 97.62 393 PHE A C 1
ATOM 3059 O O . PHE A 1 393 ? 23.360 10.489 -41.074 1.00 97.62 393 PHE A O 1
ATOM 3066 N N . ILE A 1 394 ? 24.586 9.853 -39.300 1.00 97.50 394 ILE A N 1
ATOM 3067 C CA . ILE A 1 394 ? 25.403 11.069 -39.242 1.00 97.50 394 ILE A CA 1
ATOM 3068 C C . ILE A 1 394 ? 26.332 11.140 -40.462 1.00 97.50 394 ILE A C 1
ATOM 3070 O O . ILE A 1 394 ? 26.495 12.214 -41.042 1.00 97.50 394 ILE A O 1
ATOM 3074 N N . GLY A 1 395 ? 26.889 10.000 -40.883 1.00 97.44 395 GLY A N 1
ATOM 3075 C CA . GLY A 1 395 ? 27.709 9.874 -42.085 1.00 97.44 395 GLY A CA 1
ATOM 3076 C C . GLY A 1 395 ? 26.939 10.240 -43.353 1.00 97.44 395 GLY A C 1
ATOM 3077 O O . GLY A 1 395 ? 27.395 11.098 -44.103 1.00 97.44 395 GLY A O 1
ATOM 3078 N N . GLU A 1 396 ? 25.751 9.663 -43.557 1.00 96.25 396 GLU A N 1
ATOM 3079 C CA . GLU A 1 396 ? 24.892 9.951 -44.716 1.00 96.25 396 GLU A CA 1
ATOM 3080 C C . GLU A 1 396 ? 24.347 11.389 -44.698 1.00 96.25 396 GLU A C 1
ATOM 3082 O O . GLU A 1 396 ? 24.395 12.072 -45.720 1.00 96.25 396 GLU A O 1
ATOM 3087 N N . THR A 1 397 ? 23.878 11.883 -43.547 1.00 95.88 397 THR A N 1
ATOM 3088 C CA . THR A 1 397 ? 23.266 13.222 -43.433 1.00 95.88 397 THR A CA 1
ATOM 3089 C C . THR A 1 397 ? 24.286 14.339 -43.639 1.00 95.88 397 THR A C 1
ATOM 3091 O O . THR A 1 397 ? 24.015 15.303 -44.351 1.00 95.88 397 THR A O 1
ATOM 3094 N N . LEU A 1 398 ? 25.476 14.221 -43.041 1.00 95.94 398 LEU A N 1
ATOM 3095 C CA . LEU A 1 398 ? 26.522 15.240 -43.160 1.00 95.94 398 LEU A CA 1
ATOM 3096 C C . LEU A 1 398 ? 27.473 15.002 -44.342 1.00 95.94 398 LEU A C 1
ATOM 3098 O O . LEU A 1 398 ? 28.279 15.883 -44.644 1.00 95.94 398 LEU A O 1
ATOM 3102 N N . ASN A 1 399 ? 27.386 13.856 -45.026 1.00 96.06 399 ASN A N 1
ATOM 3103 C CA . ASN A 1 399 ? 28.381 13.367 -45.989 1.00 96.06 399 ASN A CA 1
ATOM 3104 C C . ASN A 1 399 ? 29.807 13.362 -45.392 1.00 96.06 399 ASN A C 1
ATOM 3106 O O . ASN A 1 399 ? 30.744 13.896 -45.984 1.00 96.06 399 ASN A O 1
ATOM 3110 N N . ALA A 1 400 ? 29.940 12.841 -44.168 1.00 95.19 400 ALA A N 1
ATOM 3111 C CA . ALA A 1 400 ? 31.177 12.874 -43.386 1.00 95.19 400 ALA A CA 1
ATOM 3112 C C . ALA A 1 400 ? 32.080 11.663 -43.670 1.00 95.19 400 ALA A C 1
ATOM 3114 O O . ALA A 1 400 ? 31.614 10.525 -43.665 1.00 95.19 400 ALA A O 1
ATOM 3115 N N . ASN A 1 401 ? 33.389 11.893 -43.826 1.00 93.94 401 ASN A N 1
ATOM 3116 C CA . ASN A 1 401 ? 34.367 10.825 -44.082 1.00 93.94 401 ASN A CA 1
ATOM 3117 C C . ASN A 1 401 ? 34.454 9.775 -42.960 1.00 93.94 401 ASN A C 1
ATOM 3119 O O . ASN A 1 401 ? 34.796 8.622 -43.223 1.00 93.94 401 ASN A O 1
ATOM 3123 N N . THR A 1 402 ? 34.250 10.164 -41.698 1.00 96.19 402 THR A N 1
ATOM 3124 C CA . THR A 1 402 ? 34.327 9.244 -40.552 1.00 96.19 402 THR A CA 1
ATOM 3125 C C . THR A 1 402 ? 33.457 9.742 -39.404 1.00 96.19 402 THR A C 1
ATOM 3127 O O . THR A 1 402 ? 33.495 10.925 -39.058 1.00 96.19 402 THR A O 1
ATOM 3130 N N . VAL A 1 403 ? 32.707 8.827 -38.788 1.00 97.31 403 VAL A N 1
ATOM 3131 C CA . VAL A 1 403 ? 31.937 9.062 -37.561 1.00 97.31 403 VAL A CA 1
ATOM 3132 C C . VAL A 1 403 ? 32.307 7.989 -36.545 1.00 97.31 403 VAL A C 1
ATOM 3134 O O . VAL A 1 403 ? 32.288 6.801 -36.855 1.00 97.31 403 VAL A O 1
ATOM 3137 N N . GLU A 1 404 ? 32.620 8.417 -35.328 1.00 96.88 404 GLU A N 1
ATOM 3138 C CA . GLU A 1 404 ? 32.812 7.553 -34.166 1.00 96.88 404 GLU A CA 1
ATOM 3139 C C . GLU A 1 404 ? 31.671 7.825 -33.186 1.00 96.88 404 GLU A C 1
ATOM 3141 O O . GLU A 1 404 ? 31.442 8.984 -32.831 1.00 96.88 404 GLU A O 1
ATOM 3146 N N . ALA A 1 405 ? 30.971 6.786 -32.727 1.00 96.00 405 ALA A N 1
ATOM 3147 C CA . ALA A 1 405 ? 29.888 6.913 -31.755 1.00 96.00 405 ALA A CA 1
ATOM 3148 C C . ALA A 1 405 ? 30.052 5.923 -30.595 1.00 96.00 405 ALA A C 1
ATOM 3150 O O . ALA A 1 405 ? 30.262 4.722 -30.779 1.00 96.00 405 ALA A O 1
ATOM 3151 N N . GLU A 1 406 ? 29.908 6.423 -29.373 1.00 95.94 406 GLU A N 1
ATOM 3152 C CA . GLU A 1 406 ? 29.925 5.626 -28.153 1.00 95.94 406 GLU A CA 1
ATOM 3153 C C . GLU A 1 406 ? 28.853 6.093 -27.176 1.00 95.94 406 GLU A C 1
ATOM 3155 O O . GLU A 1 406 ? 28.759 7.279 -26.877 1.00 95.94 406 GLU A O 1
ATOM 3160 N N . TYR A 1 407 ? 28.072 5.156 -26.642 1.00 93.56 407 TYR A N 1
ATOM 3161 C CA . TYR A 1 407 ? 27.128 5.430 -25.568 1.00 93.56 407 TYR A CA 1
ATOM 3162 C C . TYR A 1 407 ? 27.748 5.056 -24.218 1.00 93.56 407 TYR A C 1
ATOM 3164 O O . TYR A 1 407 ? 28.056 3.889 -23.978 1.00 93.56 407 TYR A O 1
ATOM 3172 N N . ALA A 1 408 ? 27.941 6.044 -23.345 1.00 90.88 408 ALA A N 1
ATOM 3173 C CA . ALA A 1 408 ? 28.540 5.875 -22.023 1.00 90.88 408 ALA A CA 1
ATOM 3174 C C . ALA A 1 408 ? 27.924 6.864 -21.022 1.00 90.88 408 ALA A C 1
ATOM 3176 O O . ALA A 1 408 ? 27.628 8.003 -21.377 1.00 90.88 408 ALA A O 1
ATOM 3177 N N . LEU A 1 409 ? 27.736 6.436 -19.767 1.00 89.19 409 LEU A N 1
ATOM 3178 C CA . LEU A 1 409 ? 27.172 7.261 -18.681 1.00 89.19 409 LEU A CA 1
ATOM 3179 C C . LEU A 1 409 ? 25.850 7.971 -19.060 1.00 89.19 409 LEU A C 1
ATOM 3181 O O . LEU A 1 409 ? 25.631 9.130 -18.721 1.00 89.19 409 LEU A O 1
ATOM 3185 N N . GLY A 1 410 ? 24.977 7.286 -19.807 1.00 88.81 410 GLY A N 1
ATOM 3186 C CA . GLY A 1 410 ? 23.684 7.829 -20.241 1.00 88.81 410 GLY A CA 1
ATOM 3187 C C . GLY A 1 410 ? 23.734 8.786 -21.441 1.00 88.81 410 GLY A C 1
ATOM 3188 O O . GLY A 1 410 ? 22.699 9.327 -21.822 1.00 88.81 410 GLY A O 1
ATOM 3189 N N . LEU A 1 411 ? 24.906 9.012 -22.046 1.00 90.94 411 LEU A N 1
ATOM 3190 C CA . LEU A 1 411 ? 25.109 9.996 -23.111 1.00 90.94 411 LEU A CA 1
ATOM 3191 C C . LEU A 1 411 ? 25.806 9.394 -24.334 1.00 90.94 411 LEU A C 1
ATOM 3193 O O . LEU A 1 411 ? 26.717 8.575 -24.215 1.00 90.94 411 LEU A O 1
ATOM 3197 N N . TRP A 1 412 ? 25.443 9.880 -25.523 1.00 96.00 412 TRP A N 1
ATOM 3198 C CA . TRP A 1 412 ? 26.219 9.633 -26.736 1.00 96.00 412 TRP A CA 1
ATOM 3199 C C . TRP A 1 412 ? 27.413 10.594 -26.828 1.00 96.00 412 TRP A C 1
ATOM 3201 O O . TRP A 1 412 ? 27.275 11.818 -26.904 1.00 96.00 412 TRP A O 1
ATOM 3211 N N . ASN A 1 413 ? 28.610 10.026 -26.858 1.00 94.50 413 ASN A N 1
ATOM 3212 C CA . ASN A 1 413 ? 29.851 10.685 -27.226 1.00 94.50 413 ASN A CA 1
ATOM 3213 C C . ASN A 1 413 ? 30.113 10.422 -28.706 1.00 94.50 413 ASN A C 1
ATOM 3215 O O . ASN A 1 413 ? 30.176 9.273 -29.134 1.00 94.50 413 ASN A O 1
ATOM 3219 N N . ILE A 1 414 ? 30.227 11.496 -29.489 1.00 95.94 414 ILE A N 1
ATOM 3220 C CA . ILE A 1 414 ? 30.357 11.406 -30.946 1.00 95.94 414 ILE A CA 1
ATOM 3221 C C . ILE A 1 414 ? 31.507 12.281 -31.422 1.00 95.94 414 ILE A C 1
ATOM 3223 O O . ILE A 1 414 ? 31.593 13.450 -31.031 1.00 95.94 414 ILE A O 1
ATOM 3227 N N . ASN A 1 415 ? 32.360 11.734 -32.280 1.00 95.31 415 ASN A N 1
ATOM 3228 C CA . ASN A 1 415 ? 33.357 12.479 -33.041 1.00 95.31 415 ASN A CA 1
ATOM 3229 C C . ASN A 1 415 ? 33.038 12.340 -34.534 1.00 95.31 415 ASN A C 1
ATOM 3231 O O . ASN A 1 415 ? 32.568 11.297 -34.983 1.00 95.31 415 ASN A O 1
ATOM 3235 N N . ILE A 1 416 ? 33.236 13.416 -35.293 1.00 96.62 416 ILE A N 1
ATOM 3236 C CA . ILE A 1 416 ? 32.841 13.512 -36.701 1.00 96.62 416 ILE A CA 1
ATOM 3237 C C . ILE A 1 416 ? 33.992 14.192 -37.436 1.00 96.62 416 ILE A C 1
ATOM 3239 O O . ILE A 1 416 ? 34.422 15.275 -37.034 1.00 96.62 416 ILE A O 1
ATOM 3243 N N . TYR A 1 417 ? 34.489 13.562 -38.496 1.00 94.94 417 TYR A N 1
ATOM 3244 C CA . TYR A 1 417 ? 35.678 13.996 -39.223 1.00 94.94 417 TYR A CA 1
ATOM 3245 C C . TYR A 1 417 ? 35.409 14.079 -40.727 1.00 94.94 417 TYR A C 1
ATOM 3247 O O . TYR A 1 417 ? 34.721 13.236 -41.302 1.00 94.94 417 TYR A O 1
ATOM 3255 N N . GLY A 1 418 ? 35.986 15.096 -41.374 1.00 94.06 418 GLY A N 1
ATOM 3256 C CA . GLY A 1 418 ? 35.877 15.293 -42.821 1.00 94.06 418 GLY A CA 1
ATOM 3257 C C . GLY A 1 418 ? 34.462 15.622 -43.302 1.00 94.06 418 GLY A C 1
ATOM 3258 O O . GLY A 1 418 ? 34.012 15.030 -44.276 1.00 94.06 418 GLY A O 1
ATOM 3259 N N . VAL A 1 419 ? 33.760 16.539 -42.626 1.00 95.50 419 VAL A N 1
ATOM 3260 C CA . VAL A 1 419 ? 32.488 17.095 -43.120 1.00 95.50 419 VAL A CA 1
ATOM 3261 C C . VAL A 1 419 ? 32.773 18.162 -44.192 1.00 95.50 419 VAL A C 1
ATOM 3263 O O . VAL A 1 419 ? 33.609 19.039 -43.955 1.00 95.50 419 VAL A O 1
ATOM 3266 N N . PRO A 1 420 ? 32.101 18.148 -45.359 1.00 95.75 420 PRO A N 1
ATOM 3267 C CA . PRO A 1 420 ? 32.194 19.223 -46.344 1.00 95.75 420 PRO A CA 1
ATOM 3268 C C . PRO A 1 420 ? 31.697 20.562 -45.781 1.00 95.75 420 PRO A C 1
ATOM 3270 O O . PRO A 1 420 ? 30.629 20.617 -45.177 1.00 95.75 420 PRO A O 1
ATOM 3273 N N . TYR A 1 421 ? 32.417 21.657 -46.048 1.00 93.38 421 TYR A N 1
ATOM 3274 C CA . TYR A 1 421 ? 32.108 23.003 -45.526 1.00 93.38 421 TYR A CA 1
ATOM 3275 C C . TYR A 1 421 ? 30.644 23.437 -45.745 1.00 93.38 421 TYR A C 1
ATOM 3277 O O . TYR A 1 421 ? 29.996 23.920 -44.821 1.00 93.38 421 TYR A O 1
ATOM 3285 N N . VAL A 1 422 ? 30.090 23.181 -46.938 1.00 93.69 422 VAL A N 1
ATOM 3286 C CA . VAL A 1 422 ? 28.684 23.483 -47.275 1.00 93.69 422 VAL A CA 1
ATOM 3287 C C . VAL A 1 422 ? 27.704 22.743 -46.353 1.00 93.69 422 VAL A C 1
ATOM 3289 O O . VAL A 1 422 ? 26.692 23.308 -45.946 1.00 93.69 422 VAL A O 1
ATOM 3292 N N . ASN A 1 423 ? 28.010 21.505 -45.961 1.00 92.50 423 ASN A N 1
ATOM 3293 C CA . ASN A 1 423 ? 27.180 20.770 -45.012 1.00 92.50 423 ASN A CA 1
ATOM 3294 C C . ASN A 1 423 ? 27.381 21.288 -43.583 1.00 92.50 423 ASN A C 1
ATOM 3296 O O . ASN A 1 423 ? 26.394 21.509 -42.880 1.00 92.50 423 ASN A O 1
ATOM 3300 N N . ASP A 1 424 ? 28.630 21.541 -43.176 1.00 93.38 424 ASP A N 1
ATOM 3301 C CA . ASP A 1 424 ? 28.949 21.876 -41.787 1.00 93.38 424 ASP A CA 1
ATOM 3302 C C . ASP A 1 424 ? 28.528 23.293 -41.369 1.00 93.38 424 ASP A C 1
ATOM 3304 O O . ASP A 1 424 ? 28.085 23.464 -40.235 1.00 93.38 424 ASP A O 1
ATOM 3308 N N . THR A 1 425 ? 28.619 24.302 -42.249 1.00 93.06 425 THR A N 1
ATOM 3309 C CA . THR A 1 425 ? 28.337 25.709 -41.882 1.00 93.06 425 THR A CA 1
ATOM 3310 C C . THR A 1 425 ? 27.264 26.417 -42.713 1.00 93.06 425 THR A C 1
ATOM 3312 O O . THR A 1 425 ? 27.016 27.601 -42.479 1.00 93.06 425 THR A O 1
ATOM 3315 N N . GLN A 1 426 ? 26.606 25.726 -43.655 1.00 91.00 426 GLN A N 1
ATOM 3316 C CA . GLN A 1 426 ? 25.531 26.319 -44.470 1.00 91.00 426 GLN A CA 1
ATOM 3317 C C . GLN A 1 426 ? 24.235 25.495 -44.481 1.00 91.00 426 GLN A C 1
ATOM 3319 O O . GLN A 1 426 ? 23.154 26.069 -44.368 1.00 91.00 426 GLN A O 1
ATOM 3324 N N . ARG A 1 427 ? 24.314 24.162 -44.624 1.00 92.56 427 ARG A N 1
ATOM 3325 C CA . ARG A 1 427 ? 23.126 23.293 -44.742 1.00 92.56 427 ARG A CA 1
ATOM 3326 C C . ARG A 1 427 ? 22.621 22.750 -43.409 1.00 92.56 427 ARG A C 1
ATOM 3328 O O . ARG A 1 427 ? 21.412 22.762 -43.192 1.00 92.56 427 ARG A O 1
ATOM 3335 N N . PHE A 1 428 ? 23.528 22.255 -42.566 1.00 95.62 428 PHE A N 1
ATOM 3336 C CA . PHE A 1 428 ? 23.221 21.616 -41.279 1.00 95.62 428 PHE A CA 1
ATOM 3337 C C . PHE A 1 428 ? 23.920 22.293 -40.093 1.00 95.62 428 PHE A C 1
ATOM 3339 O O . PHE A 1 428 ? 23.997 21.725 -39.007 1.00 95.62 428 PHE A O 1
ATOM 3346 N N . GLY A 1 429 ? 24.400 23.521 -40.283 1.00 95.31 429 GLY A N 1
ATOM 3347 C CA . GLY A 1 429 ? 24.978 24.371 -39.248 1.00 95.31 429 GLY A CA 1
ATOM 3348 C C . GLY A 1 429 ? 25.197 25.793 -39.753 1.00 95.31 429 GLY A C 1
ATOM 3349 O O . GLY A 1 429 ? 24.752 26.142 -40.843 1.00 95.31 429 GLY A O 1
ATOM 3350 N N . ILE A 1 430 ? 25.879 26.605 -38.946 1.00 94.06 430 ILE A N 1
ATOM 3351 C CA . ILE A 1 430 ? 26.269 27.992 -39.254 1.00 94.06 430 ILE A CA 1
ATOM 3352 C C . ILE A 1 430 ? 27.745 28.210 -38.892 1.00 94.06 430 ILE A C 1
ATOM 3354 O O . ILE A 1 430 ? 28.270 27.487 -38.048 1.00 94.06 430 ILE A O 1
ATOM 3358 N N . ASP A 1 431 ? 28.424 29.224 -39.440 1.00 88.75 431 ASP A N 1
ATOM 3359 C CA . ASP A 1 431 ? 29.874 29.428 -39.210 1.00 88.75 431 ASP A CA 1
ATOM 3360 C C . ASP A 1 431 ? 30.274 29.526 -37.715 1.00 88.75 431 ASP A C 1
ATOM 3362 O O . ASP A 1 431 ? 31.342 29.063 -37.318 1.00 88.75 431 ASP A O 1
ATOM 3366 N N . LYS A 1 432 ? 29.409 30.079 -36.846 1.00 88.00 432 LYS A N 1
ATOM 3367 C CA . LYS A 1 432 ? 29.629 30.141 -35.378 1.00 88.00 432 LYS A CA 1
ATOM 3368 C C . LYS A 1 432 ? 29.243 28.846 -34.630 1.00 88.00 432 LYS A C 1
ATOM 3370 O O . LYS A 1 432 ? 29.491 28.710 -33.424 1.00 88.00 432 LYS A O 1
ATOM 3375 N N . TYR A 1 433 ? 28.551 27.925 -35.295 1.00 94.88 433 TYR A N 1
ATOM 3376 C CA . TYR A 1 433 ? 27.908 26.753 -34.698 1.00 94.88 433 TYR A CA 1
ATOM 3377 C C . TYR A 1 433 ? 27.754 25.622 -35.741 1.00 94.88 433 TYR A C 1
ATOM 3379 O O . TYR A 1 433 ? 26.661 25.407 -36.271 1.00 94.88 433 TYR A O 1
ATOM 3387 N N . PRO A 1 434 ? 28.855 24.920 -36.069 1.00 96.25 434 PRO A N 1
ATOM 3388 C CA . PRO A 1 434 ? 28.868 23.918 -37.133 1.00 96.25 434 PRO A CA 1
ATOM 3389 C C . PRO A 1 434 ? 27.991 22.693 -36.830 1.00 96.25 434 PRO A C 1
ATOM 3391 O O . PRO A 1 434 ? 27.733 22.372 -35.664 1.00 96.25 434 PRO A O 1
ATOM 3394 N N . SER A 1 435 ? 27.585 21.967 -37.872 1.00 96.12 435 SER A N 1
ATOM 3395 C CA . SER A 1 435 ? 26.762 20.750 -37.793 1.00 96.12 435 SER A CA 1
ATOM 3396 C C . SER A 1 435 ? 27.344 19.702 -36.840 1.00 96.12 435 SER A C 1
ATOM 3398 O O . SER A 1 435 ? 26.622 19.120 -36.029 1.00 96.12 435 SER A O 1
ATOM 3400 N N . THR A 1 436 ? 28.672 19.554 -36.832 1.00 95.56 436 THR A N 1
ATOM 3401 C CA . THR A 1 436 ? 29.409 18.678 -35.909 1.00 95.56 436 THR A CA 1
ATOM 3402 C C . THR A 1 436 ? 29.119 18.985 -34.434 1.00 95.56 436 THR A C 1
ATOM 3404 O O . THR A 1 436 ? 28.970 18.077 -33.612 1.00 95.56 436 THR A O 1
ATOM 3407 N N . LYS A 1 437 ? 28.972 20.270 -34.090 1.00 95.81 437 LYS A N 1
ATOM 3408 C CA . LYS A 1 437 ? 28.626 20.763 -32.748 1.00 95.81 437 LYS A CA 1
ATOM 3409 C C . LYS A 1 437 ? 27.130 20.627 -32.451 1.00 95.81 437 LYS A C 1
ATOM 3411 O O . LYS A 1 437 ? 26.775 20.376 -31.299 1.00 95.81 437 LYS A O 1
ATOM 3416 N N . ILE A 1 438 ? 26.270 20.768 -33.462 1.00 97.00 438 ILE A N 1
ATOM 3417 C CA . ILE A 1 438 ? 24.813 20.589 -33.346 1.00 97.00 438 ILE A CA 1
ATOM 3418 C C . ILE A 1 438 ? 24.494 19.125 -33.036 1.00 97.00 438 ILE A C 1
ATOM 3420 O O . ILE A 1 438 ? 23.944 18.845 -31.969 1.00 97.00 438 ILE A O 1
ATOM 3424 N N . ILE A 1 439 ? 24.937 18.190 -33.884 1.00 96.88 439 ILE A N 1
ATOM 3425 C CA . ILE A 1 439 ? 24.750 16.743 -33.693 1.00 96.88 439 ILE A CA 1
ATOM 3426 C C . ILE A 1 439 ? 25.274 16.301 -32.322 1.00 96.88 439 ILE A C 1
ATOM 3428 O O . ILE A 1 439 ? 24.532 15.695 -31.549 1.00 96.88 439 ILE A O 1
ATOM 3432 N N . LYS A 1 440 ? 26.511 16.675 -31.957 1.00 95.62 440 LYS A N 1
ATOM 3433 C CA . LYS A 1 440 ? 27.111 16.293 -30.665 1.00 95.62 440 LYS A CA 1
ATOM 3434 C C . LYS A 1 440 ? 26.325 16.809 -29.452 1.00 95.62 440 LYS A C 1
ATOM 3436 O O . LYS A 1 440 ? 26.353 16.171 -28.405 1.00 95.62 440 LYS A O 1
ATOM 3441 N N . ARG A 1 441 ? 25.603 17.932 -29.563 1.00 95.62 441 ARG A N 1
ATOM 3442 C CA . ARG A 1 441 ? 24.742 18.443 -28.481 1.00 95.62 441 ARG A CA 1
ATOM 3443 C C . ARG A 1 441 ? 23.346 17.828 -28.486 1.00 95.62 441 ARG A C 1
ATOM 3445 O O . ARG A 1 441 ? 22.884 17.453 -27.412 1.00 95.62 441 ARG A O 1
ATOM 3452 N N . MET A 1 442 ? 22.720 17.644 -29.652 1.00 96.00 442 MET A N 1
ATOM 3453 C CA . MET A 1 442 ? 21.442 16.924 -29.783 1.00 96.00 442 MET A CA 1
ATOM 3454 C C . MET A 1 442 ? 21.544 15.511 -29.197 1.00 96.00 442 MET A C 1
ATOM 3456 O O . MET A 1 442 ? 20.713 15.112 -28.387 1.00 96.00 442 MET A O 1
ATOM 3460 N N . MET A 1 443 ? 22.619 14.796 -29.533 1.00 95.12 443 MET A N 1
ATOM 3461 C CA . MET A 1 443 ? 22.888 13.428 -29.078 1.00 95.12 443 MET A CA 1
ATOM 3462 C C . MET A 1 443 ? 23.234 13.332 -27.583 1.00 95.12 443 MET A C 1
ATOM 3464 O O . MET A 1 443 ? 23.094 12.273 -26.977 1.00 95.12 443 MET A O 1
ATOM 3468 N N . GLN A 1 444 ? 23.608 14.452 -26.960 1.00 93.25 444 GLN A N 1
ATOM 3469 C CA . GLN A 1 444 ? 23.782 14.580 -25.511 1.00 93.25 444 GLN A CA 1
ATOM 3470 C C . GLN A 1 444 ? 22.571 15.213 -24.803 1.00 93.25 444 GLN A C 1
ATOM 3472 O O . GLN A 1 444 ? 22.674 15.534 -23.622 1.00 93.25 444 GLN A O 1
ATOM 3477 N N . GLY A 1 445 ? 21.451 15.447 -25.500 1.00 91.00 445 GLY A N 1
ATOM 3478 C CA . GLY A 1 445 ? 20.256 16.090 -24.935 1.00 91.00 445 GLY A CA 1
ATOM 3479 C C . GLY A 1 445 ? 20.450 17.554 -24.508 1.00 91.00 445 GLY A C 1
ATOM 3480 O O . GLY A 1 445 ? 19.686 18.059 -23.692 1.00 91.00 445 GLY A O 1
ATOM 3481 N N . LYS A 1 446 ? 21.483 18.245 -25.011 1.00 91.56 446 LYS A N 1
ATOM 3482 C CA . LYS A 1 446 ? 21.903 19.578 -24.538 1.00 91.56 446 LYS A CA 1
ATOM 3483 C C . LYS A 1 446 ? 21.352 20.707 -25.410 1.00 91.56 446 LYS A C 1
ATOM 3485 O O . LYS A 1 446 ? 21.583 20.725 -26.617 1.00 91.56 446 LYS A O 1
ATOM 3490 N N . ASN A 1 447 ? 20.744 21.712 -24.770 1.00 90.88 447 ASN A N 1
ATOM 3491 C CA . ASN A 1 447 ? 20.196 22.922 -25.407 1.00 90.88 447 ASN A CA 1
ATOM 3492 C C . ASN A 1 447 ? 21.186 23.572 -26.391 1.00 90.88 447 ASN A C 1
ATOM 3494 O O . ASN A 1 447 ? 22.387 23.669 -26.108 1.00 90.88 447 ASN A O 1
ATOM 3498 N N . LEU A 1 448 ? 20.691 24.069 -27.524 1.00 93.94 448 LEU A N 1
ATOM 3499 C CA . LEU A 1 448 ? 21.509 24.515 -28.659 1.00 93.94 448 LEU A CA 1
ATOM 3500 C C . LEU A 1 448 ? 21.790 26.027 -28.666 1.00 93.94 448 LEU A C 1
ATOM 3502 O O . LEU A 1 448 ? 21.872 26.664 -29.711 1.00 93.94 448 LEU A O 1
ATOM 3506 N N . ILE A 1 449 ? 21.977 26.597 -27.476 1.00 91.88 449 ILE A N 1
ATOM 3507 C CA . ILE A 1 449 ? 22.194 28.034 -27.280 1.00 91.88 449 ILE A CA 1
ATOM 3508 C C . ILE A 1 449 ? 23.482 28.477 -27.988 1.00 91.88 449 ILE A C 1
ATOM 3510 O O . ILE A 1 449 ? 24.558 27.911 -27.749 1.00 91.88 449 ILE A O 1
ATOM 3514 N N . VAL A 1 450 ? 23.371 29.513 -28.821 1.00 91.19 450 VAL A N 1
ATOM 3515 C CA . VAL A 1 450 ? 24.490 30.236 -29.437 1.00 91.19 450 VAL A CA 1
ATOM 3516 C C . VAL A 1 450 ? 24.842 31.435 -28.555 1.00 91.19 450 VAL A C 1
ATOM 3518 O O . VAL A 1 450 ? 23.971 32.199 -28.145 1.00 91.19 450 VAL A O 1
ATOM 3521 N N . THR A 1 451 ? 26.127 31.617 -28.250 1.00 90.50 451 THR A N 1
ATOM 3522 C CA . THR A 1 451 ? 26.611 32.720 -27.402 1.00 90.50 451 THR A CA 1
ATOM 3523 C C . THR A 1 451 ? 27.780 33.445 -28.046 1.00 90.50 451 THR A C 1
ATOM 3525 O O . THR A 1 451 ? 28.674 32.796 -28.593 1.00 90.50 451 THR A O 1
ATOM 3528 N N . TYR A 1 452 ? 27.823 34.763 -27.888 1.00 86.88 452 TYR A N 1
ATOM 3529 C CA . TYR A 1 452 ? 28.963 35.617 -28.218 1.00 86.88 452 TYR A CA 1
ATOM 3530 C C . TYR A 1 452 ? 29.485 36.310 -26.952 1.00 86.88 452 TYR A C 1
ATOM 3532 O O . TYR A 1 452 ? 28.819 36.305 -25.916 1.00 86.88 452 TYR A O 1
ATOM 3540 N N . THR A 1 453 ? 30.683 36.887 -27.028 1.00 88.00 453 THR A N 1
ATOM 3541 C CA . THR A 1 453 ? 31.298 37.633 -25.923 1.00 88.00 453 THR A CA 1
ATOM 3542 C C . THR A 1 453 ? 31.536 39.076 -26.355 1.00 88.00 453 THR A C 1
ATOM 3544 O O . THR A 1 453 ? 32.065 39.295 -27.444 1.00 88.00 453 THR A O 1
ATOM 3547 N N . ILE A 1 454 ? 31.180 40.041 -25.505 1.00 86.06 454 ILE A N 1
ATOM 3548 C CA . ILE A 1 454 ? 31.597 41.449 -25.609 1.00 86.06 454 ILE A CA 1
ATOM 3549 C C . ILE A 1 454 ? 32.236 41.820 -24.271 1.00 86.06 454 ILE A C 1
ATOM 3551 O O . ILE A 1 454 ? 31.681 41.498 -23.226 1.00 86.06 454 ILE A O 1
ATOM 3555 N N . ASP A 1 455 ? 33.428 42.417 -24.309 1.00 82.50 455 ASP A N 1
ATOM 3556 C CA . ASP A 1 455 ? 34.176 42.936 -23.149 1.00 82.50 455 ASP A CA 1
ATOM 3557 C C . ASP A 1 455 ? 34.337 41.964 -21.955 1.00 82.50 455 ASP A C 1
ATOM 3559 O O . ASP A 1 455 ? 34.547 42.362 -20.813 1.00 82.50 455 ASP A O 1
ATOM 3563 N N . GLY A 1 456 ? 34.292 40.657 -22.239 1.00 85.75 456 GLY A N 1
ATOM 3564 C CA . GLY A 1 456 ? 34.402 39.560 -21.268 1.00 85.75 456 GLY A CA 1
ATOM 3565 C C . GLY A 1 456 ? 33.063 38.925 -20.874 1.00 85.75 456 GLY A C 1
ATOM 3566 O O . GLY A 1 456 ? 33.036 37.746 -20.515 1.00 85.75 456 GLY A O 1
ATOM 3567 N N . GLU A 1 457 ? 31.946 39.636 -21.024 1.00 80.56 457 GLU A N 1
ATOM 3568 C CA . GLU A 1 457 ? 30.605 39.135 -20.710 1.00 80.56 457 GLU A CA 1
ATOM 3569 C C . GLU A 1 457 ? 30.016 38.298 -21.856 1.00 80.56 457 GLU A C 1
ATOM 3571 O O . GLU A 1 457 ? 30.200 38.597 -23.039 1.00 80.56 457 GLU A O 1
ATOM 3576 N N . ARG A 1 458 ? 29.300 37.218 -21.510 1.00 88.75 458 ARG A N 1
ATOM 3577 C CA . ARG A 1 458 ? 28.641 36.324 -22.477 1.00 88.75 458 ARG A CA 1
ATOM 3578 C C . ARG A 1 458 ? 27.181 36.706 -22.688 1.00 88.75 458 ARG A C 1
ATOM 3580 O O . ARG A 1 458 ? 26.379 36.643 -21.762 1.00 88.75 458 ARG A O 1
ATOM 3587 N N . PHE A 1 459 ? 26.828 36.949 -23.943 1.00 89.25 459 PHE A N 1
ATOM 3588 C CA . PHE A 1 459 ? 25.472 37.245 -24.393 1.00 89.25 459 PHE A CA 1
ATOM 3589 C C . PHE A 1 459 ? 24.939 36.116 -25.285 1.00 89.25 459 PHE A C 1
ATOM 3591 O O . PHE A 1 459 ? 25.703 35.418 -25.957 1.00 89.25 459 PHE A O 1
ATOM 3598 N N . VAL A 1 460 ? 23.618 35.921 -25.288 1.00 91.88 460 VAL A N 1
ATOM 3599 C CA . VAL A 1 460 ? 22.942 34.920 -26.130 1.00 91.88 460 VAL A CA 1
ATOM 3600 C C . VAL A 1 460 ? 22.594 35.535 -27.485 1.00 91.88 460 VAL A C 1
ATOM 3602 O O . VAL A 1 460 ? 21.870 36.527 -27.551 1.00 91.88 460 VAL A O 1
ATOM 3605 N N . ASP A 1 461 ? 23.075 34.915 -28.561 1.00 93.00 461 ASP A N 1
ATOM 3606 C CA . ASP A 1 461 ? 22.701 35.240 -29.940 1.00 93.00 461 ASP A CA 1
ATOM 3607 C C . ASP A 1 461 ? 21.320 34.615 -30.203 1.00 93.00 461 ASP A C 1
ATOM 3609 O O . ASP A 1 461 ? 21.215 33.418 -30.483 1.00 93.00 461 ASP A O 1
ATOM 3613 N N . LYS A 1 462 ? 20.242 35.382 -29.986 1.00 93.25 462 LYS A N 1
ATOM 3614 C CA . LYS A 1 462 ? 18.867 34.856 -30.071 1.00 93.25 462 LYS A CA 1
ATOM 3615 C C . LYS A 1 462 ? 18.533 34.381 -31.480 1.00 93.25 462 LYS A C 1
ATOM 3617 O O . LYS A 1 462 ? 18.017 33.277 -31.631 1.00 93.25 462 LYS A O 1
ATOM 3622 N N . ASP A 1 463 ? 18.883 35.172 -32.487 1.00 93.31 463 ASP A N 1
ATOM 3623 C CA . ASP A 1 463 ? 18.544 34.888 -33.881 1.00 93.31 463 ASP A CA 1
ATOM 3624 C C . ASP A 1 463 ? 19.326 33.668 -34.388 1.00 93.31 463 ASP A C 1
ATOM 3626 O O . ASP A 1 463 ? 18.736 32.747 -34.955 1.00 93.31 463 ASP A O 1
ATOM 3630 N N . ALA A 1 464 ? 20.627 33.576 -34.076 1.00 92.69 464 ALA A N 1
ATOM 3631 C CA . ALA A 1 464 ? 21.410 32.382 -34.388 1.00 92.69 464 ALA A CA 1
ATOM 3632 C C . ALA A 1 464 ? 20.967 31.146 -33.579 1.00 92.69 464 ALA A C 1
ATOM 3634 O O . ALA A 1 464 ? 21.042 30.032 -34.092 1.00 92.69 464 ALA A O 1
ATOM 3635 N N . THR A 1 465 ? 20.483 31.311 -32.340 1.00 94.88 465 THR A N 1
ATOM 3636 C CA . THR A 1 465 ? 19.917 30.196 -31.554 1.00 94.88 465 THR A CA 1
ATOM 3637 C C . THR A 1 465 ? 18.643 29.662 -32.207 1.00 94.88 465 THR A C 1
ATOM 3639 O O . THR A 1 465 ? 18.546 28.459 -32.426 1.00 94.88 465 THR A O 1
ATOM 3642 N N . VAL A 1 466 ? 17.714 30.536 -32.612 1.00 96.06 466 VAL A N 1
ATOM 3643 C CA . VAL A 1 466 ? 16.494 30.141 -33.341 1.00 96.06 466 VAL A CA 1
ATOM 3644 C C . VAL A 1 466 ? 16.836 29.465 -34.674 1.00 96.06 466 VAL A C 1
ATOM 3646 O O . VAL A 1 466 ? 16.239 28.444 -35.014 1.00 96.06 466 VAL A O 1
ATOM 3649 N N . GLN A 1 467 ? 17.834 29.969 -35.409 1.00 96.00 467 GLN A N 1
ATOM 3650 C CA . GLN A 1 467 ? 18.302 29.339 -36.649 1.00 96.00 467 GLN A CA 1
ATOM 3651 C C . GLN A 1 467 ? 18.858 27.925 -36.406 1.00 96.00 467 GLN A C 1
ATOM 3653 O O . GLN A 1 467 ? 18.508 26.990 -37.127 1.00 96.00 467 GLN A O 1
ATOM 3658 N N . VAL A 1 468 ? 19.691 27.746 -35.376 1.00 96.50 468 VAL A N 1
ATOM 3659 C CA . VAL A 1 468 ? 20.263 26.441 -35.008 1.00 96.50 468 VAL A CA 1
ATOM 3660 C C . VAL A 1 468 ? 19.189 25.469 -34.500 1.00 96.50 468 VAL A C 1
ATOM 3662 O O . VAL A 1 468 ? 19.251 24.280 -34.813 1.00 96.50 468 VAL A O 1
ATOM 3665 N N . GLU A 1 469 ? 18.180 25.941 -33.765 1.00 95.94 469 GLU A N 1
ATOM 3666 C CA . GLU A 1 469 ? 17.047 25.110 -33.341 1.00 95.94 469 GLU A CA 1
ATOM 3667 C C . GLU A 1 469 ? 16.158 24.685 -34.520 1.00 95.94 469 GLU A C 1
ATOM 3669 O O . GLU A 1 469 ? 15.704 23.540 -34.548 1.00 95.94 469 GLU A O 1
ATOM 3674 N N . GLY A 1 470 ? 15.985 25.544 -35.532 1.00 97.12 470 GLY A N 1
ATOM 3675 C CA . GLY A 1 470 ? 15.329 25.193 -36.797 1.00 97.12 470 GLY A CA 1
ATOM 3676 C C . GLY A 1 470 ? 16.081 24.107 -37.575 1.00 97.12 470 GLY A C 1
ATOM 3677 O O . GLY A 1 470 ? 15.485 23.104 -37.965 1.00 97.12 470 GLY A O 1
ATOM 3678 N N . ILE A 1 471 ? 17.404 24.246 -37.713 1.00 97.06 471 ILE A N 1
ATOM 3679 C CA . ILE A 1 471 ? 18.280 23.221 -38.313 1.00 97.06 471 ILE A CA 1
ATOM 3680 C C . ILE A 1 471 ? 18.182 21.895 -37.538 1.00 97.06 471 ILE A C 1
ATOM 3682 O O . ILE A 1 471 ? 18.073 20.823 -38.129 1.00 97.06 471 ILE A O 1
ATOM 3686 N N . ALA A 1 472 ? 18.165 21.946 -36.206 1.00 96.62 472 ALA A N 1
ATOM 3687 C CA . ALA A 1 472 ? 18.017 20.756 -35.373 1.00 96.62 472 ALA A CA 1
ATOM 3688 C C . ALA A 1 472 ? 16.622 20.114 -35.464 1.00 96.62 472 ALA A C 1
ATOM 3690 O O . ALA A 1 472 ? 16.500 18.904 -35.280 1.00 96.62 472 ALA A O 1
ATOM 3691 N N . ALA A 1 473 ? 15.567 20.885 -35.742 1.00 96.81 473 ALA A N 1
ATOM 3692 C CA . ALA A 1 473 ? 14.249 20.336 -36.045 1.00 96.81 473 ALA A CA 1
ATOM 3693 C C . ALA A 1 473 ? 14.252 19.595 -37.393 1.00 96.81 473 ALA A C 1
ATOM 3695 O O . ALA A 1 473 ? 13.776 18.466 -37.451 1.00 96.81 473 ALA A O 1
ATOM 3696 N N . GLU A 1 474 ? 14.874 20.162 -38.430 1.00 96.75 474 GLU A N 1
ATOM 3697 C CA . GLU A 1 474 ? 15.030 19.495 -39.729 1.00 96.75 474 GLU A CA 1
ATOM 3698 C C . GLU A 1 474 ? 15.844 18.194 -39.624 1.00 96.75 474 GLU A C 1
ATOM 3700 O O . GLU A 1 474 ? 15.438 17.170 -40.169 1.00 96.75 474 GLU A O 1
ATOM 3705 N N . ILE A 1 475 ? 16.944 18.189 -38.862 1.00 97.25 475 ILE A N 1
ATOM 3706 C CA . ILE A 1 475 ? 17.739 16.975 -38.606 1.00 97.25 475 ILE A CA 1
ATOM 3707 C C . ILE A 1 475 ? 16.897 15.887 -37.913 1.00 97.25 475 ILE A C 1
ATOM 3709 O O . ILE A 1 475 ? 17.053 14.711 -38.238 1.00 97.25 475 ILE A O 1
ATOM 3713 N N . ARG A 1 476 ? 15.973 16.247 -37.004 1.00 96.62 476 ARG A N 1
ATOM 3714 C CA . ARG A 1 476 ? 15.027 15.278 -36.412 1.00 96.62 476 ARG A CA 1
ATOM 3715 C C . ARG A 1 476 ? 14.042 14.736 -37.446 1.00 96.62 476 ARG A C 1
ATOM 3717 O O . ARG A 1 476 ? 13.836 13.534 -37.481 1.00 96.62 476 ARG A O 1
ATOM 3724 N N . THR A 1 477 ? 13.488 15.580 -38.317 1.00 96.44 477 THR A N 1
ATOM 3725 C CA . THR A 1 477 ? 12.595 15.124 -39.397 1.00 96.44 477 THR A CA 1
ATOM 3726 C C . THR A 1 477 ? 13.311 14.168 -40.354 1.00 96.44 477 THR A C 1
ATOM 3728 O O . THR A 1 477 ? 12.771 13.116 -40.687 1.00 96.44 477 THR A O 1
ATOM 3731 N N . LEU A 1 478 ? 14.557 14.478 -40.729 1.00 96.88 478 LEU A N 1
ATOM 3732 C CA . LEU A 1 478 ? 15.396 13.577 -41.522 1.00 96.88 478 LEU A CA 1
ATOM 3733 C C . LEU A 1 478 ? 15.667 12.258 -40.790 1.00 96.88 478 LEU A C 1
ATOM 3735 O O . LEU A 1 478 ? 15.627 11.212 -41.427 1.00 96.88 478 LEU A O 1
ATOM 3739 N N . TRP A 1 479 ? 15.906 12.282 -39.475 1.00 97.12 479 TRP A N 1
ATOM 3740 C CA . TRP A 1 479 ? 16.048 11.072 -38.661 1.00 97.12 479 TRP A CA 1
ATOM 3741 C C . TRP A 1 479 ? 14.768 10.223 -38.641 1.00 97.12 479 TRP A C 1
ATOM 3743 O O . TRP A 1 479 ? 14.843 9.028 -38.922 1.00 97.12 479 TRP A O 1
ATOM 3753 N N . ASP A 1 480 ? 13.611 10.830 -38.362 1.00 95.12 480 ASP A N 1
ATOM 3754 C CA . ASP A 1 480 ? 12.318 10.140 -38.248 1.00 95.12 480 ASP A CA 1
ATOM 3755 C C . ASP A 1 480 ? 11.912 9.462 -39.574 1.00 95.12 480 ASP A C 1
ATOM 3757 O O . ASP A 1 480 ? 11.402 8.339 -39.572 1.00 95.12 480 ASP A O 1
ATOM 3761 N N . GLU A 1 481 ? 12.198 10.092 -40.721 1.00 93.69 481 GLU A N 1
ATOM 3762 C CA . GLU A 1 481 ? 12.050 9.463 -42.041 1.00 93.69 481 GLU A CA 1
ATOM 3763 C C . GLU A 1 481 ? 13.111 8.382 -42.301 1.00 93.69 481 GLU A C 1
ATOM 3765 O O . GLU A 1 481 ? 12.805 7.299 -42.808 1.00 93.69 481 GLU A O 1
ATOM 3770 N N . TRP A 1 482 ? 14.380 8.672 -41.997 1.00 96.94 482 TRP A N 1
ATOM 3771 C CA . TRP A 1 482 ? 15.514 7.818 -42.345 1.00 96.94 482 TRP A CA 1
ATOM 3772 C C . TRP A 1 482 ? 15.525 6.511 -41.559 1.00 96.94 482 TRP A C 1
ATOM 3774 O O . TRP A 1 482 ? 15.780 5.457 -42.149 1.00 96.94 482 TRP A O 1
ATOM 3784 N N . ILE A 1 483 ? 15.245 6.545 -40.253 1.00 96.25 483 ILE A N 1
ATOM 3785 C CA . ILE A 1 483 ? 15.430 5.402 -39.349 1.00 96.25 483 ILE A CA 1
ATOM 3786 C C . ILE A 1 483 ? 14.669 4.168 -39.847 1.00 96.25 483 ILE A C 1
ATOM 3788 O O . ILE A 1 483 ? 15.255 3.088 -39.957 1.00 96.25 483 ILE A O 1
ATOM 3792 N N . TRP A 1 484 ? 13.437 4.370 -40.323 1.00 94.88 484 TRP A N 1
ATOM 3793 C CA . TRP A 1 484 ? 12.556 3.330 -40.854 1.00 94.88 484 TRP A CA 1
ATOM 3794 C C . TRP A 1 484 ? 12.624 3.113 -42.374 1.00 94.88 484 TRP A C 1
ATOM 3796 O O . TRP A 1 484 ? 11.941 2.221 -42.886 1.00 94.88 484 TRP A O 1
ATOM 3806 N N . LYS A 1 485 ? 13.426 3.889 -43.115 1.00 94.81 485 LYS A N 1
ATOM 3807 C CA . LYS A 1 485 ? 13.498 3.847 -44.590 1.00 94.81 485 LYS A CA 1
ATOM 3808 C C . LYS A 1 485 ? 14.105 2.558 -45.153 1.00 94.81 485 LYS A C 1
ATOM 3810 O O . LYS A 1 485 ? 13.702 2.119 -46.225 1.00 94.81 485 LYS A O 1
ATOM 3815 N N . CYS A 1 486 ? 15.071 1.968 -44.451 1.00 95.81 486 CYS A N 1
ATOM 3816 C CA . CYS A 1 486 ? 15.708 0.705 -44.832 1.00 95.81 486 CYS A CA 1
ATOM 3817 C C . CYS A 1 486 ? 14.965 -0.478 -44.194 1.00 95.81 486 CYS A C 1
ATOM 3819 O O . CYS A 1 486 ? 14.740 -0.477 -42.986 1.00 95.81 486 CYS A O 1
ATOM 3821 N N . GLU A 1 487 ? 14.599 -1.485 -44.991 1.00 95.31 487 GLU A N 1
ATOM 3822 C CA . GLU A 1 487 ? 13.817 -2.641 -44.530 1.00 95.31 487 GLU A CA 1
ATOM 3823 C C . GLU A 1 487 ? 14.579 -3.508 -43.516 1.00 95.31 487 GLU A C 1
ATOM 3825 O O . GLU A 1 487 ? 14.038 -3.806 -42.454 1.00 95.31 487 GLU A O 1
ATOM 3830 N N . THR A 1 488 ? 15.850 -3.828 -43.780 1.00 95.75 488 THR A N 1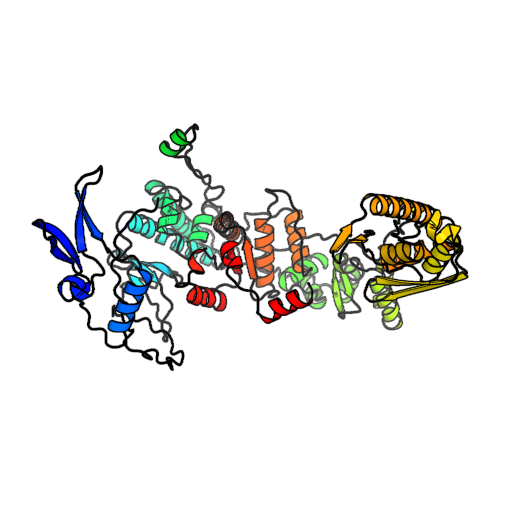
ATOM 3831 C CA . THR A 1 488 ? 16.694 -4.615 -42.863 1.00 95.75 488 THR A CA 1
ATOM 3832 C C . THR A 1 488 ? 16.855 -3.911 -41.515 1.00 95.75 488 THR A C 1
ATOM 3834 O O . THR A 1 488 ? 16.528 -4.480 -40.480 1.00 95.75 488 THR A O 1
ATOM 3837 N N . ARG A 1 489 ? 17.223 -2.620 -41.524 1.00 95.88 489 ARG A N 1
ATOM 3838 C CA . ARG A 1 489 ? 17.333 -1.807 -40.300 1.00 95.88 489 ARG A CA 1
ATOM 3839 C C . ARG A 1 489 ? 15.998 -1.697 -39.555 1.00 95.88 489 ARG A C 1
ATOM 3841 O O . ARG A 1 489 ? 15.983 -1.679 -38.328 1.00 95.88 489 ARG A O 1
ATOM 3848 N N . ARG A 1 490 ? 14.873 -1.620 -40.275 1.00 96.12 490 ARG A N 1
ATOM 3849 C CA . ARG A 1 490 ? 13.531 -1.600 -39.675 1.00 96.12 490 ARG A CA 1
ATOM 3850 C C . ARG A 1 490 ? 13.243 -2.898 -38.918 1.00 96.12 490 ARG A C 1
ATOM 3852 O O . ARG A 1 490 ? 12.738 -2.822 -37.803 1.00 96.12 490 ARG A O 1
ATOM 3859 N N . GLN A 1 491 ? 13.579 -4.049 -39.500 1.00 95.56 491 GLN A N 1
ATOM 3860 C CA . GLN A 1 491 ? 13.430 -5.363 -38.866 1.00 95.56 491 GLN A CA 1
ATOM 3861 C C . GLN A 1 491 ? 14.345 -5.478 -37.634 1.00 95.56 491 GLN A C 1
ATOM 3863 O O . GLN A 1 491 ? 13.845 -5.670 -36.530 1.00 95.56 491 GLN A O 1
ATOM 3868 N N . GLU A 1 492 ? 15.647 -5.215 -37.785 1.00 95.94 492 GLU A N 1
ATOM 3869 C CA . GLU A 1 492 ? 16.637 -5.256 -36.694 1.00 95.94 492 GLU A CA 1
ATOM 3870 C C . GLU A 1 492 ? 16.255 -4.362 -35.500 1.00 95.94 492 GLU A C 1
ATOM 3872 O O . GLU A 1 492 ? 16.351 -4.777 -34.345 1.00 95.94 492 GLU A O 1
ATOM 3877 N N . LEU A 1 493 ? 15.796 -3.129 -35.754 1.00 96.50 493 LEU A N 1
ATOM 3878 C CA . LEU A 1 493 ? 15.376 -2.206 -34.695 1.00 96.50 493 LEU A CA 1
ATOM 3879 C C . LEU A 1 493 ? 14.025 -2.589 -34.076 1.00 96.50 493 LEU A C 1
ATOM 3881 O O . LEU A 1 493 ? 13.846 -2.379 -32.876 1.00 96.50 493 LEU A O 1
ATOM 3885 N N . GLN A 1 494 ? 13.092 -3.162 -34.847 1.00 96.19 494 GLN A N 1
ATOM 3886 C CA . GLN A 1 494 ? 11.837 -3.704 -34.315 1.00 96.19 494 GLN A CA 1
ATOM 3887 C C . GLN A 1 494 ? 12.110 -4.891 -33.384 1.00 96.19 494 GLN A C 1
ATOM 3889 O O . GLN A 1 494 ? 11.585 -4.918 -32.270 1.00 96.19 494 GLN A O 1
ATOM 3894 N N . GLU A 1 495 ? 12.956 -5.836 -33.794 1.00 95.62 495 GLU A N 1
ATOM 3895 C CA . GLU A 1 495 ? 13.370 -6.982 -32.976 1.00 95.62 495 GLU A CA 1
ATOM 3896 C C . GLU A 1 495 ? 14.094 -6.517 -31.705 1.00 95.62 495 GLU A C 1
ATOM 3898 O O . GLU A 1 495 ? 13.686 -6.864 -30.596 1.00 95.62 495 GLU A O 1
ATOM 3903 N N . LEU A 1 496 ? 15.100 -5.644 -31.836 1.00 95.56 496 LEU A N 1
ATOM 3904 C CA . LEU A 1 496 ? 15.868 -5.106 -30.707 1.00 95.56 496 LEU A CA 1
ATOM 3905 C C . LEU A 1 496 ? 14.994 -4.335 -29.703 1.00 95.56 496 LEU A C 1
ATOM 3907 O O . LEU A 1 496 ? 15.210 -4.439 -28.492 1.00 95.56 496 LEU A O 1
ATOM 3911 N N . TYR A 1 497 ? 13.999 -3.582 -30.180 1.00 95.81 497 TYR A N 1
ATOM 3912 C CA . TYR A 1 497 ? 13.044 -2.882 -29.321 1.00 95.81 497 TYR A CA 1
ATOM 3913 C C . TYR A 1 497 ? 12.096 -3.855 -28.608 1.00 95.81 497 TYR A C 1
ATOM 3915 O O . TYR A 1 497 ? 11.894 -3.753 -27.394 1.00 95.81 497 TYR A O 1
ATOM 3923 N N . ASN A 1 498 ? 11.544 -4.831 -29.336 1.00 95.19 498 ASN A N 1
ATOM 3924 C CA . ASN A 1 498 ? 10.674 -5.849 -28.751 1.00 95.19 498 ASN A CA 1
ATOM 3925 C C . ASN A 1 498 ? 11.426 -6.763 -27.774 1.00 95.19 498 ASN A C 1
ATOM 3927 O O . ASN A 1 498 ? 10.826 -7.286 -26.837 1.00 95.19 498 ASN A O 1
ATOM 3931 N N . GLU A 1 499 ? 12.734 -6.939 -27.939 1.00 93.06 499 GLU A N 1
ATOM 3932 C CA . GLU A 1 499 ? 13.557 -7.682 -26.992 1.00 93.06 499 GLU A CA 1
ATOM 3933 C C . GLU A 1 499 ? 13.911 -6.859 -25.750 1.00 93.06 499 GLU A C 1
ATOM 3935 O O . GLU A 1 499 ? 13.728 -7.327 -24.627 1.00 93.06 499 GLU A O 1
ATOM 3940 N N . ARG A 1 500 ? 14.338 -5.601 -25.902 1.00 92.50 500 ARG A N 1
ATOM 3941 C CA . ARG A 1 500 ? 14.735 -4.776 -24.747 1.00 92.50 500 ARG A CA 1
ATOM 3942 C C . ARG A 1 500 ? 13.568 -4.235 -23.925 1.00 92.50 500 ARG A C 1
ATOM 3944 O O . ARG A 1 500 ? 13.707 -4.122 -22.709 1.00 92.50 500 ARG A O 1
ATOM 3951 N N . PHE A 1 501 ? 12.444 -3.892 -24.554 1.00 93.88 501 PHE A N 1
ATOM 3952 C CA . PHE A 1 501 ? 11.364 -3.138 -23.901 1.00 93.88 501 PHE A CA 1
ATOM 3953 C C . PHE A 1 501 ? 10.035 -3.890 -23.852 1.00 93.88 501 PHE A C 1
ATOM 3955 O O . PHE A 1 501 ? 9.366 -3.867 -22.816 1.00 93.88 501 PHE A O 1
ATOM 3962 N N . ASN A 1 502 ? 9.668 -4.621 -24.910 1.00 94.62 502 ASN A N 1
ATOM 3963 C CA . ASN A 1 502 ? 8.425 -5.401 -24.944 1.00 94.62 502 ASN A CA 1
ATOM 3964 C C . ASN A 1 502 ? 8.572 -6.759 -24.220 1.00 94.62 502 ASN A C 1
ATOM 3966 O O . ASN A 1 502 ? 8.407 -7.832 -24.796 1.00 94.62 502 ASN A O 1
ATOM 3970 N N . ARG A 1 503 ? 8.933 -6.695 -22.932 1.00 95.69 503 ARG A N 1
ATOM 3971 C CA . ARG A 1 503 ? 9.123 -7.852 -22.035 1.00 95.69 503 ARG A CA 1
ATOM 3972 C C . ARG A 1 503 ? 7.976 -8.035 -21.034 1.00 95.69 503 ARG A C 1
ATOM 3974 O O . ARG A 1 503 ? 7.857 -9.095 -20.426 1.00 95.69 503 ARG A O 1
ATOM 3981 N N . PHE A 1 504 ? 7.180 -6.986 -20.804 1.00 94.44 504 PHE A N 1
ATOM 3982 C CA . PHE A 1 504 ? 6.382 -6.830 -19.585 1.00 94.44 504 PHE A CA 1
ATOM 3983 C C . PHE A 1 504 ? 4.884 -7.094 -19.772 1.00 94.44 504 PHE A C 1
ATOM 3985 O O . PHE A 1 504 ? 4.180 -6.330 -20.429 1.00 94.44 504 PHE A O 1
ATOM 3992 N N . VAL A 1 505 ? 4.372 -8.115 -19.085 1.00 95.31 505 VAL A N 1
ATOM 3993 C CA . VAL A 1 505 ? 2.936 -8.424 -19.009 1.00 95.31 505 VAL A CA 1
ATOM 3994 C C . VAL A 1 505 ? 2.332 -7.815 -17.744 1.00 95.31 505 VAL A C 1
ATOM 3996 O O . VAL A 1 505 ? 2.854 -7.972 -16.638 1.00 95.31 505 VAL A O 1
ATOM 3999 N N . LYS A 1 506 ? 1.203 -7.117 -17.886 1.00 91.00 506 LYS A N 1
ATOM 4000 C CA . LYS A 1 506 ? 0.491 -6.497 -16.760 1.00 91.00 506 LYS A CA 1
ATOM 4001 C C . LYS A 1 506 ? -0.232 -7.569 -15.918 1.00 91.00 506 LYS A C 1
ATOM 4003 O O . LYS A 1 506 ? -1.054 -8.289 -16.481 1.00 91.00 506 LYS A O 1
ATOM 4008 N N . PRO A 1 507 ? -0.010 -7.653 -14.591 1.00 87.12 507 PRO A N 1
ATOM 4009 C CA . PRO A 1 507 ? -0.730 -8.598 -13.734 1.00 87.12 507 PRO A CA 1
ATOM 4010 C C . PRO A 1 507 ? -2.230 -8.289 -13.658 1.00 87.12 507 PRO A C 1
ATOM 4012 O O . PRO A 1 507 ? -2.636 -7.121 -13.661 1.00 87.12 507 PRO A O 1
ATOM 4015 N N . SER A 1 508 ? -3.039 -9.342 -13.528 1.00 88.56 508 SER A N 1
ATOM 4016 C CA . SER A 1 508 ? -4.500 -9.271 -13.422 1.00 88.56 508 SER A CA 1
ATOM 4017 C C . SER A 1 508 ? -4.990 -9.993 -12.166 1.00 88.56 508 SER A C 1
ATOM 4019 O O . SER A 1 508 ? -5.381 -11.153 -12.210 1.00 88.56 508 SER A O 1
ATOM 4021 N N . TYR A 1 509 ? -4.913 -9.293 -11.033 1.00 88.19 509 TYR A N 1
ATOM 4022 C CA . TYR A 1 509 ? -5.230 -9.848 -9.718 1.00 88.19 509 TYR A CA 1
ATOM 4023 C C . TYR A 1 509 ? -6.730 -9.941 -9.444 1.00 88.19 509 TYR A C 1
ATOM 4025 O O . TYR A 1 509 ? -7.455 -8.944 -9.559 1.00 88.19 509 TYR A O 1
ATOM 4033 N N . ASP A 1 510 ? -7.165 -11.086 -8.923 1.00 88.69 510 ASP A N 1
ATOM 4034 C CA . ASP A 1 510 ? -8.477 -11.229 -8.296 1.00 88.69 510 ASP A CA 1
ATOM 4035 C C . ASP A 1 510 ? -8.347 -11.428 -6.782 1.00 88.69 510 ASP A C 1
ATOM 4037 O O . ASP A 1 510 ? -7.716 -12.371 -6.309 1.00 88.69 510 ASP A O 1
ATOM 4041 N N . GLY A 1 511 ? -8.933 -10.514 -6.009 1.00 88.75 511 GLY A N 1
ATOM 4042 C CA . GLY A 1 511 ? -8.982 -10.615 -4.552 1.00 88.75 511 GLY A CA 1
ATOM 4043 C C . GLY A 1 511 ? -10.273 -11.225 -4.009 1.00 88.75 511 GLY A C 1
ATOM 4044 O O . GLY A 1 511 ? -10.423 -11.282 -2.794 1.00 88.75 511 GLY A O 1
ATOM 4045 N N . SER A 1 512 ? -11.232 -11.640 -4.849 1.00 89.19 512 SER A N 1
ATOM 4046 C CA . SER A 1 512 ? -12.575 -12.023 -4.376 1.00 89.19 512 SER A CA 1
ATOM 4047 C C . SER A 1 512 ? -12.623 -13.247 -3.454 1.00 89.19 512 SER A C 1
ATOM 4049 O O . SER A 1 512 ? -13.631 -13.430 -2.781 1.00 89.19 512 SER A O 1
ATOM 4051 N N . MET A 1 513 ? -11.558 -14.052 -3.420 1.00 86.44 513 MET A N 1
ATOM 4052 C CA . MET A 1 513 ? -11.395 -15.216 -2.537 1.00 86.44 513 MET A CA 1
ATOM 4053 C C . MET A 1 513 ? -10.532 -14.926 -1.289 1.00 86.44 513 MET A C 1
ATOM 4055 O O . MET A 1 513 ? -10.154 -15.853 -0.579 1.00 86.44 513 MET A O 1
ATOM 4059 N N . LEU A 1 514 ? -10.180 -13.662 -1.011 1.00 87.75 514 LEU A N 1
ATOM 4060 C CA . LEU A 1 514 ? -9.503 -13.304 0.240 1.00 87.75 514 LEU A CA 1
ATOM 4061 C C . LEU A 1 514 ? -10.475 -13.369 1.423 1.00 87.75 514 LEU A C 1
ATOM 4063 O O . LEU A 1 514 ? -11.359 -12.521 1.559 1.00 87.75 514 LEU A O 1
ATOM 4067 N N . GLU A 1 515 ? -10.243 -14.318 2.326 1.00 85.50 515 GLU A N 1
ATOM 4068 C CA . GLU A 1 515 ? -10.778 -14.252 3.685 1.00 85.50 515 GLU A CA 1
ATOM 4069 C C . GLU A 1 515 ? -10.032 -13.164 4.469 1.00 85.50 515 GLU A C 1
ATOM 4071 O O . GLU A 1 515 ? -8.799 -13.110 4.426 1.00 85.50 515 GLU A O 1
ATOM 4076 N N . LEU A 1 516 ? -10.782 -12.315 5.180 1.00 89.12 516 LEU A N 1
ATOM 4077 C CA . LEU A 1 516 ? -10.279 -11.179 5.962 1.00 89.12 516 LEU A CA 1
ATOM 4078 C C . LEU A 1 516 ? -10.719 -11.315 7.433 1.00 89.12 516 LEU A C 1
ATOM 4080 O O . LEU A 1 516 ? -11.810 -10.856 7.785 1.00 89.12 516 LEU A O 1
ATOM 4084 N N . PRO A 1 517 ? -9.906 -11.962 8.288 1.00 86.38 517 PRO A N 1
ATOM 4085 C CA . PRO A 1 517 ? -10.160 -12.100 9.724 1.00 86.38 517 PRO A CA 1
ATOM 4086 C C . PRO A 1 517 ? -10.288 -10.757 10.452 1.00 86.38 517 PRO A C 1
ATOM 4088 O O . PRO A 1 517 ? -9.863 -9.728 9.935 1.00 86.38 517 PRO A O 1
ATOM 4091 N N . ASP A 1 518 ? -10.877 -10.776 11.654 1.00 87.25 518 ASP A N 1
ATOM 4092 C CA . ASP A 1 518 ? -11.095 -9.619 12.551 1.00 87.25 518 ASP A CA 1
ATOM 4093 C C . ASP A 1 518 ? -11.866 -8.415 11.952 1.00 87.25 518 ASP A C 1
ATOM 4095 O O . ASP A 1 518 ? -12.128 -7.433 12.656 1.00 87.25 518 ASP A O 1
ATOM 4099 N N . MET A 1 519 ? -12.261 -8.488 10.676 1.00 91.94 519 MET A N 1
ATOM 4100 C CA . MET A 1 519 ? -13.051 -7.485 9.973 1.00 91.94 519 MET A CA 1
ATOM 4101 C C . MET A 1 519 ? -14.518 -7.543 10.415 1.00 91.94 519 MET A C 1
ATOM 4103 O O . MET A 1 519 ? -15.106 -8.616 10.542 1.00 91.94 519 MET A O 1
ATOM 4107 N N . ASN A 1 520 ? -15.130 -6.374 10.587 1.00 91.25 520 ASN A N 1
ATOM 4108 C CA . ASN A 1 520 ? -16.536 -6.217 10.933 1.00 91.25 520 ASN A CA 1
ATOM 4109 C C . ASN A 1 520 ? -17.444 -6.912 9.903 1.00 91.25 520 ASN A C 1
ATOM 4111 O O . ASN A 1 520 ? -17.574 -6.459 8.763 1.00 91.25 520 ASN A O 1
ATOM 4115 N N . MET A 1 521 ? -18.126 -7.977 10.332 1.00 88.69 521 MET A N 1
ATOM 4116 C CA . MET A 1 521 ? -18.930 -8.842 9.460 1.00 88.69 521 MET A CA 1
ATOM 4117 C C . MET A 1 521 ? -20.134 -8.138 8.817 1.00 88.69 521 MET A C 1
ATOM 4119 O O . MET A 1 521 ? -20.643 -8.597 7.790 1.00 88.69 521 MET A O 1
ATOM 4123 N N . SER A 1 522 ? -20.585 -7.004 9.370 1.00 89.12 522 SER A N 1
ATOM 4124 C CA . SER A 1 522 ? -21.656 -6.204 8.763 1.00 89.12 522 SER A CA 1
ATOM 4125 C C . SER A 1 522 ? -21.190 -5.413 7.531 1.00 89.12 522 SER A C 1
ATOM 4127 O O . SER A 1 522 ? -22.014 -4.784 6.866 1.00 89.12 522 SER A O 1
ATOM 4129 N N . ILE A 1 523 ? -19.886 -5.398 7.228 1.00 92.06 523 ILE A N 1
ATOM 4130 C CA . ILE A 1 523 ? -19.284 -4.616 6.144 1.00 92.06 523 ILE A CA 1
ATOM 4131 C C . ILE A 1 523 ? -18.715 -5.557 5.082 1.00 92.06 523 ILE A C 1
ATOM 4133 O O . ILE A 1 523 ? -17.832 -6.367 5.344 1.00 92.06 523 ILE A O 1
ATOM 4137 N N . LYS A 1 524 ? -19.185 -5.414 3.838 1.00 92.44 524 LYS A N 1
ATOM 4138 C CA . LYS A 1 524 ? -18.669 -6.169 2.687 1.00 92.44 524 LYS A CA 1
ATOM 4139 C C . LYS A 1 524 ? -17.857 -5.259 1.773 1.00 92.44 524 LYS A C 1
ATOM 4141 O O . LYS A 1 524 ? -18.383 -4.289 1.223 1.00 92.44 524 LYS A O 1
ATOM 4146 N N . LEU A 1 525 ? -16.573 -5.573 1.605 1.00 94.88 525 LEU A N 1
ATOM 4147 C CA . LEU A 1 525 ? -15.699 -4.866 0.670 1.00 94.88 525 LEU A CA 1
ATOM 4148 C C . LEU A 1 525 ? -16.089 -5.177 -0.781 1.00 94.88 525 LEU A C 1
ATOM 4150 O O . LEU A 1 525 ? -16.464 -6.297 -1.124 1.00 94.88 525 LEU A O 1
ATOM 4154 N N . ARG A 1 526 ? -15.992 -4.173 -1.656 1.00 94.69 526 ARG A N 1
ATOM 4155 C CA . ARG A 1 526 ? -16.257 -4.333 -3.095 1.00 94.69 526 ARG A CA 1
ATOM 4156 C C . ARG A 1 526 ? -15.084 -5.047 -3.772 1.00 94.69 526 ARG A C 1
ATOM 4158 O O . ARG A 1 526 ? -13.943 -4.887 -3.343 1.00 94.69 526 ARG A O 1
ATOM 4165 N N . LYS A 1 527 ? -15.335 -5.755 -4.882 1.00 94.31 527 LYS A N 1
ATOM 4166 C CA . LYS A 1 527 ? -14.311 -6.544 -5.599 1.00 94.31 527 LYS A CA 1
ATOM 4167 C C . LYS A 1 527 ? -13.018 -5.768 -5.888 1.00 94.31 527 LYS A C 1
ATOM 4169 O O . LYS A 1 527 ? -11.937 -6.296 -5.662 1.00 94.31 527 LYS A O 1
ATOM 4174 N N . HIS A 1 528 ? -13.105 -4.503 -6.311 1.00 94.06 528 HIS A N 1
ATOM 4175 C CA . HIS A 1 528 ? -11.908 -3.691 -6.575 1.00 94.06 528 HIS A CA 1
ATOM 4176 C C . HIS A 1 528 ? -11.088 -3.398 -5.310 1.00 94.06 528 HIS A C 1
ATOM 4178 O O . HIS A 1 528 ? -9.867 -3.316 -5.390 1.00 94.06 528 HIS A O 1
ATOM 4184 N N . GLN A 1 529 ? -11.733 -3.281 -4.145 1.00 95.69 529 GLN A N 1
ATOM 4185 C CA . GLN A 1 529 ? -11.050 -3.080 -2.866 1.00 95.69 529 GLN A CA 1
ATOM 4186 C C . GLN A 1 529 ? -10.269 -4.342 -2.481 1.00 95.69 529 GLN A C 1
ATOM 4188 O O . GLN A 1 529 ? -9.093 -4.245 -2.142 1.00 95.69 529 GLN A O 1
ATOM 4193 N N . LEU A 1 530 ? -10.888 -5.518 -2.634 1.00 95.31 530 LEU A N 1
ATOM 4194 C CA . LEU A 1 530 ? -10.245 -6.817 -2.415 1.00 95.31 530 LEU A CA 1
ATOM 4195 C C . LEU A 1 530 ? -9.073 -7.051 -3.386 1.00 95.31 530 LEU A C 1
ATOM 4197 O O . LEU A 1 530 ? -7.992 -7.435 -2.953 1.00 95.31 530 LEU A O 1
ATOM 4201 N N . THR A 1 531 ? -9.235 -6.749 -4.679 1.00 93.75 531 THR A N 1
ATOM 4202 C CA . THR A 1 531 ? -8.139 -6.801 -5.668 1.00 93.75 531 THR A CA 1
ATOM 4203 C C . THR A 1 531 ? -6.989 -5.847 -5.313 1.00 93.75 531 THR A C 1
ATOM 4205 O O . THR A 1 531 ? -5.824 -6.216 -5.463 1.00 93.75 531 THR A O 1
ATOM 4208 N N . CYS A 1 532 ? -7.271 -4.640 -4.805 1.00 94.88 532 CYS A N 1
ATOM 4209 C CA . CYS A 1 532 ? -6.224 -3.731 -4.327 1.00 94.88 532 CYS A CA 1
ATOM 4210 C C . CYS A 1 532 ? -5.483 -4.282 -3.100 1.00 94.88 532 CYS A C 1
ATOM 4212 O O . CYS A 1 532 ? -4.258 -4.201 -3.070 1.00 94.88 532 CYS A O 1
ATOM 4214 N N . VAL A 1 533 ? -6.197 -4.871 -2.134 1.00 94.88 533 VAL A N 1
ATOM 4215 C CA . VAL A 1 533 ? -5.593 -5.548 -0.972 1.00 94.88 533 VAL A CA 1
ATOM 4216 C C . VAL A 1 533 ? -4.712 -6.707 -1.438 1.00 94.88 533 VAL A C 1
ATOM 4218 O O . VAL A 1 533 ? -3.523 -6.705 -1.136 1.00 94.88 533 VAL A O 1
ATOM 4221 N N . ARG A 1 534 ? -5.235 -7.637 -2.254 1.00 92.62 534 ARG A N 1
ATOM 4222 C CA . ARG A 1 534 ? -4.473 -8.775 -2.805 1.00 92.62 534 ARG A CA 1
ATOM 4223 C C . ARG A 1 534 ? -3.162 -8.317 -3.442 1.00 92.62 534 ARG A C 1
ATOM 4225 O O . ARG A 1 534 ? -2.094 -8.826 -3.110 1.00 92.62 534 ARG A O 1
ATOM 4232 N N . ARG A 1 535 ? -3.237 -7.288 -4.289 1.00 92.06 535 ARG A N 1
ATOM 4233 C CA . ARG A 1 535 ? -2.070 -6.690 -4.945 1.00 92.06 535 ARG A CA 1
ATOM 4234 C C . ARG A 1 535 ? -1.074 -6.068 -3.954 1.00 92.06 535 ARG A C 1
ATOM 4236 O O . ARG A 1 535 ? 0.124 -6.155 -4.197 1.00 92.06 535 ARG A O 1
ATOM 4243 N N . ALA A 1 536 ? -1.531 -5.456 -2.862 1.00 92.81 536 ALA A N 1
ATOM 4244 C CA . ALA A 1 536 ? -0.667 -4.867 -1.832 1.00 92.81 536 ALA A CA 1
ATOM 4245 C C . ALA A 1 536 ? -0.035 -5.896 -0.872 1.00 92.81 536 ALA A C 1
ATOM 4247 O O . ALA A 1 536 ? 0.960 -5.592 -0.213 1.00 92.81 536 ALA A O 1
ATOM 4248 N N . LEU A 1 537 ? -0.586 -7.110 -0.786 1.00 91.19 537 LEU A N 1
ATOM 4249 C CA . LEU A 1 537 ? 0.032 -8.217 -0.051 1.00 91.19 537 LEU A CA 1
ATOM 4250 C C . LEU A 1 537 ? 1.149 -8.903 -0.860 1.00 91.19 537 LEU A C 1
ATOM 4252 O O . LEU A 1 537 ? 2.077 -9.454 -0.272 1.00 91.19 537 LEU A O 1
ATOM 4256 N N . GLU A 1 538 ? 1.097 -8.843 -2.194 1.00 86.31 538 GLU A N 1
ATOM 4257 C CA . GLU A 1 538 ? 2.156 -9.354 -3.077 1.00 86.31 538 GLU A CA 1
ATOM 4258 C C . GLU A 1 538 ? 3.228 -8.322 -3.445 1.00 86.31 538 GLU A C 1
ATOM 4260 O O . GLU A 1 538 ? 4.418 -8.635 -3.445 1.00 86.31 538 GLU A O 1
ATOM 4265 N N . GLN A 1 539 ? 2.826 -7.105 -3.823 1.00 85.31 539 GLN A N 1
ATOM 4266 C CA . GLN A 1 539 ? 3.737 -6.121 -4.411 1.00 85.31 539 GLN A CA 1
ATOM 4267 C C . GLN A 1 539 ? 4.350 -5.211 -3.335 1.00 85.31 539 GLN A C 1
ATOM 4269 O O . GLN A 1 539 ? 3.632 -4.737 -2.454 1.00 85.31 539 GLN A O 1
ATOM 4274 N N . PRO A 1 540 ? 5.656 -4.880 -3.417 1.00 84.00 540 PRO A N 1
ATOM 4275 C CA . PRO A 1 540 ? 6.308 -4.003 -2.440 1.00 84.00 540 PRO A CA 1
ATOM 4276 C C . PRO A 1 540 ? 5.783 -2.558 -2.479 1.00 84.00 540 PRO A C 1
ATOM 4278 O O . PRO A 1 540 ? 5.916 -1.837 -1.492 1.00 84.00 540 PRO A O 1
ATOM 4281 N N . THR A 1 541 ? 5.171 -2.154 -3.599 1.00 89.25 541 THR A N 1
ATOM 4282 C CA . THR A 1 541 ? 4.639 -0.810 -3.851 1.00 89.25 541 THR A CA 1
ATOM 4283 C C . THR A 1 541 ? 3.311 -0.910 -4.601 1.00 89.25 541 THR A C 1
ATOM 4285 O O . THR A 1 541 ? 3.215 -1.626 -5.598 1.00 89.25 541 THR A O 1
ATOM 4288 N N . LEU A 1 542 ? 2.300 -0.142 -4.179 1.00 90.56 542 LEU A N 1
ATOM 4289 C CA . LEU A 1 542 ? 1.015 -0.011 -4.870 1.00 90.56 542 LEU A CA 1
ATOM 4290 C C . LEU A 1 542 ? 0.647 1.465 -5.069 1.00 90.56 542 LEU A C 1
ATOM 4292 O O . LEU A 1 542 ? 0.566 2.223 -4.106 1.00 90.56 542 LEU A O 1
ATOM 4296 N N . LEU A 1 543 ? 0.322 1.841 -6.309 1.00 92.25 543 LEU A N 1
ATOM 4297 C CA . LEU A 1 543 ? -0.432 3.059 -6.611 1.00 92.25 543 LEU A CA 1
ATOM 4298 C C . LEU A 1 543 ? -1.924 2.710 -6.741 1.00 92.25 543 LEU A C 1
ATOM 4300 O O . LEU A 1 543 ? -2.313 1.968 -7.644 1.00 92.25 543 LEU A O 1
ATOM 4304 N N . ALA A 1 544 ? -2.746 3.246 -5.837 1.00 90.19 544 ALA A N 1
ATOM 4305 C CA . ALA A 1 544 ? -4.196 3.041 -5.799 1.00 90.19 544 ALA A CA 1
ATOM 4306 C C . ALA A 1 544 ? -4.949 4.255 -6.378 1.00 90.19 544 ALA A C 1
ATOM 4308 O O . ALA A 1 544 ? -5.631 5.000 -5.656 1.00 90.19 544 ALA A O 1
ATOM 4309 N N . ASP A 1 545 ? -4.812 4.456 -7.692 1.00 91.44 545 ASP A N 1
ATOM 4310 C CA . ASP A 1 545 ? -5.620 5.440 -8.412 1.00 91.44 545 ASP A CA 1
ATOM 4311 C C . ASP A 1 545 ? -7.071 4.948 -8.533 1.00 91.44 545 ASP A C 1
ATOM 4313 O O . ASP A 1 545 ? -7.365 3.905 -9.115 1.00 91.44 545 ASP A O 1
ATOM 4317 N N . ILE A 1 546 ? -7.959 5.659 -7.842 1.00 90.56 546 ILE A N 1
ATOM 4318 C CA . ILE A 1 546 ? -9.349 5.291 -7.542 1.00 90.56 546 ILE A CA 1
ATOM 4319 C C . ILE A 1 546 ? -10.103 6.609 -7.339 1.00 90.56 546 ILE A C 1
ATOM 4321 O O . ILE A 1 546 ? -9.557 7.541 -6.741 1.00 90.56 546 ILE A O 1
ATOM 4325 N N . SER A 1 547 ? -11.360 6.684 -7.767 1.00 90.56 547 SER A N 1
ATOM 4326 C CA . SER A 1 547 ? -12.219 7.853 -7.560 1.00 90.56 547 SER A CA 1
ATOM 4327 C C . SER A 1 547 ? -12.447 8.207 -6.078 1.00 90.56 547 SER A C 1
ATOM 4329 O O . SER A 1 547 ? -12.286 7.390 -5.161 1.00 90.56 547 SER A O 1
ATOM 4331 N N . VAL A 1 548 ? -12.855 9.456 -5.832 1.00 88.31 548 VAL A N 1
ATOM 4332 C CA . VAL A 1 548 ? -13.377 9.893 -4.526 1.00 88.31 548 VAL A CA 1
ATOM 4333 C C . VAL A 1 548 ? -14.621 9.062 -4.182 1.00 88.31 548 VAL A C 1
ATOM 4335 O O . VAL A 1 548 ? -15.412 8.729 -5.060 1.00 88.31 548 VAL A O 1
ATOM 4338 N N . GLY A 1 549 ? -14.767 8.661 -2.916 1.00 85.56 549 GLY A N 1
ATOM 4339 C CA . GLY A 1 549 ? -15.827 7.743 -2.476 1.00 85.56 549 GLY A CA 1
ATOM 4340 C C . GLY A 1 549 ? -15.582 6.260 -2.803 1.00 85.56 549 GLY A C 1
ATOM 4341 O O . GLY A 1 549 ? -16.258 5.398 -2.247 1.00 85.56 549 GLY A O 1
ATOM 4342 N N . GLY A 1 550 ? -14.570 5.918 -3.612 1.00 88.25 550 GLY A N 1
ATOM 4343 C CA . GLY A 1 550 ? -14.254 4.539 -4.018 1.00 88.25 550 GLY A CA 1
ATOM 4344 C C . GLY A 1 550 ? -13.714 3.602 -2.921 1.00 88.25 550 GLY A C 1
ATOM 4345 O O . GLY A 1 550 ? -13.191 2.538 -3.246 1.00 88.25 550 GLY A O 1
ATOM 4346 N N . GLY A 1 551 ? -13.818 3.965 -1.637 1.00 91.69 551 GLY A N 1
ATOM 4347 C CA . GLY A 1 551 ? -13.448 3.101 -0.506 1.00 91.69 551 GLY A CA 1
ATOM 4348 C C . GLY A 1 551 ? -11.947 3.005 -0.202 1.00 91.69 551 GLY A C 1
ATOM 4349 O O . GLY A 1 551 ? -11.499 1.980 0.312 1.00 91.69 551 GLY A O 1
ATOM 4350 N N . LYS A 1 552 ? -11.172 4.060 -0.510 1.00 94.00 552 LYS A N 1
ATOM 4351 C CA . LYS A 1 552 ? -9.714 4.141 -0.270 1.00 94.00 552 LYS A CA 1
ATOM 4352 C C . LYS A 1 552 ? -9.323 3.817 1.180 1.00 94.00 552 LYS A C 1
ATOM 4354 O O . LYS A 1 552 ? -8.373 3.071 1.386 1.00 94.00 552 LYS A O 1
ATOM 4359 N N . THR A 1 553 ? -10.067 4.332 2.163 1.00 94.06 553 THR A N 1
ATOM 4360 C CA . THR A 1 553 ? -9.814 4.103 3.595 1.00 94.06 553 THR A CA 1
ATOM 4361 C C . THR A 1 553 ? -9.784 2.622 3.943 1.00 94.06 553 THR A C 1
ATOM 4363 O O . THR A 1 553 ? -8.810 2.148 4.513 1.00 94.06 553 THR A O 1
ATOM 4366 N N . PHE A 1 554 ? -10.811 1.871 3.536 1.00 96.00 554 PHE A N 1
ATOM 4367 C CA . PHE A 1 554 ? -10.905 0.440 3.821 1.00 96.00 554 PHE A CA 1
ATOM 4368 C C . PHE A 1 554 ? -9.795 -0.361 3.123 1.00 96.00 554 PHE A C 1
ATOM 4370 O O . PHE A 1 554 ? -9.288 -1.310 3.704 1.00 96.00 554 PHE A O 1
ATOM 4377 N N . ILE A 1 555 ? -9.347 0.051 1.928 1.00 96.38 555 ILE A N 1
ATOM 4378 C CA . ILE A 1 555 ? -8.186 -0.575 1.267 1.00 96.38 555 ILE A CA 1
ATOM 4379 C C . ILE A 1 555 ? -6.921 -0.390 2.115 1.00 96.38 555 ILE A C 1
ATOM 4381 O O . ILE A 1 555 ? -6.198 -1.358 2.335 1.00 96.38 555 ILE A O 1
ATOM 4385 N N . ILE A 1 556 ? -6.661 0.826 2.611 1.00 96.06 556 ILE A N 1
ATOM 4386 C CA . ILE A 1 556 ? -5.505 1.119 3.476 1.00 96.06 556 ILE A CA 1
ATOM 4387 C C . ILE A 1 556 ? -5.609 0.330 4.787 1.00 96.06 556 ILE A C 1
ATOM 4389 O O . ILE A 1 556 ? -4.648 -0.338 5.168 1.00 96.06 556 ILE A O 1
ATOM 4393 N N . ALA A 1 557 ? -6.778 0.372 5.432 1.00 96.56 557 ALA A N 1
ATOM 4394 C CA . ALA A 1 557 ? -7.036 -0.281 6.708 1.00 96.56 557 ALA A CA 1
ATOM 4395 C C . ALA A 1 557 ? -6.826 -1.799 6.628 1.00 96.56 557 ALA A C 1
ATOM 4397 O O . ALA A 1 557 ? -5.996 -2.341 7.355 1.00 96.56 557 ALA A O 1
ATOM 4398 N N . THR A 1 558 ? -7.492 -2.467 5.680 1.00 96.44 558 THR A N 1
ATOM 4399 C CA . THR A 1 558 ? -7.335 -3.907 5.444 1.00 96.44 558 THR A CA 1
ATOM 4400 C C . THR A 1 558 ? -5.906 -4.267 5.051 1.00 96.44 558 THR A C 1
ATOM 4402 O O . THR A 1 558 ? -5.354 -5.199 5.620 1.00 96.44 558 THR A O 1
ATOM 4405 N N . THR A 1 559 ? -5.263 -3.523 4.142 1.00 95.69 559 THR A N 1
ATOM 4406 C CA . THR A 1 559 ? -3.873 -3.811 3.733 1.00 95.69 559 THR A CA 1
ATOM 4407 C C . THR A 1 559 ? -2.921 -3.802 4.930 1.00 95.69 559 THR A C 1
ATOM 4409 O O . THR A 1 559 ? -2.099 -4.703 5.080 1.00 95.69 559 THR A O 1
ATOM 4412 N N . CYS A 1 560 ? -3.036 -2.797 5.801 1.00 95.94 560 CYS A N 1
ATOM 4413 C CA . CYS A 1 560 ? -2.159 -2.668 6.961 1.00 95.94 560 CYS A CA 1
ATOM 4414 C C . CYS A 1 560 ? -2.498 -3.680 8.065 1.00 95.94 560 CYS A C 1
ATOM 4416 O O . CYS A 1 560 ? -1.576 -4.211 8.679 1.00 95.94 560 CYS A O 1
ATOM 4418 N N . HIS A 1 561 ? -3.784 -3.971 8.294 1.00 94.75 561 HIS A N 1
ATOM 4419 C CA . HIS A 1 561 ? -4.214 -5.032 9.207 1.00 94.75 561 HIS A CA 1
ATOM 4420 C C . HIS A 1 561 ? -3.644 -6.388 8.769 1.00 94.75 561 HIS A C 1
ATOM 4422 O O . HIS A 1 561 ? -2.917 -7.030 9.524 1.00 94.75 561 HIS A O 1
ATOM 4428 N N . GLU A 1 562 ? -3.870 -6.774 7.511 1.00 93.94 562 GLU A N 1
ATOM 4429 C CA . GLU A 1 562 ? -3.387 -8.029 6.930 1.00 93.94 562 GLU A CA 1
ATOM 4430 C C . GLU A 1 562 ? -1.855 -8.132 6.965 1.00 93.94 562 GLU A C 1
ATOM 4432 O O . GLU A 1 562 ? -1.314 -9.161 7.367 1.00 93.94 562 GLU A O 1
ATOM 4437 N N . TRP A 1 563 ? -1.130 -7.050 6.649 1.00 94.19 563 TRP A N 1
ATOM 4438 C CA . TRP A 1 563 ? 0.328 -6.995 6.803 1.00 94.19 563 TRP A CA 1
ATOM 4439 C C . TRP A 1 563 ? 0.812 -7.273 8.236 1.00 94.19 563 TRP A C 1
ATOM 4441 O O . TRP A 1 563 ? 1.915 -7.798 8.401 1.00 94.19 563 TRP A O 1
ATOM 4451 N N . HIS A 1 564 ? 0.035 -6.923 9.264 1.00 93.00 564 HIS A N 1
ATOM 4452 C CA . HIS A 1 564 ? 0.376 -7.206 10.659 1.00 93.00 564 HIS A CA 1
ATOM 4453 C C . HIS A 1 564 ? -0.088 -8.594 11.106 1.00 93.00 564 HIS A C 1
ATOM 4455 O O . HIS A 1 564 ? 0.705 -9.319 11.708 1.00 93.00 564 HIS A O 1
ATOM 4461 N N . ARG A 1 565 ? -1.311 -9.002 10.750 1.00 91.19 565 ARG A N 1
ATOM 4462 C CA . ARG A 1 565 ? -1.874 -10.329 11.041 1.00 91.19 565 ARG A CA 1
ATOM 4463 C C . ARG A 1 565 ? -1.041 -11.460 10.427 1.00 91.19 565 ARG A C 1
ATOM 4465 O O . ARG A 1 565 ? -0.785 -12.462 11.087 1.00 91.19 565 ARG A O 1
ATOM 4472 N N . LEU A 1 566 ? -0.562 -11.272 9.196 1.00 90.62 566 LEU A N 1
ATOM 4473 C CA . LEU A 1 566 ? 0.312 -12.207 8.474 1.00 90.62 566 LEU A CA 1
ATOM 4474 C C . LEU A 1 566 ? 1.808 -12.037 8.828 1.00 90.62 566 LEU A C 1
ATOM 4476 O O . LEU A 1 566 ? 2.660 -12.708 8.251 1.00 90.62 566 LEU A O 1
ATOM 4480 N N . GLY A 1 567 ? 2.162 -11.113 9.732 1.00 90.38 567 GLY A N 1
ATOM 4481 C CA . GLY A 1 567 ? 3.547 -10.853 10.159 1.00 90.38 567 GLY A CA 1
ATOM 4482 C C . GLY A 1 567 ? 4.465 -10.198 9.112 1.00 90.38 567 GLY A C 1
ATOM 4483 O O . GLY A 1 567 ? 5.643 -9.965 9.392 1.00 90.38 567 GLY A O 1
ATOM 4484 N N . LEU A 1 568 ? 3.941 -9.864 7.927 1.00 90.31 568 LEU A N 1
ATOM 4485 C CA . LEU A 1 568 ? 4.669 -9.295 6.782 1.00 90.31 568 LEU A CA 1
ATOM 4486 C C . LEU A 1 568 ? 5.300 -7.924 7.083 1.00 90.31 568 LEU A C 1
ATOM 4488 O O . LEU A 1 568 ? 6.312 -7.559 6.477 1.00 90.31 568 LEU A O 1
ATOM 4492 N N . LYS A 1 569 ? 4.723 -7.156 8.016 1.00 92.19 569 LYS A N 1
ATOM 4493 C CA . LYS A 1 569 ? 5.280 -5.905 8.553 1.00 92.19 569 LYS A CA 1
ATOM 4494 C C . LYS A 1 569 ? 5.240 -5.944 10.081 1.00 92.19 569 LYS A C 1
ATOM 4496 O O . LYS A 1 569 ? 4.235 -6.315 10.679 1.00 92.19 569 LYS A O 1
ATOM 4501 N N . LYS A 1 570 ? 6.314 -5.487 10.738 1.00 90.50 570 LYS A N 1
ATOM 4502 C CA . LYS A 1 570 ? 6.356 -5.351 12.211 1.00 90.50 570 LYS A CA 1
ATOM 4503 C C . LYS A 1 570 ? 5.705 -4.058 12.707 1.00 90.50 570 LYS A C 1
ATOM 4505 O O . LYS A 1 570 ? 5.040 -4.077 13.732 1.00 90.50 570 LYS A O 1
ATOM 4510 N N . ARG A 1 571 ? 5.878 -2.952 11.973 1.00 91.62 571 ARG A N 1
ATOM 4511 C CA . ARG A 1 571 ? 5.189 -1.667 12.179 1.00 91.62 571 ARG A CA 1
ATOM 4512 C C . ARG A 1 571 ? 4.916 -0.975 10.846 1.00 91.62 571 ARG A C 1
ATOM 4514 O O . ARG A 1 571 ? 5.684 -1.168 9.904 1.00 91.62 571 ARG A O 1
ATOM 4521 N N . THR A 1 572 ? 3.870 -0.156 10.809 1.00 94.62 572 THR A N 1
ATOM 4522 C CA . THR A 1 572 ? 3.428 0.599 9.632 1.00 94.62 572 THR A CA 1
ATOM 4523 C C . THR A 1 572 ? 3.083 2.039 10.021 1.00 94.62 572 THR A C 1
ATOM 4525 O O . THR A 1 572 ? 2.368 2.272 10.995 1.00 94.62 572 THR A O 1
ATOM 4528 N N . ALA A 1 573 ? 3.576 3.011 9.248 1.00 93.75 573 ALA A N 1
ATOM 4529 C CA . ALA A 1 573 ? 3.254 4.429 9.400 1.00 93.75 573 ALA A CA 1
ATOM 4530 C C . ALA A 1 573 ? 2.322 4.880 8.266 1.00 93.75 573 ALA A C 1
ATOM 4532 O O . ALA A 1 573 ? 2.661 4.748 7.091 1.00 93.75 573 ALA A O 1
ATOM 4533 N N . VAL A 1 574 ? 1.160 5.427 8.617 1.00 95.75 574 VAL A N 1
ATOM 4534 C CA . VAL A 1 574 ? 0.116 5.866 7.683 1.00 95.75 574 VAL A CA 1
ATOM 4535 C C . VAL A 1 574 ? 0.064 7.392 7.699 1.00 95.75 574 VAL A C 1
ATOM 4537 O O . VAL A 1 574 ? -0.537 7.996 8.587 1.00 95.75 574 VAL A O 1
ATOM 4540 N N . VAL A 1 575 ? 0.746 8.023 6.739 1.00 95.12 575 VAL A N 1
ATOM 4541 C CA . VAL A 1 575 ? 0.854 9.488 6.644 1.00 95.12 575 VAL A CA 1
ATOM 4542 C C . VAL A 1 575 ? -0.309 10.054 5.833 1.00 95.12 575 VAL A C 1
ATOM 4544 O O . VAL A 1 575 ? -0.480 9.692 4.670 1.00 95.12 575 VAL A O 1
ATOM 4547 N N . ILE A 1 576 ? -1.094 10.962 6.420 1.00 94.19 576 ILE A N 1
ATOM 4548 C CA . ILE A 1 576 ? -2.302 11.522 5.788 1.00 94.19 576 ILE A CA 1
ATOM 4549 C C . ILE A 1 576 ? -2.514 13.018 6.087 1.00 94.19 576 ILE A C 1
ATOM 4551 O O . ILE A 1 576 ? -2.004 13.529 7.087 1.00 94.19 576 ILE A O 1
ATOM 4555 N N . PRO A 1 577 ? -3.266 13.754 5.239 1.00 93.94 577 PRO A N 1
ATOM 4556 C CA . PRO A 1 577 ? -3.611 15.154 5.486 1.00 93.94 577 PRO A CA 1
ATOM 4557 C C . PRO A 1 577 ? -4.264 15.355 6.857 1.00 93.94 577 PRO A C 1
ATOM 4559 O O . PRO A 1 577 ? -5.178 14.619 7.223 1.00 93.94 577 PRO A O 1
ATOM 4562 N N . ASN A 1 578 ? -3.832 16.382 7.598 1.00 90.12 578 ASN A N 1
ATOM 4563 C CA . ASN A 1 578 ? -4.202 16.592 9.006 1.00 90.12 578 ASN A CA 1
ATOM 4564 C C . ASN A 1 578 ? -5.716 16.532 9.290 1.00 90.12 578 ASN A C 1
ATOM 4566 O O . ASN A 1 578 ? -6.123 16.031 10.332 1.00 90.12 578 ASN A O 1
ATOM 4570 N N . HIS A 1 579 ? -6.548 17.035 8.374 1.00 88.12 579 HIS A N 1
ATOM 4571 C CA . HIS A 1 579 ? -8.005 17.077 8.536 1.00 88.12 579 HIS A CA 1
ATOM 4572 C C . HIS A 1 579 ? -8.694 15.710 8.350 1.00 88.12 579 HIS A C 1
ATOM 4574 O O . HIS A 1 579 ? -9.840 15.560 8.759 1.00 88.12 579 HIS A O 1
ATOM 4580 N N . LEU A 1 580 ? -8.004 14.713 7.780 1.00 91.81 580 LEU A N 1
ATOM 4581 C CA . LEU A 1 580 ? -8.512 13.350 7.577 1.00 91.81 580 LEU A CA 1
ATOM 4582 C C . LEU A 1 580 ? -8.075 12.369 8.677 1.00 91.81 580 LEU A C 1
ATOM 4584 O O . LEU A 1 580 ? -8.506 11.221 8.663 1.00 91.81 580 LEU A O 1
ATOM 4588 N N . VAL A 1 581 ? -7.230 12.788 9.627 1.00 91.56 581 VAL A N 1
ATOM 4589 C CA . VAL A 1 581 ? -6.609 11.897 10.629 1.00 91.56 581 VAL A CA 1
ATOM 4590 C C . VAL A 1 581 ? -7.646 11.159 11.478 1.00 91.56 581 VAL A C 1
ATOM 4592 O O . VAL A 1 581 ? -7.598 9.937 11.607 1.00 91.56 581 VAL A O 1
ATOM 4595 N N . GLU A 1 582 ? -8.631 11.888 11.999 1.00 86.94 582 GLU A N 1
ATOM 4596 C CA . GLU A 1 582 ? -9.714 11.317 12.808 1.00 86.94 582 GLU A CA 1
ATOM 4597 C C . GLU A 1 582 ? -10.749 10.560 11.969 1.00 86.94 582 GLU A C 1
ATOM 4599 O O . GLU A 1 582 ? -11.336 9.597 12.454 1.00 86.94 582 GLU A O 1
ATOM 4604 N N . GLN A 1 583 ? -10.960 10.963 10.711 1.00 89.50 583 GLN A N 1
ATOM 4605 C CA . GLN A 1 583 ? -11.840 10.243 9.791 1.00 89.50 583 GLN A CA 1
ATOM 4606 C C . GLN A 1 583 ? -11.249 8.870 9.447 1.00 89.50 583 GLN A C 1
ATOM 4608 O O . GLN A 1 583 ? -11.941 7.867 9.582 1.00 89.50 583 GLN A O 1
ATOM 4613 N N . MET A 1 584 ? -9.958 8.817 9.100 1.00 93.62 584 MET A N 1
ATOM 4614 C CA . MET A 1 584 ? -9.219 7.573 8.871 1.00 93.62 584 MET A CA 1
ATOM 4615 C C . MET A 1 584 ? -9.294 6.663 10.098 1.00 93.62 584 MET A C 1
ATOM 4617 O O . MET A 1 584 ? -9.705 5.518 9.967 1.00 93.62 584 MET A O 1
ATOM 4621 N N . ALA A 1 585 ? -8.950 7.166 11.289 1.00 92.75 585 ALA A N 1
ATOM 4622 C CA . ALA A 1 585 ? -8.970 6.361 12.512 1.00 92.75 585 ALA A CA 1
ATOM 4623 C C . ALA A 1 585 ? -10.372 5.810 12.839 1.00 92.75 585 ALA A C 1
ATOM 4625 O O . ALA A 1 585 ? -10.504 4.652 13.230 1.00 92.75 585 ALA A O 1
ATOM 4626 N N . ARG A 1 586 ? -11.426 6.612 12.635 1.00 91.31 586 ARG A N 1
ATOM 4627 C CA . ARG A 1 586 ? -12.817 6.195 12.846 1.00 91.31 586 ARG A CA 1
ATOM 4628 C C . ARG A 1 586 ? -13.278 5.158 11.825 1.00 91.31 586 ARG A C 1
ATOM 4630 O O . ARG A 1 586 ? -13.821 4.134 12.216 1.00 91.31 586 ARG A O 1
ATOM 4637 N N . GLU A 1 587 ? -13.079 5.408 10.532 1.00 93.00 587 GLU A N 1
ATOM 4638 C CA . GLU A 1 587 ? -13.459 4.471 9.465 1.00 93.00 587 GLU A CA 1
ATOM 4639 C C . GLU A 1 587 ? -12.673 3.153 9.571 1.00 93.00 587 GLU A C 1
ATOM 4641 O O . GLU A 1 587 ? -13.214 2.089 9.281 1.00 93.00 587 GLU A O 1
ATOM 4646 N N . TRP A 1 588 ? -11.427 3.204 10.051 1.00 95.44 588 TRP A N 1
ATOM 4647 C CA . TRP A 1 588 ? -10.627 2.020 10.360 1.00 95.44 588 TRP A CA 1
ATOM 4648 C C . TRP A 1 588 ? -11.228 1.212 11.509 1.00 95.44 588 TRP A C 1
ATOM 4650 O O . TRP A 1 588 ? -11.404 0.009 11.365 1.00 95.44 588 TRP A O 1
ATOM 4660 N N . LEU A 1 589 ? -11.597 1.850 12.623 1.00 93.50 589 LEU A N 1
ATOM 4661 C CA . LEU A 1 589 ? -12.194 1.172 13.784 1.00 93.50 589 LEU A CA 1
ATOM 4662 C C . LEU A 1 589 ? -13.674 0.809 13.585 1.00 93.50 589 LEU A C 1
ATOM 4664 O O . LEU A 1 589 ? -14.207 -0.025 14.306 1.00 93.50 589 LEU A O 1
ATOM 4668 N N . LEU A 1 590 ? -14.340 1.366 12.575 1.00 92.88 590 LEU A N 1
ATOM 4669 C CA . LEU A 1 590 ? -15.620 0.853 12.085 1.00 92.88 590 LEU A CA 1
ATOM 4670 C C . LEU A 1 590 ? -15.440 -0.483 11.333 1.00 92.88 590 LEU A C 1
ATOM 4672 O O . LEU A 1 590 ? -16.349 -1.314 11.338 1.00 92.88 590 LEU A O 1
ATOM 4676 N N . LEU A 1 591 ? -14.273 -0.696 10.710 1.00 94.94 591 LEU A N 1
ATOM 4677 C CA . LEU A 1 591 ? -13.933 -1.891 9.928 1.00 94.94 591 LEU A CA 1
ATOM 4678 C C . LEU A 1 591 ? -13.193 -2.972 10.737 1.00 94.94 591 LEU A C 1
ATOM 4680 O O . LEU A 1 591 ? -13.459 -4.147 10.525 1.00 94.94 591 LEU A O 1
ATOM 4684 N N . TYR A 1 592 ? -12.312 -2.593 11.663 1.00 93.75 592 TYR A N 1
ATOM 4685 C CA . TYR A 1 592 ? -11.532 -3.478 12.541 1.00 93.75 592 TYR A CA 1
ATOM 4686 C C . TYR A 1 592 ? -11.620 -2.959 13.990 1.00 93.75 592 TYR A C 1
ATOM 4688 O O . TYR A 1 592 ? -10.753 -2.195 14.417 1.00 93.75 592 TYR A O 1
ATOM 4696 N N . PRO A 1 593 ? -12.665 -3.307 14.767 1.00 90.19 593 PRO A N 1
ATOM 4697 C CA . PRO A 1 593 ? -13.020 -2.487 15.930 1.00 90.19 593 PRO A CA 1
ATOM 4698 C C . PRO A 1 593 ? -12.232 -2.524 17.257 1.00 90.19 593 PRO A C 1
ATOM 4700 O O . PRO A 1 593 ? -12.330 -1.547 18.000 1.00 90.19 593 PRO A O 1
ATOM 4703 N N . THR A 1 594 ? -11.575 -3.569 17.776 1.00 87.38 594 THR A N 1
ATOM 4704 C CA . THR A 1 594 ? -10.613 -4.600 17.314 1.00 87.38 594 THR A CA 1
ATOM 4705 C C . THR A 1 594 ? -9.161 -4.144 17.177 1.00 87.38 594 THR A C 1
ATOM 4707 O O . THR A 1 594 ? -8.323 -4.643 17.936 1.00 87.38 594 THR A O 1
ATOM 4710 N N . GLU A 1 595 ? -8.852 -3.224 16.266 1.00 90.69 595 GLU A N 1
ATOM 4711 C CA . GLU A 1 595 ? -7.480 -2.808 15.960 1.00 90.69 595 GLU A CA 1
ATOM 4712 C C . GLU A 1 595 ? -6.877 -1.895 17.040 1.00 90.69 595 GLU A C 1
ATOM 4714 O O . GLU A 1 595 ? -7.582 -1.113 17.683 1.00 90.69 595 GLU A O 1
ATOM 4719 N N . LYS A 1 596 ? -5.549 -1.947 17.213 1.00 87.62 596 LYS A N 1
ATOM 4720 C CA . LYS A 1 596 ? -4.816 -1.010 18.076 1.00 87.62 596 LYS A CA 1
ATOM 4721 C C . LYS A 1 596 ? -4.090 0.019 17.213 1.00 87.62 596 LYS A C 1
ATOM 4723 O O . LYS A 1 596 ? -3.099 -0.289 16.557 1.00 87.62 596 LYS A O 1
ATOM 4728 N N . LEU A 1 597 ? -4.576 1.261 17.243 1.00 90.81 597 LEU A N 1
ATOM 4729 C CA . LEU A 1 597 ? -4.049 2.384 16.463 1.00 90.81 597 LEU A CA 1
ATOM 4730 C C . LEU A 1 597 ? -3.362 3.412 17.368 1.00 90.81 597 LEU A C 1
ATOM 4732 O O . LEU A 1 597 ? -3.958 3.901 18.324 1.00 90.81 597 LEU A O 1
ATOM 4736 N N . LEU A 1 598 ? -2.138 3.821 17.027 1.00 89.19 598 LEU A N 1
ATOM 4737 C CA . LEU A 1 598 ? -1.523 5.025 17.591 1.00 89.19 598 LEU A CA 1
ATOM 4738 C C . LEU A 1 598 ? -1.831 6.216 16.677 1.00 89.19 598 LEU A C 1
ATOM 4740 O O . LEU A 1 598 ? -1.119 6.473 15.707 1.00 89.19 598 LEU A O 1
ATOM 4744 N N . VAL A 1 599 ? -2.905 6.939 16.983 1.00 89.88 599 VAL A N 1
ATOM 4745 C CA . VAL A 1 599 ? -3.269 8.174 16.275 1.00 89.88 599 VAL A CA 1
ATOM 4746 C C . VAL A 1 599 ? -2.470 9.341 16.857 1.00 89.88 599 VAL A C 1
ATOM 4748 O O . VAL A 1 599 ? -2.516 9.579 18.064 1.00 89.88 599 VAL A O 1
ATOM 4751 N N . LEU A 1 600 ? -1.728 10.059 16.011 1.00 87.56 600 LEU A N 1
ATOM 4752 C CA . LEU A 1 600 ? -0.973 11.251 16.406 1.00 87.56 600 LEU A CA 1
ATOM 4753 C C . LEU A 1 600 ? -1.713 12.539 16.032 1.00 87.56 600 LEU A C 1
ATOM 4755 O O . LEU A 1 600 ? -2.372 12.628 14.997 1.00 87.56 600 LEU A O 1
ATOM 4759 N N . SER A 1 601 ? -1.525 13.570 16.845 1.00 82.44 601 SER A N 1
ATOM 4760 C CA . SER A 1 601 ? -1.901 14.956 16.572 1.00 82.44 601 SER A CA 1
ATOM 4761 C C . SER A 1 601 ? -0.695 15.778 16.068 1.00 82.44 601 SER A C 1
ATOM 4763 O O . SER A 1 601 ? 0.445 15.295 16.065 1.00 82.44 601 SER A O 1
ATOM 4765 N N . PRO A 1 602 ? -0.898 17.036 15.635 1.00 77.38 602 PRO A N 1
ATOM 4766 C CA . PRO A 1 602 ? 0.201 17.983 15.433 1.00 77.38 602 PRO A CA 1
ATOM 4767 C C . PRO A 1 602 ? 0.973 18.293 16.730 1.00 77.38 602 PRO A C 1
ATOM 4769 O O . PRO A 1 602 ? 2.199 18.400 16.705 1.00 77.38 602 PRO A O 1
ATOM 4772 N N . ASP A 1 603 ? 0.276 18.373 17.868 1.00 77.94 603 ASP A N 1
ATOM 4773 C CA . ASP A 1 603 ? 0.843 18.783 19.162 1.00 77.94 603 ASP A CA 1
ATOM 4774 C C . ASP A 1 603 ? 1.737 17.705 19.804 1.00 77.94 603 ASP A C 1
ATOM 4776 O O . ASP A 1 603 ? 2.588 18.009 20.648 1.00 77.94 603 ASP A O 1
ATOM 4780 N N . ASP A 1 604 ? 1.601 16.445 19.381 1.00 75.81 604 ASP A N 1
ATOM 4781 C CA . ASP A 1 604 ? 2.448 15.325 19.813 1.00 75.81 604 ASP A CA 1
ATOM 4782 C C . ASP A 1 604 ? 3.931 15.510 19.427 1.00 75.81 604 ASP A C 1
ATOM 4784 O O . ASP A 1 604 ? 4.805 14.990 20.121 1.00 75.81 604 ASP A O 1
ATOM 4788 N N . MET A 1 605 ? 4.247 16.274 18.372 1.00 72.69 605 MET A N 1
ATOM 4789 C CA . MET A 1 605 ? 5.632 16.582 17.961 1.00 72.69 605 MET A CA 1
ATOM 4790 C C . MET A 1 605 ? 6.136 17.955 18.438 1.00 72.69 605 MET A C 1
ATOM 4792 O O . MET A 1 605 ? 7.241 18.363 18.077 1.00 72.69 605 MET A O 1
ATOM 4796 N N . SER A 1 606 ? 5.379 18.651 19.294 1.00 76.81 606 SER A N 1
ATOM 4797 C CA . SER A 1 606 ? 5.881 19.832 20.011 1.00 76.81 606 SER A CA 1
ATOM 4798 C C . SER A 1 606 ? 7.121 19.491 20.850 1.00 76.81 606 SER A C 1
ATOM 4800 O O . SER A 1 606 ? 7.277 18.357 21.306 1.00 76.81 606 SER A O 1
ATOM 4802 N N . ALA A 1 607 ? 8.001 20.466 21.105 1.00 70.94 607 ALA A N 1
ATOM 4803 C CA . ALA A 1 607 ? 9.265 20.232 21.819 1.00 70.94 607 ALA A CA 1
ATOM 4804 C C . ALA A 1 607 ? 9.087 19.553 23.196 1.00 70.94 607 ALA A C 1
ATOM 4806 O O . ALA A 1 607 ? 9.915 18.731 23.580 1.00 70.94 607 ALA A O 1
ATOM 4807 N N . LYS A 1 608 ? 7.977 19.838 23.895 1.00 73.44 608 LYS A N 1
ATOM 4808 C CA . LYS A 1 608 ? 7.604 19.203 25.170 1.00 73.44 608 LYS A CA 1
ATOM 4809 C C . LYS A 1 608 ? 7.210 17.727 25.011 1.00 73.44 608 LYS A C 1
ATOM 4811 O O . LYS A 1 608 ? 7.577 16.906 25.844 1.00 73.44 608 LYS A O 1
ATOM 4816 N N . ASN A 1 609 ? 6.465 17.389 23.958 1.00 71.44 609 ASN A N 1
ATOM 4817 C CA . ASN A 1 609 ? 5.858 16.065 23.797 1.00 71.44 609 ASN A CA 1
ATOM 4818 C C . ASN A 1 609 ? 6.707 15.109 22.942 1.00 71.44 609 ASN A C 1
ATOM 4820 O O . ASN A 1 609 ? 6.615 13.896 23.119 1.00 71.44 609 ASN A O 1
ATOM 4824 N N . ARG A 1 610 ? 7.566 15.631 22.052 1.00 74.19 610 ARG A N 1
ATOM 4825 C CA . ARG A 1 610 ? 8.306 14.873 21.023 1.00 74.19 610 ARG A CA 1
ATOM 4826 C C . ARG A 1 610 ? 9.004 13.617 21.552 1.00 74.19 610 ARG A C 1
ATOM 4828 O O . ARG A 1 610 ? 8.916 12.575 20.912 1.00 74.19 610 ARG A O 1
ATOM 4835 N N . ILE A 1 611 ? 9.675 13.682 22.705 1.00 74.12 611 ILE A N 1
ATOM 4836 C CA . ILE A 1 611 ? 10.386 12.524 23.281 1.00 74.12 611 ILE A CA 1
ATOM 4837 C C . ILE A 1 611 ? 9.390 11.444 23.738 1.00 74.12 611 ILE A C 1
ATOM 4839 O O . ILE A 1 611 ? 9.545 10.274 23.390 1.00 74.12 611 ILE A O 1
ATOM 4843 N N . ALA A 1 612 ? 8.327 11.831 24.449 1.00 72.69 612 ALA A N 1
ATOM 4844 C CA . ALA A 1 612 ? 7.268 10.913 24.871 1.00 72.69 612 ALA A CA 1
ATOM 4845 C C . ALA A 1 612 ? 6.519 10.307 23.670 1.00 72.69 612 ALA A C 1
ATOM 4847 O O . ALA A 1 612 ? 6.193 9.121 23.677 1.00 72.69 612 ALA A O 1
ATOM 4848 N N . THR A 1 613 ? 6.305 11.085 22.609 1.00 76.62 613 THR A N 1
ATOM 4849 C CA . THR A 1 613 ? 5.704 10.636 21.345 1.00 76.62 613 THR A CA 1
ATOM 4850 C C . THR A 1 613 ? 6.595 9.652 20.597 1.00 76.62 613 THR A C 1
ATOM 4852 O O . THR A 1 613 ? 6.117 8.593 20.198 1.00 76.62 613 THR A O 1
ATOM 4855 N N . LEU A 1 614 ? 7.893 9.931 20.453 1.00 78.62 614 LEU A N 1
ATOM 4856 C CA . LEU A 1 614 ? 8.842 8.991 19.847 1.00 78.62 614 LEU A CA 1
ATOM 4857 C C . LEU A 1 614 ? 8.939 7.691 20.660 1.00 78.62 614 LEU A C 1
ATOM 4859 O O . LEU A 1 614 ? 8.986 6.610 20.075 1.00 78.62 614 LEU A O 1
ATOM 4863 N N . ASN A 1 615 ? 8.861 7.769 21.992 1.00 73.75 615 ASN A N 1
ATOM 4864 C CA . ASN A 1 615 ? 8.759 6.586 22.845 1.00 73.75 615 ASN A CA 1
ATOM 4865 C C . ASN A 1 615 ? 7.431 5.834 22.641 1.00 73.75 615 ASN A C 1
ATOM 4867 O O . ASN A 1 615 ? 7.471 4.621 22.464 1.00 73.75 615 ASN A O 1
ATOM 4871 N N . ARG A 1 616 ? 6.278 6.516 22.544 1.00 77.12 616 ARG A N 1
ATOM 4872 C CA . ARG A 1 616 ? 4.980 5.897 22.188 1.00 77.12 616 ARG A CA 1
ATOM 4873 C C . ARG A 1 616 ? 5.015 5.215 20.817 1.00 77.12 616 ARG A C 1
ATOM 4875 O O . ARG A 1 616 ? 4.476 4.124 20.684 1.00 77.12 616 ARG A O 1
ATOM 4882 N N . ILE A 1 617 ? 5.689 5.795 19.823 1.00 82.19 617 ILE A N 1
ATOM 4883 C CA . ILE A 1 617 ? 5.918 5.172 18.504 1.00 82.19 617 ILE A CA 1
ATOM 4884 C C . ILE A 1 617 ? 6.851 3.948 18.624 1.00 82.19 617 ILE A C 1
ATOM 4886 O O . ILE A 1 617 ? 6.685 2.960 17.910 1.00 82.19 617 ILE A O 1
ATOM 4890 N N . LYS A 1 618 ? 7.825 3.981 19.544 1.00 77.38 618 LYS A N 1
ATOM 4891 C CA . LYS A 1 618 ? 8.783 2.890 19.786 1.00 77.38 618 LYS A CA 1
ATOM 4892 C C . LYS A 1 618 ? 8.186 1.714 20.574 1.00 77.38 618 LYS A C 1
ATOM 4894 O O . LYS A 1 618 ? 8.541 0.573 20.271 1.00 77.38 618 LYS A O 1
ATOM 4899 N N . THR A 1 619 ? 7.298 1.943 21.541 1.00 74.25 619 THR A N 1
ATOM 4900 C CA . THR A 1 619 ? 6.763 0.894 22.441 1.00 74.25 619 THR A CA 1
ATOM 4901 C C . THR A 1 619 ? 5.282 0.575 22.245 1.00 74.25 619 THR A C 1
ATOM 4903 O O . THR A 1 619 ? 4.864 -0.526 22.584 1.00 74.25 619 THR A O 1
ATOM 4906 N N . GLY A 1 620 ? 4.498 1.495 21.681 1.00 73.06 620 GLY A N 1
ATOM 4907 C CA . GLY A 1 620 ? 3.060 1.348 21.473 1.00 73.06 620 GLY A CA 1
ATOM 4908 C C . GLY A 1 620 ? 2.683 0.551 20.223 1.00 73.06 620 GLY A C 1
ATOM 4909 O O . GLY A 1 620 ? 3.413 -0.334 19.771 1.00 73.06 620 GLY A O 1
ATOM 4910 N N . ALA A 1 621 ? 1.511 0.871 19.677 1.00 82.75 621 ALA A N 1
ATOM 4911 C CA . ALA A 1 621 ? 0.848 0.100 18.632 1.00 82.75 621 ALA A CA 1
ATOM 4912 C C . ALA A 1 621 ? 1.690 -0.119 17.358 1.00 82.75 621 ALA A C 1
ATOM 4914 O O . ALA A 1 621 ? 2.604 0.647 17.040 1.00 82.75 621 ALA A O 1
ATOM 4915 N N . SER A 1 622 ? 1.365 -1.175 16.608 1.00 87.50 622 SER A N 1
ATOM 4916 C CA . SER A 1 622 ? 2.052 -1.503 15.352 1.00 87.50 622 SER A CA 1
ATOM 4917 C C . SER A 1 622 ? 1.705 -0.534 14.221 1.00 87.50 622 SER A C 1
ATOM 4919 O O . SER A 1 622 ? 2.553 -0.256 13.372 1.00 87.50 622 SER A O 1
ATOM 4921 N N . ILE A 1 623 ? 0.485 0.007 14.239 1.00 94.31 623 ILE A N 1
ATOM 4922 C CA . ILE A 1 623 ? -0.047 0.928 13.235 1.00 94.31 623 ILE A CA 1
ATOM 4923 C C . ILE A 1 623 ? -0.059 2.340 13.817 1.00 94.31 623 ILE A C 1
ATOM 4925 O O . ILE A 1 623 ? -0.700 2.597 14.838 1.00 94.31 623 ILE A O 1
ATOM 4929 N N . VAL A 1 624 ? 0.647 3.261 13.162 1.00 93.25 624 VAL A N 1
ATOM 4930 C CA . VAL A 1 624 ? 0.756 4.663 13.584 1.00 93.25 624 VAL A CA 1
ATOM 4931 C C . VAL A 1 624 ? 0.164 5.564 12.505 1.00 93.25 624 VAL A C 1
ATOM 4933 O O . VAL A 1 624 ? 0.671 5.600 11.385 1.00 93.25 624 VAL A O 1
ATOM 4936 N N . ILE A 1 625 ? -0.887 6.313 12.834 1.00 94.50 625 ILE A N 1
ATOM 4937 C CA . ILE A 1 625 ? -1.505 7.290 11.928 1.00 94.50 625 ILE A CA 1
ATOM 4938 C C . ILE A 1 625 ? -0.870 8.658 12.192 1.00 94.50 625 ILE A C 1
ATOM 4940 O O . ILE A 1 625 ? -0.943 9.178 13.306 1.00 94.50 625 ILE A O 1
ATOM 4944 N N . ILE A 1 626 ? -0.230 9.233 11.170 1.00 92.19 626 ILE A N 1
ATOM 4945 C CA . ILE A 1 626 ? 0.626 10.420 11.287 1.00 92.19 626 ILE A CA 1
ATOM 4946 C C . ILE A 1 626 ? 0.051 11.574 10.442 1.00 92.19 626 ILE A C 1
ATOM 4948 O O . ILE A 1 626 ? -0.064 11.437 9.221 1.00 92.19 626 ILE A O 1
ATOM 4952 N N . PRO A 1 627 ? -0.265 12.740 11.039 1.00 92.88 627 PRO A N 1
ATOM 4953 C CA . PRO A 1 627 ? -0.610 13.940 10.282 1.00 92.88 627 PRO A CA 1
ATOM 4954 C C . PRO A 1 627 ? 0.548 14.390 9.380 1.00 92.88 627 PRO A C 1
ATOM 4956 O O . PRO A 1 627 ? 1.712 14.355 9.778 1.00 92.88 627 PRO A O 1
ATOM 4959 N N . GLN A 1 628 ? 0.246 14.887 8.183 1.00 92.25 628 GLN A N 1
ATOM 4960 C CA . GLN A 1 628 ? 1.253 15.351 7.222 1.00 92.25 628 GLN A CA 1
ATOM 4961 C C . GLN A 1 628 ? 2.214 16.404 7.811 1.00 92.25 628 GLN A C 1
ATOM 4963 O O . GLN A 1 628 ? 3.407 16.368 7.511 1.00 92.25 628 GLN A O 1
ATOM 4968 N N . SER A 1 629 ? 1.741 17.320 8.669 1.00 87.00 629 SER A N 1
ATOM 4969 C CA . SER A 1 629 ? 2.628 18.278 9.358 1.00 87.00 629 SER A CA 1
ATOM 4970 C C . SER A 1 629 ? 3.573 17.598 10.352 1.00 87.00 629 SER A C 1
ATOM 4972 O O . SER A 1 629 ? 4.742 17.957 10.437 1.00 87.00 629 SER A O 1
ATOM 4974 N N . THR A 1 630 ? 3.070 16.597 11.076 1.00 84.88 630 THR A N 1
ATOM 4975 C CA . THR A 1 630 ? 3.810 15.795 12.059 1.00 84.88 630 THR A CA 1
ATOM 4976 C C . THR A 1 630 ? 4.904 14.976 11.371 1.00 84.88 630 THR A C 1
ATOM 4978 O O . THR A 1 630 ? 6.016 14.896 11.881 1.00 84.88 630 THR A O 1
ATOM 4981 N N . PHE A 1 631 ? 4.627 14.442 10.174 1.00 87.31 631 PHE A N 1
ATOM 4982 C CA . PHE A 1 631 ? 5.618 13.756 9.341 1.00 87.31 631 PHE A CA 1
ATOM 4983 C C . PHE A 1 631 ? 6.685 14.714 8.785 1.00 87.31 631 PHE A C 1
ATOM 4985 O O . PHE A 1 631 ? 7.870 14.417 8.878 1.00 87.31 631 PHE A O 1
ATOM 4992 N N . LYS A 1 632 ? 6.293 15.900 8.290 1.00 84.44 632 LYS A N 1
ATOM 4993 C CA . LYS A 1 632 ? 7.235 16.938 7.816 1.00 84.44 632 LYS A CA 1
ATOM 4994 C C . LYS A 1 632 ? 8.190 17.467 8.899 1.00 84.44 632 LYS A C 1
ATOM 4996 O O . LYS A 1 632 ? 9.211 18.049 8.558 1.00 84.44 632 LYS A O 1
ATOM 5001 N N . ALA A 1 633 ? 7.868 17.284 10.181 1.00 78.69 633 ALA A N 1
ATOM 5002 C CA . ALA A 1 633 ? 8.732 17.645 11.308 1.00 78.69 633 ALA A CA 1
ATOM 5003 C C . ALA A 1 633 ? 9.774 16.560 11.668 1.00 78.69 633 ALA A C 1
ATOM 5005 O O . ALA A 1 633 ? 10.544 16.734 12.617 1.00 78.69 633 ALA A O 1
ATOM 5006 N N . ILE A 1 634 ? 9.798 15.432 10.949 1.00 76.06 634 ILE A N 1
ATOM 5007 C CA . ILE A 1 634 ? 10.824 14.393 11.077 1.00 76.06 634 ILE A CA 1
ATOM 5008 C C . ILE A 1 634 ? 11.943 14.722 10.071 1.00 76.06 634 ILE A C 1
ATOM 5010 O O . ILE A 1 634 ? 11.681 14.695 8.869 1.00 76.06 634 ILE A O 1
ATOM 5014 N N . PRO A 1 635 ? 13.171 15.049 10.519 1.00 71.44 635 PRO A N 1
ATOM 5015 C CA . PRO A 1 635 ? 14.270 15.361 9.609 1.00 71.44 635 PRO A CA 1
ATOM 5016 C C . PRO A 1 635 ? 14.739 14.116 8.848 1.00 71.44 635 PRO A C 1
ATOM 5018 O O . PRO A 1 635 ? 14.632 12.990 9.345 1.00 71.44 635 PRO A O 1
ATOM 5021 N N . LEU A 1 636 ? 15.311 14.331 7.662 1.00 75.44 636 LEU A N 1
ATOM 5022 C CA . LEU A 1 636 ? 16.045 13.294 6.942 1.00 75.44 636 LEU A CA 1
ATOM 5023 C C . LEU A 1 636 ? 17.290 12.861 7.744 1.00 75.44 636 LEU A C 1
ATOM 5025 O O . LEU A 1 636 ? 17.858 13.661 8.493 1.00 75.44 636 LEU A O 1
ATOM 5029 N N . PRO A 1 637 ? 17.755 11.607 7.607 1.00 80.25 637 PRO A N 1
ATOM 5030 C CA . PRO A 1 637 ? 19.065 11.220 8.114 1.00 80.25 637 PRO A CA 1
ATOM 5031 C C . PRO A 1 637 ? 20.163 11.982 7.359 1.00 80.25 637 PRO A C 1
ATOM 5033 O O . PRO A 1 637 ? 20.219 11.899 6.136 1.00 80.25 637 PRO A O 1
ATOM 5036 N N . LEU A 1 638 ? 21.078 12.641 8.079 1.00 75.00 638 LEU A N 1
ATOM 5037 C CA . LEU A 1 638 ? 22.178 13.449 7.514 1.00 75.00 638 LEU A CA 1
ATOM 5038 C C . LEU A 1 638 ? 22.978 12.750 6.396 1.00 75.00 638 LEU A C 1
ATOM 5040 O O . LEU A 1 638 ? 23.451 13.401 5.471 1.00 75.00 638 LEU A O 1
ATOM 5044 N N . ASN A 1 639 ? 23.126 11.423 6.452 1.00 78.06 639 ASN A N 1
ATOM 5045 C CA . ASN A 1 639 ? 23.828 10.661 5.413 1.00 78.06 639 ASN A CA 1
ATOM 5046 C C . ASN A 1 639 ? 23.030 10.592 4.095 1.00 78.06 639 ASN A C 1
ATOM 5048 O O . ASN A 1 639 ? 23.626 10.668 3.030 1.00 78.06 639 ASN A O 1
ATOM 5052 N N . LYS A 1 640 ? 21.695 10.485 4.173 1.00 72.56 640 LYS A N 1
ATOM 5053 C CA . LYS A 1 640 ? 20.764 10.504 3.027 1.00 72.56 640 LYS A CA 1
ATOM 5054 C C . LYS A 1 640 ? 20.596 11.911 2.451 1.00 72.56 640 LYS A C 1
ATOM 5056 O O . LYS A 1 640 ? 20.380 12.063 1.259 1.00 72.56 640 LYS A O 1
ATOM 5061 N N . GLU A 1 641 ? 20.689 12.929 3.302 1.00 66.69 641 GLU A N 1
ATOM 5062 C CA . GLU A 1 641 ? 20.696 14.336 2.889 1.00 66.69 641 GLU A CA 1
ATOM 5063 C C . GLU A 1 641 ? 21.955 14.664 2.070 1.00 66.69 641 GLU A C 1
ATOM 5065 O O . GLU A 1 641 ? 21.850 15.312 1.038 1.00 66.69 641 GLU A O 1
ATOM 5070 N N . LYS A 1 642 ? 23.124 14.130 2.457 1.00 71.06 642 LYS A N 1
ATOM 5071 C CA . LYS A 1 642 ? 24.355 14.211 1.650 1.00 71.06 642 LYS A CA 1
ATOM 5072 C C . LYS A 1 642 ? 24.278 13.424 0.345 1.00 71.06 642 LYS A C 1
ATOM 5074 O O . LYS A 1 642 ? 24.605 13.980 -0.686 1.00 71.06 642 LYS A O 1
ATOM 5079 N N . GLU A 1 643 ? 23.815 12.174 0.393 1.00 78.81 643 GLU A N 1
ATOM 5080 C CA . GLU A 1 643 ? 23.624 11.311 -0.787 1.00 78.81 643 GLU A CA 1
ATOM 5081 C C . GLU A 1 643 ? 22.790 12.024 -1.871 1.00 78.81 643 GLU A C 1
ATOM 5083 O O . GLU A 1 643 ? 23.201 12.085 -3.021 1.00 78.81 643 GLU A O 1
ATOM 5088 N N . LEU A 1 644 ? 21.679 12.666 -1.486 1.00 69.75 644 LEU A N 1
ATOM 5089 C CA . LEU A 1 644 ? 20.844 13.452 -2.405 1.00 69.75 644 LEU A CA 1
ATOM 5090 C C . LEU A 1 644 ? 21.526 14.731 -2.922 1.00 69.75 644 LEU A C 1
ATOM 5092 O O . LEU A 1 644 ? 21.295 15.108 -4.062 1.00 69.75 644 LEU A O 1
ATOM 5096 N N . LEU A 1 645 ? 22.366 15.386 -2.114 1.00 69.06 645 LEU A N 1
ATOM 5097 C CA . LEU A 1 645 ? 23.139 16.577 -2.508 1.00 69.06 645 LEU A CA 1
ATOM 5098 C C . LEU A 1 645 ? 24.428 16.249 -3.292 1.00 69.06 645 LEU A C 1
ATOM 5100 O O . LEU A 1 645 ? 25.138 17.164 -3.704 1.00 69.06 645 LEU A O 1
ATOM 5104 N N . GLU A 1 646 ? 24.751 14.965 -3.459 1.00 68.75 646 GLU A N 1
ATOM 5105 C CA . GLU A 1 646 ? 25.831 14.460 -4.319 1.00 68.75 646 GLU A CA 1
ATOM 5106 C C . GLU A 1 646 ? 25.282 13.898 -5.655 1.00 68.75 646 GLU A C 1
ATOM 5108 O O . GLU A 1 646 ? 26.048 13.770 -6.612 1.00 68.75 646 GLU A O 1
ATOM 5113 N N . ASP A 1 647 ? 23.968 13.630 -5.734 1.00 58.59 647 ASP A N 1
ATOM 5114 C CA . ASP A 1 647 ? 23.218 13.219 -6.939 1.00 58.59 647 ASP A CA 1
ATOM 5115 C C . ASP A 1 647 ? 22.578 14.404 -7.726 1.00 58.59 647 ASP A C 1
ATOM 5117 O O . ASP A 1 647 ? 22.154 14.198 -8.869 1.00 58.59 647 ASP A O 1
ATOM 5121 N N . GLU A 1 648 ? 22.484 15.617 -7.146 1.00 46.12 648 GLU A N 1
ATOM 5122 C CA . GLU A 1 648 ? 21.916 16.855 -7.756 1.00 46.12 648 GLU A CA 1
ATOM 5123 C C . GLU A 1 648 ? 22.955 17.783 -8.434 1.00 46.12 648 GLU A C 1
ATOM 5125 O O . GLU A 1 648 ? 22.676 18.214 -9.582 1.00 46.12 648 GLU A O 1
#

pLDDT: mean 86.51, std 13.19, range [30.53, 98.0]

Secondary structure (DSSP, 8-state):
---------------S---S--GGGSEEEEE-TTS-EEEEEHHHHH-GGG-SSEEEEEEETTEEEEEEE---S-HHHHHHHHHHHHS-TT---------------------------TTS---TT-EEE-TTS-EEEE----TT-PPPEEE-TT--HHHHHHHHHHHHHHHHHHHHHHHHT-TTS-HHHHHHHHHHHHHHHHHHHHHH--TTSHHHHHHHTTSTTHHHHHTTEEEEEPPB-HHHHHHHTS--B--EEEE-GGGTS------PPPS--SSHHHHHHHHHHHHSS--HHHHHHHHT--HHHHHHHHBTTTEEE-TTT--EEEHHHHSSEEHHHHHHHHHHHTTT-GGGHHHHHHHHHTPPPPPPGGG----TT-TTS-HHHHHHHHHHHHT-SEEEEEEETTEEEEEEE---HHIIIIIS-BTTB-HHHHHHHHTTT-----EEEETTEEEE-HHHHHHHHHHHHHHHHHHHHHHTTSHHHHHHHHHHHHHHTTTEEPP----TT---TTS-TT----HHHHHHHHHHHH-S-------TTS-HHHHHHHHHHHHHHTSS-S-EEEEE-GGGHHHHHHHHHHH-TT--EEEPPSGGGSTTTHHHHHHHHHHS-SEEEEEHHHHHTSPPPHHHHHHHHHH-

Radius of gyration: 37.75 Å; chains: 1; bounding box: 66×100×95 Å

Organism: Photobacterium damselae subsp. damselae (NCBI:txid85581)

InterPro domains:
  IPR027417 P-loop containing nucleoside triphosphate hydrolase [G3DSA:3.40.50.300] (513-644)
  IPR027417 P-loop containing nucleoside triphosphate hydrolase [SSF52540] (486-632)
  IPR052933 DNA Protection and Modification [PTHR41313] (143-646)
  IPR059481 Domain of unknown function DUF8437 [PF28554] (380-503)
  IPR060542 Probable helicase domain [PF28555] (543-647)